Protein AF-A0A3D1UCB6-F1 (afdb_monomer)

Solvent-accessible surface area (backbone atoms only — not comparable to full-atom values): 20741 Å² total; per-residue (Å²): 134,90,78,90,86,84,88,91,87,85,85,91,89,91,86,90,89,86,84,86,92,83,92,84,87,79,90,76,80,77,81,70,76,76,77,91,67,80,68,77,64,67,60,63,40,17,45,35,29,49,51,42,51,52,53,38,50,76,37,75,84,54,57,29,37,29,28,58,39,79,71,26,48,73,42,48,73,50,44,61,75,71,78,50,46,80,45,51,58,85,62,85,63,68,21,36,28,36,35,28,42,72,88,61,97,48,54,73,62,57,58,68,26,33,36,100,85,20,36,42,34,36,42,40,74,49,72,84,33,36,41,68,61,50,51,48,55,65,70,69,44,94,41,93,44,42,39,36,32,44,57,38,97,35,54,28,37,42,42,28,22,92,63,89,65,61,36,48,56,66,62,43,51,51,53,62,65,34,67,68,47,27,53,52,34,44,69,25,53,39,88,51,72,34,63,59,56,31,17,53,42,37,36,66,84,73,44,49,64,79,59,65,62,94,67,92,52,64,61,59,70,48,74,41,48,57,95,60,78,66,81,59,89,44,55,37,65,80,92,56,58,70,67,60,54,50,51,46,52,52,48,15,46,56,44,28,56,31,48,35,24,35,40,42,10,56,51,27,44,75,73,68,34,57,64,58,14,50,54,25,36,29,52,17,38,76,73,46,71,69,39,54,51,53,47,50,53,54,48,52,34,53,51,49,18,54,53,24,47,75,73,65,37,42,69,60,15,39,52,30,36,50,53,48,36,70,46,40,78,79,47,43,73,52,34,48,56,34,21,53,38,26,45,76,70,67,39,47,78,60,18,50,55,37,42,50,53,34,47,48,71,74,46,80,86,79,127

Structure (mmCIF, N/CA/C/O backbone):
data_AF-A0A3D1UCB6-F1
#
_entry.id   AF-A0A3D1UCB6-F1
#
loop_
_atom_site.group_PDB
_atom_site.id
_atom_site.type_symbol
_atom_site.label_atom_id
_atom_site.label_alt_id
_atom_site.label_comp_id
_atom_site.label_asym_id
_atom_site.label_entity_id
_atom_site.label_seq_id
_atom_site.pdbx_PDB_ins_code
_atom_site.Cartn_x
_atom_site.Cartn_y
_atom_site.Cartn_z
_atom_site.occupancy
_atom_site.B_iso_or_equiv
_atom_site.auth_seq_id
_atom_site.auth_comp_id
_atom_site.auth_asym_id
_atom_site.auth_atom_id
_atom_site.pdbx_PDB_model_num
ATOM 1 N N . MET A 1 1 ? -94.040 -1.468 0.849 1.00 31.38 1 MET A N 1
ATOM 2 C CA . MET A 1 1 ? -94.518 -2.819 1.214 1.00 31.38 1 MET A CA 1
ATOM 3 C C . MET A 1 1 ? -93.330 -3.637 1.704 1.00 31.38 1 MET A C 1
ATOM 5 O O . MET A 1 1 ? -92.389 -3.754 0.942 1.00 31.38 1 MET A O 1
ATOM 9 N N . MET A 1 2 ? -93.421 -4.131 2.955 1.00 30.52 2 MET A N 1
ATOM 10 C CA . MET A 1 2 ? -92.691 -5.248 3.616 1.00 30.52 2 MET A CA 1
ATOM 11 C C . MET A 1 2 ? -91.145 -5.204 3.659 1.00 30.52 2 MET A C 1
ATOM 13 O O . MET A 1 2 ? -90.526 -5.097 2.618 1.00 30.52 2 MET A O 1
ATOM 17 N N . LYS A 1 3 ? -90.398 -5.369 4.766 1.00 33.81 3 LYS A N 1
ATOM 18 C CA . LYS A 1 3 ? -90.549 -5.559 6.237 1.00 33.81 3 LYS A CA 1
ATOM 19 C C . LYS A 1 3 ? -89.163 -5.144 6.831 1.00 33.81 3 LYS A C 1
ATOM 21 O O . LYS A 1 3 ? -88.162 -5.382 6.172 1.00 33.81 3 LYS A O 1
ATOM 26 N N . LYS A 1 4 ? -89.058 -4.341 7.910 1.00 37.91 4 LYS A N 1
ATOM 27 C CA . LYS A 1 4 ? -88.721 -4.735 9.316 1.00 37.91 4 LYS A CA 1
ATOM 28 C C . LYS A 1 4 ? -87.567 -5.778 9.410 1.00 37.91 4 LYS A C 1
ATOM 30 O O . LYS A 1 4 ? -87.657 -6.791 8.737 1.00 37.91 4 LYS A O 1
ATOM 35 N N . THR A 1 5 ? -86.504 -5.671 10.231 1.00 34.62 5 THR A N 1
ATOM 36 C CA . THR A 1 5 ? -86.458 -5.284 11.662 1.00 34.62 5 THR A CA 1
ATOM 37 C C . THR A 1 5 ? -85.011 -5.235 12.238 1.00 34.62 5 THR A C 1
ATOM 39 O O . THR A 1 5 ? -84.173 -6.023 11.824 1.00 34.62 5 THR A O 1
ATOM 42 N N . HIS A 1 6 ? -84.818 -4.380 13.258 1.00 31.22 6 HIS A N 1
ATOM 43 C CA . HIS A 1 6 ? -83.972 -4.457 14.481 1.00 31.22 6 HIS A CA 1
ATOM 44 C C . HIS A 1 6 ? -82.418 -4.399 14.513 1.00 31.22 6 HIS A C 1
ATOM 46 O O . HIS A 1 6 ? -81.708 -5.341 14.192 1.00 31.22 6 HIS A O 1
ATOM 52 N N . PHE A 1 7 ? -81.963 -3.271 15.089 1.00 35.03 7 PHE 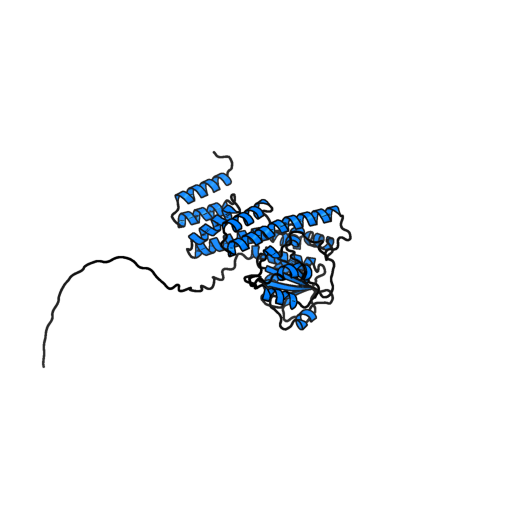A N 1
ATOM 53 C CA . PHE A 1 7 ? -80.927 -3.045 16.122 1.00 35.03 7 PHE A CA 1
ATOM 54 C C . PHE A 1 7 ? -80.446 -4.255 16.951 1.00 35.03 7 PHE A C 1
ATOM 56 O O . PHE A 1 7 ? -81.277 -5.057 17.360 1.00 35.03 7 PHE A O 1
ATOM 63 N N . ILE A 1 8 ? -79.166 -4.232 17.372 1.00 34.91 8 ILE A N 1
ATOM 64 C CA . ILE A 1 8 ? -78.704 -4.316 18.783 1.00 34.91 8 ILE A CA 1
ATOM 65 C C . ILE A 1 8 ? -77.218 -3.900 18.891 1.00 34.91 8 ILE A C 1
ATOM 67 O O . ILE A 1 8 ? -76.402 -4.179 18.019 1.00 34.91 8 ILE A O 1
ATOM 71 N N . PHE A 1 9 ? -76.907 -3.214 19.993 1.00 32.66 9 PHE A N 1
ATOM 72 C CA . PHE A 1 9 ? -75.630 -2.640 20.432 1.00 32.66 9 PHE A CA 1
ATOM 73 C C . PHE A 1 9 ? -75.137 -3.427 21.668 1.00 32.66 9 PHE A C 1
ATOM 75 O O . PHE A 1 9 ? -75.945 -3.615 22.570 1.00 32.66 9 PHE A O 1
ATOM 82 N N . TRP A 1 10 ? -73.856 -3.811 21.764 1.00 31.47 10 TRP A N 1
ATOM 83 C CA . TRP A 1 10 ? -73.134 -4.224 22.999 1.00 31.47 10 TRP A CA 1
ATOM 84 C C . TRP A 1 10 ? -71.637 -3.900 22.777 1.00 31.47 10 TRP A C 1
ATOM 86 O O . TRP A 1 10 ? -71.091 -4.310 21.761 1.00 31.47 10 TRP A O 1
ATOM 96 N N . ARG A 1 11 ? -70.986 -2.933 23.448 1.00 31.22 11 ARG A N 1
ATOM 97 C CA . ARG A 1 11 ? -70.403 -2.850 24.817 1.00 31.22 11 ARG A CA 1
ATOM 98 C C . ARG A 1 11 ? -69.348 -3.923 25.207 1.00 31.22 11 ARG A C 1
ATOM 100 O O . ARG A 1 11 ? -69.735 -5.034 25.526 1.00 31.22 11 ARG A O 1
ATOM 107 N N . VAL A 1 12 ? -68.082 -3.454 25.312 1.00 34.12 12 VAL A N 1
ATOM 108 C CA . VAL A 1 12 ? -67.014 -3.657 26.352 1.00 34.12 12 VAL A CA 1
ATOM 109 C C . VAL A 1 12 ? -66.499 -5.107 26.571 1.00 34.12 12 VAL A C 1
ATOM 111 O O . VAL A 1 12 ? -67.300 -6.014 26.704 1.00 34.12 12 VAL A O 1
ATOM 114 N N . VAL A 1 13 ? -65.185 -5.418 26.561 1.00 31.12 13 VAL A N 1
ATOM 115 C CA . VAL A 1 13 ? -64.199 -5.326 27.683 1.00 31.12 13 VAL A CA 1
ATOM 116 C C . VAL A 1 13 ? -62.738 -5.586 27.191 1.00 31.12 13 VAL A C 1
ATOM 118 O O . VAL A 1 13 ? -62.559 -6.367 26.258 1.00 31.12 13 VAL A O 1
ATOM 121 N N . PRO A 1 14 ? -61.700 -4.976 27.824 1.00 50.97 14 PRO A N 1
ATOM 122 C CA . PRO A 1 14 ? -60.250 -5.159 27.578 1.00 50.97 14 PRO A CA 1
ATOM 123 C C . PRO A 1 14 ? -59.540 -6.179 28.517 1.00 50.97 14 PRO A C 1
ATOM 125 O O . PRO A 1 14 ? -60.043 -6.465 29.599 1.00 50.97 14 PRO A O 1
ATOM 128 N N . GLY A 1 15 ? -58.327 -6.652 28.168 1.00 29.61 15 GLY A N 1
ATOM 129 C CA . GLY A 1 15 ? -57.420 -7.432 29.055 1.00 29.61 15 GLY A CA 1
ATOM 130 C C . GLY A 1 15 ? -56.412 -8.304 28.273 1.00 29.61 15 GLY A C 1
ATOM 131 O O . GLY A 1 15 ? -56.849 -9.167 27.529 1.00 29.61 15 GLY A O 1
ATOM 132 N N . VAL A 1 16 ? -55.113 -7.973 28.163 1.00 34.41 16 VAL A N 1
ATOM 133 C CA . VAL A 1 16 ? -53.950 -8.240 29.059 1.00 34.41 16 VAL A CA 1
ATOM 134 C C . VAL A 1 16 ? -53.380 -9.680 29.003 1.00 34.41 16 VAL A C 1
ATOM 136 O O . VAL A 1 16 ? -54.098 -10.648 29.207 1.00 34.41 16 VAL A O 1
ATOM 139 N N . ALA A 1 17 ? -52.041 -9.733 28.849 1.00 30.88 17 ALA A N 1
ATOM 140 C CA . ALA A 1 17 ? -51.062 -10.797 29.158 1.00 30.88 17 ALA A CA 1
ATOM 141 C C . ALA A 1 17 ? -50.733 -11.873 28.095 1.00 30.88 17 ALA A C 1
ATOM 143 O O . ALA A 1 17 ? -51.440 -12.863 27.953 1.00 30.88 17 ALA A O 1
ATOM 144 N N . SER A 1 18 ? -49.522 -11.819 27.520 1.00 31.16 18 SER A N 1
ATOM 145 C CA . SER A 1 18 ? -48.366 -12.555 28.081 1.00 31.16 18 SER A CA 1
ATOM 146 C C . SER A 1 18 ? -47.084 -12.361 27.264 1.00 31.16 18 SER A C 1
ATOM 148 O O . SER A 1 18 ? -47.086 -12.317 26.038 1.00 31.16 18 SER A O 1
ATOM 150 N N . ALA A 1 19 ? -45.989 -12.217 28.000 1.00 28.27 19 ALA A N 1
ATOM 151 C CA . ALA A 1 19 ? -44.631 -12.025 27.533 1.00 28.27 19 ALA A CA 1
ATOM 152 C C . ALA A 1 19 ? -43.903 -13.356 27.247 1.00 28.27 19 ALA A C 1
ATOM 154 O O . ALA A 1 19 ? -44.268 -14.396 27.783 1.00 28.27 19 ALA A O 1
ATOM 155 N N . ALA A 1 20 ? -42.785 -13.214 26.526 1.00 28.06 20 ALA A N 1
ATOM 156 C CA . ALA A 1 20 ? -41.524 -13.953 26.669 1.00 28.06 20 ALA A CA 1
ATOM 157 C C . ALA A 1 20 ? -41.285 -15.294 25.918 1.00 28.06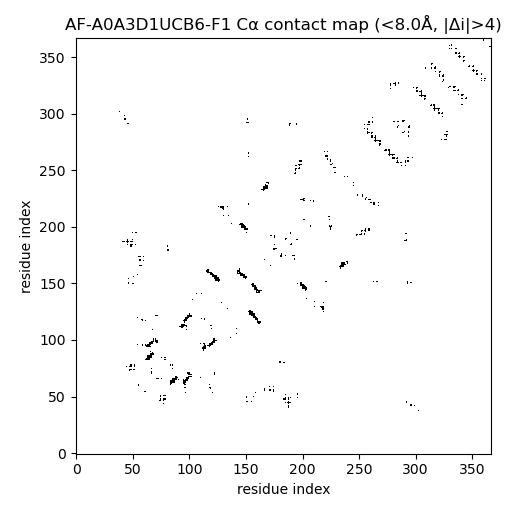 20 ALA A C 1
ATOM 159 O O . ALA A 1 20 ? -41.739 -16.356 26.319 1.00 28.06 20 ALA A O 1
ATOM 160 N N . VAL A 1 21 ? -40.358 -15.185 24.945 1.00 28.20 21 VAL A N 1
ATOM 161 C CA . VAL A 1 21 ? -39.119 -15.990 24.767 1.00 28.20 21 VAL A CA 1
ATOM 162 C C . VAL A 1 21 ? -39.189 -17.367 24.075 1.00 28.20 21 VAL A C 1
ATOM 164 O O . VAL A 1 21 ? -39.582 -18.355 24.679 1.00 28.20 21 VAL A O 1
ATOM 167 N N . LEU A 1 22 ? -38.656 -17.415 22.837 1.00 26.05 22 LEU A N 1
ATOM 168 C CA . LEU A 1 22 ? -37.621 -18.342 22.294 1.00 26.05 22 LEU A CA 1
ATOM 169 C C . LEU A 1 22 ? -37.551 -18.141 20.758 1.00 26.05 22 LEU A C 1
ATOM 171 O O . LEU A 1 22 ? -38.471 -18.505 20.040 1.00 26.05 22 LEU A O 1
ATOM 175 N N . VAL A 1 23 ? -36.639 -17.318 20.222 1.00 29.62 23 VAL A N 1
ATOM 176 C CA . VAL A 1 23 ? -35.277 -17.687 19.765 1.00 29.62 23 VAL A CA 1
ATOM 177 C C . VAL A 1 23 ? -35.280 -18.850 18.764 1.00 29.62 23 VAL A C 1
ATOM 179 O O . VAL A 1 23 ? -35.333 -19.993 19.192 1.00 29.62 23 VAL A O 1
ATOM 182 N N . LEU A 1 24 ? -35.169 -18.545 17.458 1.00 24.56 24 LEU A N 1
ATOM 183 C CA . LEU A 1 24 ? -34.270 -19.188 16.473 1.00 24.56 24 LEU A CA 1
ATOM 184 C C . LEU A 1 24 ? -34.679 -18.876 15.019 1.00 24.56 24 LEU A C 1
ATOM 186 O O . LEU A 1 24 ? -35.743 -19.278 14.565 1.00 24.56 24 LEU A O 1
ATOM 190 N N . GLY A 1 25 ? -33.746 -18.287 14.263 1.00 24.17 25 GLY A N 1
ATOM 191 C CA . GLY A 1 25 ? -33.503 -18.701 12.877 1.00 24.17 25 GLY A CA 1
ATOM 192 C C . GLY A 1 25 ? -33.927 -17.745 11.758 1.00 24.17 25 GLY A C 1
ATOM 193 O O . GLY A 1 25 ? -35.071 -17.321 11.696 1.00 24.17 25 GLY A O 1
ATOM 194 N N . LEU A 1 26 ? -32.987 -17.543 10.822 1.00 27.52 26 LEU A N 1
ATOM 195 C CA . LEU A 1 26 ? -33.096 -16.908 9.492 1.00 27.52 26 LEU A CA 1
ATOM 196 C C . LEU A 1 26 ? -32.961 -15.373 9.518 1.00 27.52 26 LEU A C 1
ATOM 198 O O . LEU A 1 26 ? -33.928 -14.633 9.427 1.00 27.52 26 LEU A O 1
ATOM 202 N N . PHE A 1 27 ? -31.761 -14.805 9.692 1.00 30.25 27 PHE A N 1
ATOM 203 C CA . PHE A 1 27 ? -30.605 -14.921 8.779 1.00 30.25 27 PHE A CA 1
ATOM 204 C C . PHE A 1 27 ? -30.967 -14.665 7.301 1.00 30.25 27 PHE A C 1
ATOM 206 O O . PHE A 1 27 ? -30.596 -15.419 6.409 1.00 30.25 27 PHE A O 1
ATOM 213 N N . PHE A 1 28 ? -31.667 -13.561 7.025 1.00 28.30 28 PHE A N 1
ATOM 214 C CA . PHE A 1 28 ? -31.678 -12.971 5.686 1.00 28.30 28 PHE A CA 1
ATOM 215 C C . PHE A 1 28 ? -30.534 -11.961 5.549 1.00 28.30 28 PHE A C 1
ATOM 217 O O . PHE A 1 28 ? -30.630 -10.800 5.944 1.00 28.30 28 PHE A O 1
ATOM 224 N N . PHE A 1 29 ? -29.431 -12.441 4.970 1.00 29.17 29 PHE A N 1
ATOM 225 C CA . PHE A 1 29 ? -28.377 -11.628 4.370 1.00 29.17 29 PHE A CA 1
ATOM 226 C C . PHE A 1 29 ? -28.983 -10.768 3.250 1.00 29.17 29 PHE A C 1
ATOM 228 O O . PHE A 1 29 ? -29.038 -11.179 2.090 1.00 29.17 29 PHE A O 1
ATOM 235 N N . PHE A 1 30 ? -29.399 -9.541 3.563 1.00 28.98 30 PHE A N 1
ATOM 236 C CA . PHE A 1 30 ? -29.437 -8.510 2.535 1.00 28.98 30 PHE A CA 1
ATOM 237 C C . PHE A 1 30 ? -27.993 -8.161 2.188 1.00 28.98 30 PHE A C 1
ATOM 239 O O . PHE A 1 30 ? -27.280 -7.488 2.930 1.00 28.98 30 PHE A O 1
ATOM 246 N N . ARG A 1 31 ? -27.565 -8.673 1.033 1.00 29.83 31 ARG A N 1
ATOM 247 C CA . ARG A 1 31 ? -26.354 -8.291 0.312 1.00 29.83 31 ARG A CA 1
ATOM 248 C C . ARG A 1 31 ? -26.518 -6.832 -0.128 1.00 29.83 31 ARG A C 1
ATOM 250 O O . ARG A 1 31 ? -26.843 -6.551 -1.278 1.00 29.83 31 ARG A O 1
ATOM 257 N N . ALA A 1 32 ? -26.372 -5.904 0.815 1.00 28.52 32 ALA A N 1
ATOM 258 C CA . ALA A 1 32 ? -26.318 -4.485 0.518 1.00 28.52 32 ALA A CA 1
ATOM 259 C C . ALA A 1 32 ? -25.099 -4.261 -0.384 1.00 28.52 32 ALA A C 1
ATOM 261 O O . ALA A 1 32 ? -23.961 -4.493 0.029 1.00 28.52 32 ALA A O 1
ATOM 262 N N . LYS A 1 33 ? -25.332 -3.861 -1.641 1.00 26.80 33 LYS A N 1
ATOM 263 C CA . LYS A 1 33 ? -24.262 -3.301 -2.471 1.00 26.80 33 LYS A CA 1
ATOM 264 C C . LYS A 1 33 ? -23.668 -2.134 -1.677 1.00 26.80 33 LYS A C 1
ATOM 266 O O . LYS A 1 33 ? -24.447 -1.276 -1.253 1.00 26.80 33 LYS A O 1
ATOM 271 N N . PRO A 1 34 ? -22.346 -2.097 -1.440 1.00 28.95 34 PRO A N 1
ATOM 272 C CA . PRO A 1 34 ? -21.758 -0.980 -0.724 1.00 28.95 34 PRO A CA 1
ATOM 273 C C . PRO A 1 34 ? -22.090 0.313 -1.485 1.00 28.95 34 PRO A C 1
ATOM 275 O O . PRO A 1 34 ? -22.056 0.317 -2.723 1.00 28.95 34 PRO A O 1
ATOM 278 N N . PRO A 1 35 ? -22.458 1.398 -0.786 1.00 28.34 35 PRO A N 1
ATOM 279 C CA . PRO A 1 35 ? -22.670 2.679 -1.437 1.00 28.34 35 PRO A CA 1
ATOM 280 C C . PRO A 1 35 ? -21.381 3.090 -2.161 1.00 28.34 35 PRO A C 1
ATOM 282 O O . PRO A 1 35 ? -20.296 3.042 -1.583 1.00 28.34 35 PRO A O 1
ATOM 285 N N . LYS A 1 36 ? -21.504 3.505 -3.430 1.00 31.12 36 LYS A N 1
ATOM 286 C CA . LYS A 1 36 ? -20.444 4.181 -4.194 1.00 31.12 36 LYS A CA 1
ATOM 287 C C . LYS A 1 36 ? -20.208 5.576 -3.600 1.00 31.12 36 LYS A C 1
ATOM 289 O O . LYS A 1 36 ? -20.529 6.585 -4.213 1.00 31.12 36 LYS A O 1
ATOM 294 N N . THR A 1 37 ? -19.694 5.652 -2.382 1.00 33.25 37 THR A N 1
ATOM 295 C CA . THR A 1 37 ? -19.036 6.865 -1.902 1.00 33.25 37 THR A CA 1
ATOM 296 C C . THR A 1 37 ? -17.565 6.673 -2.193 1.00 33.25 37 THR A C 1
ATOM 298 O O . THR A 1 37 ? -16.910 5.883 -1.518 1.00 33.25 37 THR A O 1
ATOM 301 N N . VAL A 1 38 ? -17.095 7.331 -3.251 1.00 32.81 38 VAL A N 1
ATOM 302 C CA . VAL A 1 38 ? -15.684 7.380 -3.632 1.00 32.81 38 VAL A CA 1
ATOM 303 C C . VAL A 1 38 ? -14.889 7.777 -2.379 1.00 32.81 38 VAL A C 1
ATOM 305 O O . VAL A 1 38 ? -15.135 8.861 -1.843 1.00 32.81 38 VAL A O 1
ATOM 308 N N . PRO A 1 39 ? -14.030 6.897 -1.831 1.00 39.00 39 PRO A N 1
ATOM 309 C CA . PRO A 1 39 ? -13.101 7.288 -0.781 1.00 39.00 39 PRO A CA 1
ATOM 310 C C . PRO A 1 39 ? -12.263 8.436 -1.333 1.00 39.00 39 PRO A C 1
ATOM 312 O O . PRO A 1 39 ? -11.894 8.389 -2.503 1.00 39.00 39 PRO A O 1
ATOM 315 N N . ASP A 1 40 ? -12.009 9.456 -0.517 1.00 41.09 40 ASP A N 1
ATOM 316 C CA . ASP A 1 40 ? -11.161 10.596 -0.861 1.00 41.09 40 ASP A CA 1
ATOM 317 C C . ASP A 1 40 ? -9.936 10.130 -1.677 1.00 41.09 40 ASP A C 1
ATOM 319 O O . ASP A 1 40 ? -9.079 9.408 -1.155 1.00 41.09 40 ASP A O 1
ATOM 323 N N . LEU A 1 41 ? -9.938 10.449 -2.981 1.00 44.84 41 LEU A N 1
ATOM 324 C CA . LEU A 1 41 ? -9.072 9.874 -4.028 1.00 44.84 41 LEU A CA 1
ATOM 325 C C . LEU A 1 41 ? -7.576 10.062 -3.733 1.00 44.84 41 LEU A C 1
ATOM 327 O O . LEU A 1 41 ? -6.733 9.369 -4.304 1.00 44.84 41 LEU A O 1
ATOM 331 N N . HIS A 1 42 ? -7.247 10.990 -2.836 1.00 42.91 42 HIS A N 1
ATOM 332 C CA . HIS A 1 42 ? -5.896 11.459 -2.574 1.00 42.91 42 HIS A CA 1
ATOM 333 C C . HIS A 1 42 ? -4.932 10.414 -1.993 1.00 42.91 42 HIS A C 1
ATOM 335 O O . HIS A 1 42 ? -3.736 10.608 -2.147 1.00 42.91 42 HIS A O 1
ATOM 341 N N . HIS A 1 43 ? -5.391 9.312 -1.381 1.00 47.62 43 HIS A N 1
ATOM 342 C CA . HIS A 1 43 ? -4.485 8.294 -0.803 1.00 47.62 43 HIS A CA 1
ATOM 343 C C . HIS A 1 43 ? -4.410 6.982 -1.605 1.00 47.62 43 HIS A C 1
ATOM 345 O O . HIS A 1 43 ? -3.367 6.339 -1.616 1.00 47.62 43 HIS A O 1
ATOM 351 N N . TYR A 1 44 ? -5.440 6.630 -2.393 1.00 56.75 44 TYR A N 1
ATOM 352 C CA . TYR A 1 44 ? -5.247 5.665 -3.494 1.00 56.75 44 TYR A CA 1
ATOM 353 C C . TYR A 1 44 ? -4.272 6.222 -4.540 1.00 56.75 44 TYR A C 1
ATOM 355 O O . TYR A 1 44 ? -3.576 5.455 -5.202 1.00 56.75 44 TYR A O 1
ATOM 363 N N . LYS A 1 45 ? -4.168 7.557 -4.642 1.00 59.38 45 LYS A N 1
ATOM 364 C CA . LYS A 1 45 ? -3.111 8.237 -5.393 1.00 59.38 45 LYS A CA 1
ATOM 365 C C . LYS A 1 45 ? -1.727 7.751 -4.965 1.00 59.38 45 LYS A C 1
ATOM 367 O O . LYS A 1 45 ? -0.928 7.507 -5.844 1.00 59.38 45 LYS A O 1
ATOM 372 N N . SER A 1 46 ? -1.462 7.512 -3.680 1.00 59.06 46 SER A N 1
ATOM 373 C CA . SER A 1 46 ? -0.148 7.069 -3.198 1.00 59.06 46 SER A CA 1
ATOM 374 C C . SER A 1 46 ? 0.330 5.763 -3.822 1.00 59.06 46 SER A C 1
ATOM 376 O O . SER A 1 46 ? 1.410 5.704 -4.399 1.00 59.06 46 SER A O 1
ATOM 378 N N . LEU A 1 47 ? -0.510 4.729 -3.778 1.00 65.88 47 LEU A N 1
ATOM 379 C CA . LEU A 1 47 ? -0.201 3.412 -4.342 1.00 65.88 47 LEU A CA 1
ATOM 380 C C . LEU A 1 47 ? -0.148 3.427 -5.865 1.00 65.88 47 LEU A C 1
ATOM 382 O O . LEU A 1 47 ? 0.676 2.751 -6.477 1.00 65.88 47 LEU A O 1
ATOM 386 N N . ARG A 1 48 ? -1.031 4.209 -6.486 1.00 69.12 48 ARG A N 1
ATOM 387 C CA . ARG A 1 48 ? -1.061 4.381 -7.938 1.00 69.12 48 ARG A CA 1
ATOM 388 C C . ARG A 1 48 ? 0.159 5.155 -8.417 1.00 69.12 48 ARG A C 1
ATOM 390 O O . ARG A 1 48 ? 0.797 4.727 -9.363 1.00 69.12 48 ARG A O 1
ATOM 397 N N . THR A 1 49 ? 0.542 6.221 -7.728 1.00 64.44 49 THR A N 1
ATOM 398 C CA . THR A 1 49 ? 1.768 6.982 -7.970 1.00 64.44 49 THR A CA 1
ATOM 399 C C . THR A 1 49 ? 3.003 6.128 -7.716 1.00 64.44 49 THR A C 1
ATOM 401 O O . THR A 1 49 ? 3.920 6.168 -8.522 1.00 64.44 49 THR A O 1
ATOM 404 N N . LEU A 1 50 ? 3.012 5.291 -6.676 1.00 66.25 50 LEU A N 1
ATOM 405 C CA . LEU A 1 50 ? 4.061 4.296 -6.447 1.00 66.25 50 LEU A CA 1
ATOM 406 C C . LEU A 1 50 ? 4.144 3.305 -7.613 1.00 66.25 50 LEU A C 1
ATOM 408 O O . LEU A 1 50 ? 5.228 3.012 -8.102 1.00 66.25 50 LEU A O 1
ATOM 412 N N . SER A 1 51 ? 2.997 2.858 -8.121 1.00 72.38 51 SER A N 1
ATOM 413 C CA . SER A 1 51 ? 2.918 2.008 -9.310 1.00 72.38 51 SER A CA 1
ATOM 414 C C . SER A 1 51 ? 3.459 2.710 -10.556 1.00 72.38 51 SER A C 1
ATOM 416 O O . SER A 1 51 ? 4.200 2.108 -11.321 1.00 72.38 51 SER A O 1
ATOM 418 N N . VAL A 1 52 ? 3.147 3.993 -10.748 1.00 71.25 52 VAL A N 1
ATOM 419 C CA . VAL A 1 52 ? 3.694 4.804 -11.845 1.00 71.25 52 VAL A CA 1
ATOM 420 C C . VAL A 1 52 ? 5.200 4.987 -11.696 1.00 71.25 52 VAL A C 1
ATOM 422 O O . VAL A 1 52 ? 5.925 4.756 -12.656 1.00 71.25 52 VAL A O 1
ATOM 425 N N . ALA A 1 53 ? 5.682 5.319 -10.501 1.00 69.56 53 ALA A N 1
ATOM 426 C CA . ALA A 1 53 ? 7.103 5.453 -10.205 1.00 69.56 53 ALA A CA 1
ATOM 427 C C . ALA A 1 53 ? 7.865 4.160 -10.512 1.00 69.56 53 ALA A C 1
ATOM 429 O O . ALA A 1 53 ? 8.934 4.215 -11.105 1.00 69.56 53 ALA A O 1
ATOM 430 N N . LEU A 1 54 ? 7.287 2.997 -10.183 1.00 69.50 54 LEU A N 1
ATOM 431 C CA . LEU A 1 54 ? 7.859 1.684 -10.508 1.00 69.50 54 LEU A CA 1
ATOM 432 C C . LEU A 1 54 ? 8.006 1.495 -12.017 1.00 69.50 54 LEU A C 1
ATOM 434 O O . LEU A 1 54 ? 9.043 1.051 -12.501 1.00 69.50 54 LEU A O 1
ATOM 438 N N . ILE A 1 55 ? 6.959 1.844 -12.759 1.00 76.06 55 ILE A N 1
ATOM 439 C CA . ILE A 1 55 ? 6.914 1.694 -14.212 1.00 76.06 55 ILE A CA 1
ATOM 440 C C . ILE A 1 55 ? 7.918 2.638 -14.885 1.00 76.06 55 ILE A C 1
ATOM 442 O O . ILE A 1 55 ? 8.627 2.220 -15.797 1.00 76.06 55 ILE A O 1
ATOM 446 N N . LEU A 1 56 ? 7.998 3.890 -14.427 1.00 73.75 56 LEU A N 1
ATOM 447 C CA . LEU A 1 56 ? 8.954 4.877 -14.929 1.00 73.75 56 LEU A CA 1
ATOM 448 C C . LEU A 1 56 ? 10.390 4.518 -14.566 1.00 73.75 56 LEU A C 1
ATOM 450 O O . LEU A 1 56 ? 11.271 4.659 -15.401 1.00 73.75 56 LEU A O 1
ATOM 454 N N . ALA A 1 57 ? 10.625 4.007 -13.359 1.00 72.06 57 ALA A N 1
ATOM 455 C CA . ALA A 1 57 ? 11.932 3.501 -12.974 1.00 72.06 57 ALA A CA 1
ATOM 456 C C . ALA A 1 57 ? 12.373 2.380 -13.924 1.00 72.06 57 ALA A C 1
ATOM 458 O O . ALA A 1 57 ? 13.481 2.408 -14.433 1.00 72.06 57 ALA A O 1
ATOM 459 N N . GLU A 1 58 ? 11.498 1.430 -14.249 1.00 74.19 58 GLU A N 1
ATOM 460 C CA . GLU A 1 58 ? 11.819 0.337 -15.180 1.00 74.19 58 GLU A CA 1
ATOM 461 C C . GLU A 1 58 ? 11.969 0.780 -16.647 1.00 74.19 58 GLU A C 1
ATOM 463 O O . GLU A 1 58 ? 12.542 0.041 -17.458 1.00 74.19 58 GLU A O 1
ATOM 468 N N . LYS A 1 59 ? 11.460 1.968 -17.001 1.00 81.69 59 LYS A N 1
ATOM 469 C CA . LYS A 1 59 ? 11.524 2.547 -18.347 1.00 81.69 59 LYS A CA 1
ATOM 470 C C . LYS A 1 59 ? 11.654 4.083 -18.284 1.00 81.69 59 LYS A C 1
ATOM 472 O O . LYS A 1 59 ? 10.689 4.786 -18.594 1.00 81.69 59 LYS A O 1
ATOM 477 N N . PRO A 1 60 ? 12.830 4.622 -17.907 1.00 76.88 60 PRO A N 1
ATOM 478 C CA . PRO A 1 60 ? 13.013 6.064 -17.702 1.00 76.88 60 PRO A CA 1
ATOM 479 C C . PRO A 1 60 ? 12.947 6.859 -19.014 1.00 76.88 60 PRO A C 1
ATOM 481 O O . PRO A 1 60 ? 12.632 8.041 -19.015 1.00 76.88 60 PRO A O 1
ATOM 484 N N . ASP A 1 61 ? 13.188 6.196 -20.147 1.00 80.38 61 ASP A N 1
ATOM 485 C CA . ASP A 1 61 ? 13.048 6.727 -21.505 1.00 80.38 61 ASP A CA 1
ATOM 486 C C . ASP A 1 61 ? 11.644 6.498 -22.097 1.00 80.38 61 ASP A C 1
ATOM 488 O O . ASP A 1 61 ? 11.459 6.553 -23.316 1.00 80.38 61 ASP A O 1
ATOM 492 N N . ALA A 1 62 ? 10.644 6.184 -21.265 1.00 83.06 62 ALA A N 1
ATOM 493 C CA . ALA A 1 62 ? 9.272 6.061 -21.733 1.00 83.06 62 ALA A CA 1
ATOM 494 C C . ALA A 1 62 ? 8.810 7.373 -22.379 1.00 83.06 62 ALA A C 1
ATOM 496 O O . ALA A 1 62 ? 9.062 8.462 -21.874 1.00 83.06 62 ALA A O 1
ATOM 497 N N . VAL A 1 63 ? 8.088 7.258 -23.492 1.00 86.62 63 VAL A N 1
ATOM 498 C CA . VAL A 1 63 ? 7.460 8.404 -24.174 1.00 86.62 63 VAL A CA 1
ATOM 499 C C . VAL A 1 63 ? 5.944 8.245 -24.285 1.00 86.62 63 VAL A C 1
ATOM 501 O O . VAL A 1 63 ? 5.216 9.228 -24.446 1.00 86.62 63 VAL A O 1
ATOM 504 N N . SER A 1 64 ? 5.444 7.010 -24.169 1.00 87.69 64 SER A N 1
ATOM 505 C CA . SER A 1 64 ? 4.021 6.700 -24.273 1.00 87.69 64 SER A CA 1
ATOM 506 C C . SER A 1 64 ? 3.582 5.531 -23.392 1.00 87.69 64 SER A C 1
ATOM 508 O O . SER A 1 64 ? 4.316 4.561 -23.181 1.00 87.69 64 SER A O 1
ATOM 510 N N . VAL A 1 65 ? 2.340 5.620 -22.914 1.00 87.56 65 VAL A N 1
ATOM 511 C CA . VAL A 1 65 ? 1.660 4.595 -22.114 1.00 87.56 65 VAL A CA 1
ATOM 512 C C . VAL A 1 65 ? 0.320 4.278 -22.764 1.00 87.56 65 VAL A C 1
ATOM 514 O O . VAL A 1 65 ? -0.455 5.188 -23.065 1.00 87.56 65 VAL A O 1
ATOM 517 N N . CYS A 1 66 ? 0.025 2.998 -22.968 1.00 87.31 66 CYS A N 1
ATOM 518 C CA . CYS A 1 66 ? -1.282 2.526 -23.420 1.00 87.31 66 CYS A CA 1
ATOM 519 C C . CYS A 1 66 ? -2.012 1.809 -22.285 1.00 87.31 66 CYS A C 1
ATOM 521 O O . CYS A 1 66 ? -1.515 0.810 -21.767 1.00 87.31 66 CYS A O 1
ATOM 523 N N . PHE A 1 67 ? -3.222 2.263 -21.955 1.00 86.00 67 PHE A N 1
ATOM 524 C CA . PHE A 1 67 ? -4.127 1.574 -21.032 1.00 86.00 67 PHE A CA 1
ATOM 525 C C . PHE A 1 67 ? -5.078 0.680 -21.828 1.00 86.00 67 PHE A C 1
ATOM 527 O O . PHE A 1 67 ? -5.920 1.166 -22.585 1.00 86.00 67 PHE A O 1
ATOM 534 N N . ALA A 1 68 ? -4.911 -0.636 -21.704 1.00 81.88 68 ALA A N 1
ATOM 535 C CA . ALA A 1 68 ? -5.591 -1.614 -22.549 1.00 81.88 68 ALA A CA 1
ATOM 536 C C . ALA A 1 68 ? -7.013 -1.979 -22.084 1.00 81.88 68 ALA A C 1
ATOM 538 O O . ALA A 1 68 ? -7.754 -2.584 -22.857 1.00 81.88 68 ALA A O 1
ATOM 539 N N . ASP A 1 69 ? -7.405 -1.626 -20.856 1.00 80.31 69 ASP A N 1
ATOM 540 C CA . ASP A 1 69 ? -8.748 -1.864 -20.321 1.00 80.31 69 ASP A CA 1
ATOM 541 C C . ASP A 1 69 ? -9.148 -0.840 -19.238 1.00 80.31 69 ASP A C 1
ATOM 543 O O . ASP A 1 69 ? -8.315 -0.084 -18.738 1.00 80.31 69 ASP A O 1
ATOM 547 N N . GLU A 1 70 ? -10.437 -0.825 -18.873 1.00 70.75 70 GLU A N 1
ATOM 548 C CA . GLU A 1 70 ? -11.007 0.091 -17.867 1.00 70.75 70 GLU A CA 1
ATOM 549 C C . GLU A 1 70 ? -10.357 -0.054 -16.480 1.00 70.75 70 GLU A C 1
ATOM 551 O O . GLU A 1 70 ? -10.267 0.914 -15.727 1.00 70.75 70 GLU A O 1
ATOM 556 N N . GLY A 1 71 ? -9.877 -1.250 -16.119 1.00 65.38 71 GLY A N 1
ATOM 557 C CA . GLY A 1 71 ? -9.198 -1.452 -14.837 1.00 65.38 71 GLY A CA 1
ATOM 558 C C . GLY A 1 71 ? -7.834 -0.758 -14.794 1.00 65.38 71 GLY A C 1
ATOM 559 O O . GLY A 1 71 ? -7.444 -0.219 -13.755 1.00 65.38 71 GLY A O 1
ATOM 560 N N . ALA A 1 72 ? -7.147 -0.685 -15.936 1.00 67.50 72 ALA A N 1
ATOM 561 C CA . ALA A 1 72 ? -5.896 0.046 -16.090 1.00 67.50 72 ALA A CA 1
ATOM 562 C C . ALA A 1 72 ? -6.087 1.574 -16.109 1.00 67.50 72 ALA A C 1
ATOM 564 O O . ALA A 1 72 ? -5.195 2.295 -15.662 1.00 67.50 72 ALA A O 1
ATOM 565 N N . GLU A 1 73 ? -7.248 2.085 -16.543 1.00 70.69 73 GLU A N 1
ATOM 566 C CA . GLU A 1 73 ? -7.533 3.533 -16.547 1.00 70.69 73 GLU A CA 1
ATOM 567 C C . GLU A 1 73 ? -7.461 4.160 -15.151 1.00 70.69 73 GLU A C 1
ATOM 569 O O . GLU A 1 73 ? -7.188 5.351 -15.019 1.00 70.69 73 GLU A O 1
ATOM 574 N N . SER A 1 74 ? -7.613 3.356 -14.097 1.00 70.69 74 SER A N 1
ATOM 575 C CA . SER A 1 74 ? -7.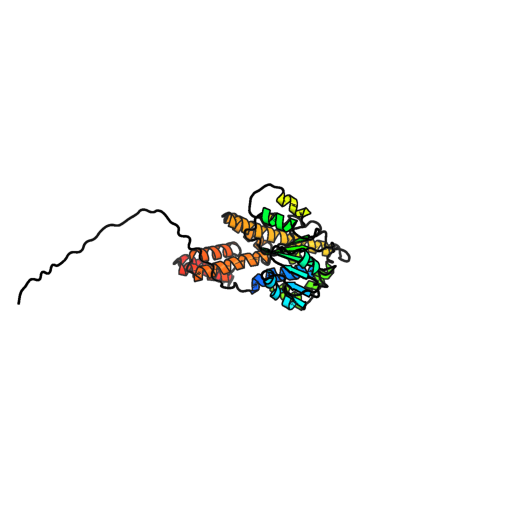445 3.810 -12.717 1.00 70.69 74 SER A CA 1
ATOM 576 C C . SER A 1 74 ? -6.055 4.405 -12.427 1.00 70.69 74 SER A C 1
ATOM 578 O O . SER A 1 74 ? -5.941 5.265 -11.551 1.00 70.69 74 SER A O 1
ATOM 580 N N . LEU A 1 75 ? -5.015 4.005 -13.172 1.00 75.50 75 LEU A N 1
ATOM 581 C CA . LEU A 1 75 ? -3.657 4.553 -13.071 1.00 75.50 75 LEU A CA 1
ATOM 582 C C . LEU A 1 75 ? -3.446 5.813 -13.918 1.00 75.50 75 LEU A C 1
ATOM 584 O O . LEU A 1 75 ? -2.463 6.521 -13.706 1.00 75.50 75 LEU A O 1
ATOM 588 N N . ARG A 1 76 ? -4.350 6.132 -14.850 1.00 79.94 76 ARG A N 1
ATOM 589 C CA . ARG A 1 76 ? -4.182 7.233 -15.810 1.00 79.94 76 ARG A CA 1
ATOM 590 C C . ARG A 1 76 ? -3.943 8.578 -15.129 1.00 79.94 76 ARG A C 1
ATOM 592 O O . ARG A 1 76 ? -3.032 9.303 -15.519 1.00 79.94 76 ARG A O 1
ATOM 599 N N . ASP A 1 77 ? -4.701 8.870 -14.076 1.00 78.12 77 ASP A N 1
ATOM 600 C CA . ASP A 1 77 ? -4.566 10.118 -13.316 1.00 78.12 77 ASP A CA 1
ATOM 601 C C . ASP A 1 77 ? -3.204 10.229 -12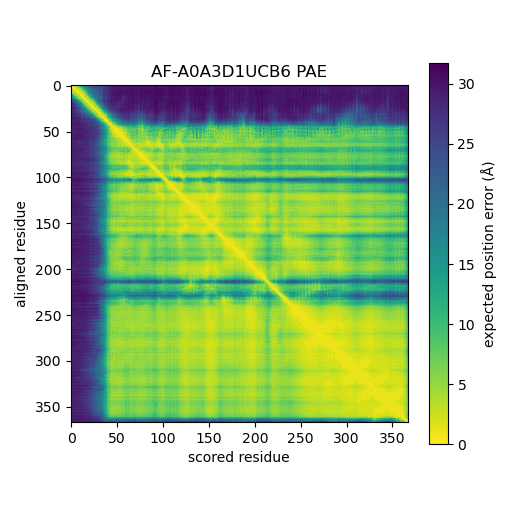.614 1.00 78.12 77 ASP A C 1
ATOM 603 O O . ASP A 1 77 ? -2.676 11.327 -12.454 1.00 78.12 77 ASP A O 1
ATOM 607 N N . ALA A 1 78 ? -2.604 9.097 -12.227 1.00 76.88 78 ALA A N 1
ATOM 608 C CA . ALA A 1 78 ? -1.269 9.067 -11.632 1.00 76.88 78 ALA A CA 1
ATOM 609 C C . ALA A 1 78 ? -0.155 9.269 -12.676 1.00 76.88 78 ALA A C 1
ATOM 611 O O . ALA A 1 78 ? 0.927 9.727 -12.323 1.00 76.88 78 ALA A O 1
ATOM 612 N N . PHE A 1 79 ? -0.421 8.979 -13.955 1.00 78.19 79 PHE A N 1
ATOM 613 C CA . PHE A 1 79 ? 0.496 9.257 -15.065 1.00 78.19 79 PHE A CA 1
ATOM 614 C C . PHE A 1 79 ? 0.393 10.691 -15.602 1.00 78.19 79 PHE A C 1
ATOM 616 O O . PHE A 1 79 ? 1.316 11.153 -16.268 1.00 78.19 79 PHE A O 1
ATOM 623 N N . ALA A 1 80 ? -0.685 11.422 -15.313 1.00 80.50 80 ALA A N 1
ATOM 624 C CA . ALA A 1 80 ? -0.877 12.794 -15.788 1.00 80.50 80 ALA A CA 1
ATOM 625 C C . ALA A 1 80 ? 0.313 13.759 -15.542 1.00 80.50 80 ALA A C 1
ATOM 627 O O . ALA A 1 80 ? 0.650 14.497 -16.468 1.00 80.50 80 ALA A O 1
ATOM 628 N N . PRO A 1 81 ? 0.997 13.766 -14.375 1.00 77.94 81 PRO A N 1
ATOM 629 C CA . PRO A 1 81 ? 2.111 14.691 -14.130 1.00 77.94 81 PRO A CA 1
ATOM 630 C C . PRO A 1 81 ? 3.412 14.318 -14.861 1.00 77.94 81 PRO A C 1
ATOM 632 O O . PRO A 1 81 ? 4.352 15.104 -14.857 1.00 77.94 81 PRO A O 1
ATOM 635 N N . THR A 1 82 ? 3.479 13.146 -15.501 1.00 77.81 82 THR A N 1
ATOM 636 C CA . THR A 1 82 ? 4.723 12.602 -16.080 1.00 77.81 82 THR A CA 1
ATOM 637 C C . THR A 1 82 ? 5.093 13.196 -17.437 1.00 77.81 82 THR A C 1
ATOM 639 O O . THR A 1 82 ? 6.187 12.960 -17.937 1.00 77.81 82 THR A O 1
ATOM 642 N N . GLY A 1 83 ? 4.174 13.926 -18.077 1.00 79.69 83 GLY A N 1
ATOM 643 C CA . GLY A 1 83 ? 4.364 14.427 -19.442 1.00 79.69 83 GLY A CA 1
ATOM 644 C C . GLY A 1 83 ? 4.324 13.343 -20.530 1.00 79.69 83 GLY A C 1
ATOM 645 O O . GLY A 1 83 ? 4.513 13.662 -21.703 1.00 79.69 83 GLY A O 1
ATOM 646 N N . LEU A 1 84 ? 4.052 12.082 -20.175 1.00 83.62 84 LEU A N 1
ATOM 647 C CA . LEU A 1 84 ? 3.940 10.978 -21.126 1.00 83.62 84 LEU A CA 1
ATOM 648 C C . LEU A 1 84 ? 2.686 11.076 -21.994 1.00 83.62 84 LEU A C 1
ATOM 650 O O . LEU A 1 84 ? 1.619 11.514 -21.558 1.00 83.62 84 LEU A O 1
ATOM 654 N N . THR A 1 85 ? 2.789 10.567 -23.222 1.00 86.62 85 THR A N 1
ATOM 655 C CA . THR A 1 85 ? 1.629 10.443 -24.109 1.00 86.62 85 THR A CA 1
ATOM 656 C C . THR A 1 85 ? 0.748 9.282 -23.651 1.00 86.62 85 THR A C 1
ATOM 658 O O . THR A 1 85 ? 1.136 8.118 -23.760 1.00 86.62 85 THR A O 1
ATOM 661 N N . LEU A 1 86 ? -0.452 9.586 -23.152 1.00 87.25 86 LEU A N 1
ATOM 662 C CA . LEU A 1 86 ? -1.396 8.583 -22.649 1.00 87.25 86 LEU A CA 1
ATOM 663 C C . LEU A 1 86 ? -2.402 8.189 -23.734 1.00 87.25 86 LEU A C 1
ATOM 665 O O . LEU A 1 86 ? -3.169 9.022 -24.218 1.00 87.25 86 LEU A O 1
ATOM 669 N N . THR A 1 87 ? -2.430 6.906 -24.082 1.00 86.12 87 THR A N 1
ATOM 670 C CA . THR A 1 87 ? -3.291 6.330 -25.125 1.00 86.12 87 THR A CA 1
ATOM 671 C C . THR A 1 87 ? -4.215 5.249 -24.558 1.00 86.12 87 THR A C 1
ATOM 673 O O . THR A 1 87 ? -3.978 4.703 -23.477 1.00 86.12 87 THR A O 1
ATOM 676 N N . ASN A 1 88 ? -5.300 4.956 -25.278 1.00 85.12 88 ASN 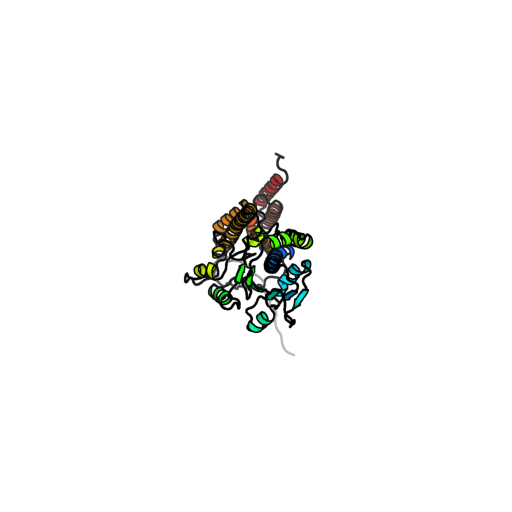A N 1
ATOM 677 C CA . ASN A 1 88 ? -6.325 3.993 -24.861 1.00 85.12 88 ASN A CA 1
ATOM 678 C C . ASN A 1 88 ? -6.203 2.677 -25.641 1.00 85.12 88 ASN A C 1
ATOM 680 O O . ASN A 1 88 ? -5.507 2.591 -26.650 1.00 85.12 88 ASN A O 1
ATOM 684 N N . ALA A 1 89 ? -6.992 1.680 -25.238 1.00 73.69 89 ALA A N 1
ATOM 685 C CA . ALA A 1 89 ? -7.058 0.346 -25.832 1.00 73.69 89 ALA A CA 1
ATOM 686 C C . ALA A 1 89 ? -7.284 0.306 -27.357 1.00 73.69 89 ALA A C 1
ATOM 688 O O . ALA A 1 89 ? -6.929 -0.680 -28.010 1.00 73.69 89 ALA A O 1
ATOM 689 N N . THR A 1 90 ? -7.870 1.351 -27.941 1.00 77.06 90 THR A N 1
ATOM 690 C CA . THR A 1 90 ? -8.109 1.465 -29.387 1.00 77.06 90 THR A CA 1
ATOM 691 C C . THR A 1 90 ? -6.869 1.867 -30.183 1.00 77.06 90 THR A C 1
ATOM 693 O O . THR A 1 90 ? -6.889 1.762 -31.403 1.00 77.06 90 THR A O 1
ATOM 696 N N . TYR A 1 91 ? -5.787 2.291 -29.528 1.00 76.06 91 TYR A N 1
ATOM 697 C CA . TYR A 1 91 ? -4.543 2.661 -30.195 1.00 76.06 91 TYR A CA 1
ATOM 698 C C . TYR A 1 91 ? -3.863 1.435 -30.825 1.00 76.06 91 TYR A C 1
ATOM 700 O O . TYR A 1 91 ? -3.725 0.391 -30.186 1.00 76.06 91 TYR A O 1
ATOM 708 N N . GLU A 1 92 ? -3.459 1.548 -32.090 1.00 79.31 92 GLU A N 1
ATOM 709 C CA . GLU A 1 92 ? -2.845 0.451 -32.859 1.00 79.31 92 GLU A CA 1
ATOM 710 C C . GLU A 1 92 ? -1.322 0.575 -33.006 1.00 79.31 92 GLU A C 1
ATOM 712 O O . GLU A 1 92 ? -0.688 -0.343 -33.516 1.00 79.31 92 GLU A O 1
ATOM 717 N N . GLY A 1 93 ? -0.726 1.678 -32.547 1.00 83.44 93 GLY A N 1
ATOM 718 C CA . GLY A 1 93 ? 0.723 1.870 -32.596 1.00 83.44 93 GLY A CA 1
ATOM 719 C C . GLY A 1 93 ? 1.473 1.186 -31.450 1.00 83.44 93 GLY A C 1
ATOM 720 O O . GLY A 1 93 ? 0.880 0.631 -30.522 1.00 83.44 93 GLY A O 1
ATOM 721 N N . HIS A 1 94 ? 2.802 1.274 -31.508 1.00 87.06 94 HIS A N 1
ATOM 722 C CA . HIS A 1 94 ? 3.680 0.775 -30.453 1.00 87.06 94 HIS A CA 1
ATOM 723 C C . HIS A 1 94 ? 3.780 1.764 -29.284 1.00 87.06 94 HIS A C 1
ATOM 725 O O . HIS A 1 94 ? 3.803 2.982 -29.479 1.00 87.06 94 HIS A O 1
ATOM 731 N N . CYS A 1 95 ? 3.882 1.242 -28.063 1.00 86.31 95 CYS A N 1
ATOM 732 C CA . CYS A 1 95 ? 4.035 2.025 -26.841 1.00 86.31 95 CYS A CA 1
ATOM 733 C C . CYS A 1 95 ? 5.263 1.597 -26.035 1.00 86.31 95 CYS A C 1
ATOM 735 O O . CYS A 1 95 ? 5.654 0.427 -26.048 1.00 86.31 95 CYS A O 1
ATOM 737 N N . SER A 1 96 ? 5.844 2.546 -25.293 1.00 86.56 96 SER A N 1
ATOM 738 C CA . SER A 1 96 ? 6.918 2.250 -24.333 1.00 86.56 96 SER A CA 1
ATOM 739 C C . SER A 1 96 ? 6.406 1.397 -23.173 1.00 86.56 96 SER A C 1
ATOM 741 O O . SER A 1 96 ? 7.122 0.534 -22.673 1.00 86.56 96 SER A O 1
ATOM 743 N N . VAL A 1 97 ? 5.159 1.630 -22.760 1.00 86.75 97 VAL A N 1
ATOM 744 C CA . VAL A 1 97 ? 4.498 0.917 -21.667 1.00 86.75 97 VAL A CA 1
ATOM 745 C C . VAL A 1 97 ? 3.096 0.511 -22.104 1.00 86.75 97 VAL A C 1
ATOM 747 O O . VAL A 1 97 ? 2.331 1.337 -22.606 1.00 86.75 97 VAL A O 1
ATOM 750 N N . VAL A 1 98 ? 2.721 -0.741 -21.860 1.00 84.44 98 VAL A N 1
ATOM 751 C CA . VAL A 1 98 ? 1.334 -1.206 -21.985 1.00 84.44 98 VAL A CA 1
ATOM 752 C C . VAL A 1 98 ? 0.850 -1.682 -20.618 1.00 84.44 98 VAL A C 1
ATOM 754 O O . VAL A 1 98 ? 1.445 -2.581 -20.030 1.00 84.44 98 VAL A O 1
ATOM 757 N N . VAL A 1 99 ? -0.229 -1.084 -20.112 1.00 83.69 99 VAL A N 1
ATOM 758 C CA . VAL A 1 99 ? -0.828 -1.386 -18.805 1.00 83.69 99 VAL A CA 1
ATOM 759 C C . VAL A 1 99 ? -2.200 -2.025 -18.998 1.00 83.69 99 VAL A C 1
ATOM 761 O O . VAL A 1 99 ? -3.019 -1.530 -19.773 1.00 83.69 99 VAL A O 1
ATOM 764 N N . PHE A 1 100 ? -2.471 -3.113 -18.286 1.00 83.88 100 PHE A N 1
ATOM 765 C CA . PHE A 1 100 ? -3.727 -3.863 -18.375 1.00 83.88 100 PHE A CA 1
ATOM 766 C C . PHE A 1 100 ? -4.055 -4.522 -17.028 1.00 83.88 100 PHE A C 1
ATOM 768 O O . PHE A 1 100 ? -3.164 -4.699 -16.201 1.00 83.88 100 PHE A O 1
ATOM 775 N N . SER A 1 101 ? -5.311 -4.889 -16.784 1.00 78.69 101 SER A N 1
ATOM 776 C CA . SER A 1 101 ? -5.750 -5.495 -15.514 1.00 78.69 101 SER A CA 1
ATOM 777 C C . SER A 1 101 ? -6.304 -6.912 -15.684 1.00 78.69 101 SER A C 1
ATOM 779 O O . SER A 1 101 ? -6.055 -7.802 -14.866 1.00 78.69 101 SER A O 1
ATOM 781 N N . ASN A 1 102 ? -7.015 -7.170 -16.780 1.00 73.00 102 ASN A N 1
ATOM 782 C CA . ASN A 1 102 ? -7.673 -8.453 -17.004 1.00 73.00 102 ASN A CA 1
ATOM 783 C C . ASN A 1 102 ? -6.802 -9.440 -17.775 1.00 73.00 102 ASN A C 1
ATOM 785 O O . ASN A 1 102 ? -5.932 -9.061 -18.547 1.00 73.00 102 ASN A O 1
ATOM 789 N N . THR A 1 103 ? -7.054 -10.738 -17.592 1.00 63.97 103 THR A N 1
ATOM 790 C CA . THR A 1 103 ? -6.403 -11.794 -18.379 1.00 63.97 103 THR A CA 1
ATOM 791 C C . THR A 1 103 ? -6.793 -11.621 -19.850 1.00 63.97 103 THR A C 1
ATOM 793 O O . THR A 1 103 ? -7.960 -11.842 -20.193 1.00 63.97 103 THR A O 1
ATOM 796 N N . PRO A 1 104 ? -5.877 -11.226 -20.743 1.00 57.84 104 PRO A N 1
ATOM 797 C CA . PRO A 1 104 ? -6.223 -11.031 -22.134 1.00 57.84 104 PRO A CA 1
ATOM 798 C C . PRO A 1 104 ? -6.335 -12.408 -22.781 1.00 57.84 104 PRO A C 1
ATOM 800 O O . PRO A 1 104 ? -5.384 -13.184 -22.780 1.00 57.84 104 PRO A O 1
ATOM 803 N N . ARG A 1 105 ? -7.467 -12.691 -23.432 1.00 64.94 105 ARG A N 1
ATOM 804 C CA . ARG A 1 105 ? -7.515 -13.739 -24.471 1.00 64.94 105 ARG A CA 1
ATOM 805 C C . ARG A 1 105 ? -6.605 -13.402 -25.665 1.00 64.94 105 ARG A C 1
ATOM 807 O O . ARG A 1 105 ? -6.403 -14.235 -26.537 1.00 64.94 105 ARG A O 1
ATOM 814 N N . GLU A 1 106 ? -6.064 -12.184 -25.695 1.00 72.88 106 GLU A N 1
ATOM 815 C CA . GLU A 1 106 ? -5.341 -11.578 -26.808 1.00 72.88 106 GLU A CA 1
ATOM 816 C C . GLU A 1 106 ? -3.904 -11.190 -26.415 1.00 72.88 106 GLU A C 1
ATOM 818 O O . GLU A 1 106 ? -3.453 -10.088 -26.725 1.00 72.88 106 GLU A O 1
ATOM 823 N N . TRP A 1 107 ? -3.165 -12.070 -25.726 1.00 80.81 107 TRP A N 1
ATOM 824 C CA . TRP A 1 107 ? -1.759 -11.805 -25.381 1.00 80.81 107 TRP A CA 1
ATOM 825 C C . TRP A 1 107 ? -0.943 -11.340 -26.583 1.00 80.81 107 TRP A C 1
ATOM 827 O O . TRP A 1 107 ? -0.276 -10.316 -26.490 1.00 80.81 107 TRP A O 1
ATOM 837 N N . SER A 1 108 ? -1.093 -12.018 -27.724 1.00 79.19 108 SER A N 1
ATOM 838 C CA . SER A 1 108 ? -0.405 -11.682 -28.974 1.00 79.19 108 SER A CA 1
ATOM 839 C C . SER A 1 108 ? -0.634 -10.237 -29.421 1.00 79.19 108 SER A C 1
ATOM 841 O O . SER A 1 108 ? 0.284 -9.613 -29.946 1.00 79.19 108 SER A O 1
ATOM 843 N N . ARG A 1 109 ? -1.833 -9.688 -29.187 1.00 83.62 109 ARG A N 1
ATOM 844 C CA . ARG A 1 109 ? -2.175 -8.302 -29.533 1.00 83.62 109 ARG A CA 1
ATOM 845 C C . ARG A 1 109 ? -1.544 -7.302 -28.570 1.00 83.62 109 ARG A C 1
ATOM 847 O O . ARG A 1 109 ? -1.121 -6.231 -28.991 1.00 83.62 109 ARG A O 1
ATOM 854 N N . LEU A 1 110 ? -1.514 -7.608 -27.273 1.00 83.56 110 LEU A N 1
ATOM 855 C CA . LEU A 1 110 ? -0.873 -6.719 -26.302 1.00 83.56 110 LEU A CA 1
ATOM 856 C C . LEU A 1 110 ? 0.640 -6.721 -26.483 1.00 83.56 110 LEU A C 1
ATOM 858 O O . LEU A 1 110 ? 1.238 -5.653 -26.514 1.00 83.56 110 LEU A O 1
ATOM 862 N N . THR A 1 111 ? 1.246 -7.893 -26.673 1.00 84.06 111 THR A N 1
ATOM 863 C CA . THR A 1 111 ? 2.688 -8.006 -26.905 1.00 84.06 111 THR A CA 1
ATOM 864 C C . THR A 1 111 ? 3.107 -7.321 -28.199 1.00 84.06 111 THR A C 1
ATOM 866 O O . THR A 1 111 ? 4.128 -6.651 -28.200 1.00 84.06 111 THR A O 1
ATOM 869 N N . SER A 1 112 ? 2.305 -7.390 -29.273 1.00 85.12 112 SER A N 1
ATOM 870 C CA . SER A 1 112 ? 2.622 -6.690 -30.529 1.00 85.12 112 SER A CA 1
ATOM 871 C C . SER A 1 112 ? 2.577 -5.163 -30.412 1.00 85.12 112 SER A C 1
ATOM 873 O O . SER A 1 112 ? 3.100 -4.473 -31.279 1.00 85.12 112 SER A O 1
ATOM 875 N N . ARG A 1 113 ? 1.937 -4.620 -29.368 1.00 83.56 113 ARG A N 1
ATOM 876 C CA . ARG A 1 113 ? 1.885 -3.176 -29.090 1.00 83.56 113 ARG A CA 1
ATOM 877 C C . ARG A 1 113 ? 3.036 -2.694 -28.218 1.00 83.56 113 ARG A C 1
ATOM 879 O O . ARG A 1 113 ? 3.268 -1.493 -28.143 1.00 83.56 113 ARG A O 1
ATOM 886 N N . VAL A 1 114 ? 3.749 -3.588 -27.545 1.00 85.12 114 VAL A N 1
ATOM 887 C CA . VAL A 1 114 ? 4.938 -3.208 -26.784 1.00 85.12 114 VAL A CA 1
ATOM 888 C C . VAL A 1 114 ? 6.059 -2.966 -27.794 1.00 85.12 114 VAL A C 1
ATOM 890 O O . VAL A 1 114 ? 6.284 -3.791 -28.674 1.00 85.12 114 VAL A O 1
ATOM 893 N N . ALA A 1 115 ? 6.722 -1.811 -27.728 1.00 83.69 115 ALA A N 1
ATOM 894 C CA . ALA A 1 115 ? 7.921 -1.572 -28.534 1.00 83.69 115 ALA A CA 1
ATOM 895 C C . ALA A 1 115 ? 9.027 -2.589 -28.175 1.00 83.69 115 ALA A C 1
ATOM 897 O O . ALA A 1 115 ? 9.019 -3.123 -27.070 1.00 83.69 115 ALA A O 1
ATOM 898 N N . ASP A 1 116 ? 10.031 -2.793 -29.031 1.00 80.94 116 ASP A N 1
ATOM 899 C CA . ASP A 1 116 ? 11.112 -3.787 -28.827 1.00 80.94 116 ASP A CA 1
ATOM 900 C C . ASP A 1 116 ? 11.860 -3.680 -27.474 1.00 80.94 116 ASP A C 1
ATOM 902 O O . ASP A 1 116 ? 12.506 -4.626 -27.025 1.00 80.94 116 ASP A O 1
ATOM 906 N N . SER A 1 117 ? 11.797 -2.516 -26.814 1.00 81.81 117 SER A N 1
ATOM 907 C CA . SER A 1 117 ? 12.366 -2.257 -25.4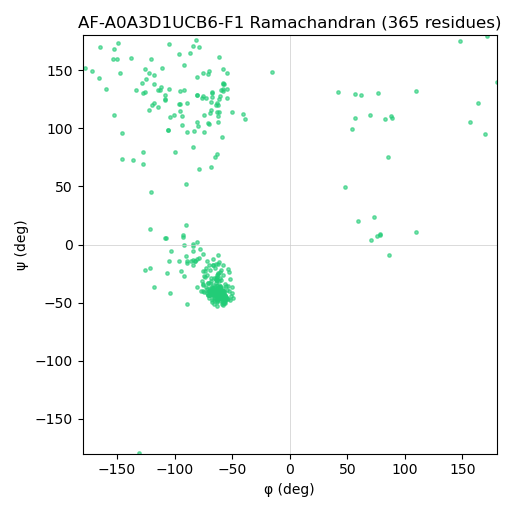78 1.00 81.81 117 SER A CA 1
ATOM 908 C C . SER A 1 117 ? 11.329 -1.812 -24.440 1.00 81.81 117 SER A C 1
ATOM 910 O O . SER A 1 117 ? 11.685 -1.272 -23.390 1.00 81.81 117 SER A O 1
ATOM 912 N N . GLY A 1 118 ? 10.047 -1.965 -24.759 1.00 86.69 118 GLY A N 1
ATOM 913 C CA . GLY A 1 118 ? 8.946 -1.580 -23.896 1.00 86.69 118 GLY A CA 1
ATOM 914 C C . GLY A 1 118 ? 8.687 -2.592 -22.785 1.00 86.69 118 GLY A C 1
ATOM 915 O O . GLY A 1 118 ? 9.227 -3.701 -22.763 1.00 86.69 118 GLY A O 1
ATOM 916 N N . ILE A 1 119 ? 7.828 -2.194 -21.854 1.00 90.19 119 ILE A N 1
ATOM 917 C CA . ILE A 1 119 ? 7.402 -3.022 -20.728 1.00 90.19 119 ILE A CA 1
ATOM 918 C C . ILE A 1 119 ? 5.898 -3.283 -20.791 1.00 90.19 119 ILE A C 1
ATOM 920 O O . ILE A 1 119 ? 5.102 -2.436 -21.205 1.00 90.19 119 ILE A O 1
ATOM 924 N N . LEU A 1 120 ? 5.512 -4.476 -20.354 1.00 90.38 120 LEU A N 1
ATOM 925 C CA . LEU A 1 120 ? 4.126 -4.876 -20.164 1.00 90.38 120 LEU A CA 1
ATOM 926 C C . LEU A 1 120 ? 3.853 -4.959 -18.667 1.00 90.38 120 LEU A C 1
ATOM 928 O O . LEU A 1 120 ? 4.583 -5.621 -17.926 1.00 90.38 120 LEU A O 1
ATOM 932 N N . VAL A 1 121 ? 2.791 -4.291 -18.233 1.00 90.69 121 VAL A N 1
ATOM 933 C CA . VAL A 1 121 ? 2.434 -4.146 -16.825 1.00 90.69 121 VAL A CA 1
ATOM 934 C C . VAL A 1 121 ? 1.038 -4.696 -16.608 1.00 90.69 121 VAL A C 1
ATOM 936 O O . VAL A 1 121 ? 0.058 -4.154 -17.120 1.00 90.69 121 VAL A O 1
ATOM 939 N N . ARG A 1 122 ? 0.940 -5.756 -15.810 1.00 90.62 122 ARG A N 1
ATOM 940 C CA . ARG A 1 122 ? -0.336 -6.281 -15.337 1.00 90.62 122 ARG A CA 1
ATOM 941 C C . ARG A 1 122 ? -0.647 -5.731 -13.958 1.00 90.62 122 ARG A C 1
ATOM 943 O O . ARG A 1 122 ? 0.089 -6.009 -13.017 1.00 90.62 122 ARG A O 1
ATOM 950 N N . VAL A 1 123 ? -1.770 -5.045 -13.822 1.00 88.50 123 VAL A N 1
ATOM 951 C CA . VAL A 1 123 ? -2.373 -4.734 -12.527 1.00 88.50 123 VAL A CA 1
ATOM 952 C C . VAL A 1 123 ? -3.133 -5.966 -12.048 1.00 88.50 123 VAL A C 1
ATOM 954 O O . VAL A 1 123 ? -3.934 -6.543 -12.784 1.00 88.50 123 VAL A O 1
ATOM 957 N N . ILE A 1 124 ? -2.865 -6.397 -10.824 1.00 86.75 124 ILE A N 1
ATOM 958 C CA . ILE A 1 124 ? -3.485 -7.561 -10.203 1.00 86.75 124 ILE A CA 1
ATOM 959 C C . ILE A 1 124 ? -4.208 -7.078 -8.953 1.00 86.75 124 ILE A C 1
ATOM 961 O O . ILE A 1 124 ? -3.579 -6.569 -8.032 1.00 86.75 124 ILE A O 1
ATOM 965 N N . ASP A 1 125 ? -5.522 -7.288 -8.917 1.00 86.50 125 ASP A N 1
ATOM 966 C CA . ASP A 1 125 ? -6.295 -7.191 -7.684 1.00 86.50 125 ASP A CA 1
ATOM 967 C C . ASP A 1 125 ? -6.131 -8.499 -6.899 1.00 86.50 125 ASP A C 1
ATOM 969 O O . ASP A 1 125 ? -6.670 -9.551 -7.263 1.00 86.50 125 ASP A O 1
ATOM 973 N N . ALA A 1 126 ? -5.346 -8.448 -5.826 1.00 84.94 126 ALA A N 1
ATOM 974 C CA . ALA A 1 126 ? -5.116 -9.595 -4.961 1.00 84.94 126 ALA A CA 1
ATOM 975 C C . ALA A 1 126 ? -6.259 -9.831 -3.955 1.00 84.94 126 ALA A C 1
ATOM 977 O O . ALA A 1 126 ? -6.189 -10.757 -3.134 1.00 84.94 126 ALA A O 1
ATOM 978 N N . GLN A 1 127 ? -7.332 -9.030 -3.984 1.00 82.81 127 GLN A N 1
ATOM 979 C CA . GLN A 1 127 ? -8.472 -9.207 -3.097 1.00 82.81 127 GLN A CA 1
ATOM 980 C C . GLN A 1 127 ? -9.156 -10.549 -3.370 1.00 82.81 127 GLN A C 1
ATOM 982 O O . GLN A 1 127 ? -9.758 -10.789 -4.411 1.00 82.81 127 GLN A O 1
ATOM 987 N N . ASN A 1 128 ? -9.086 -11.450 -2.386 1.00 81.19 128 ASN A N 1
ATOM 988 C CA . ASN A 1 128 ? -9.592 -12.824 -2.487 1.00 81.19 128 ASN A CA 1
ATOM 989 C C . ASN A 1 128 ? -8.944 -13.655 -3.610 1.00 81.19 128 ASN A C 1
ATOM 991 O O . ASN A 1 128 ? -9.510 -14.670 -4.028 1.00 81.19 128 ASN A O 1
ATOM 995 N N . LEU A 1 129 ? -7.759 -13.260 -4.085 1.00 84.81 129 LEU A N 1
ATOM 996 C CA . LEU A 1 129 ? -7.059 -13.986 -5.132 1.00 84.81 129 LEU A CA 1
ATOM 997 C C . LEU A 1 129 ? -6.676 -15.385 -4.631 1.00 84.81 129 LEU A C 1
ATOM 999 O O . LEU A 1 129 ? -5.978 -15.562 -3.627 1.00 84.81 129 LEU A O 1
ATOM 1003 N N . LYS A 1 130 ? -7.180 -16.405 -5.328 1.00 85.94 130 LYS A N 1
ATOM 1004 C CA . LYS A 1 130 ? -6.870 -17.807 -5.034 1.00 85.94 130 LYS A CA 1
ATOM 1005 C C . LYS A 1 130 ? -5.472 -18.151 -5.528 1.00 85.94 130 LYS A C 1
ATOM 1007 O O . LYS A 1 130 ? -5.037 -17.648 -6.560 1.00 85.94 130 LYS A O 1
ATOM 1012 N N . ARG A 1 131 ? -4.802 -19.061 -4.823 1.00 83.81 131 ARG A N 1
ATOM 1013 C CA . ARG A 1 131 ? -3.433 -19.485 -5.141 1.00 83.81 131 ARG A CA 1
ATOM 1014 C C . ARG A 1 131 ? -3.296 -20.054 -6.555 1.00 83.81 131 ARG A C 1
ATOM 1016 O O . ARG A 1 131 ? -2.398 -19.631 -7.270 1.00 83.81 131 ARG A O 1
ATOM 1023 N N . ASP A 1 132 ? -4.223 -20.909 -6.987 1.00 84.50 132 ASP A N 1
ATOM 1024 C CA . ASP A 1 132 ? -4.212 -21.470 -8.349 1.00 84.50 132 ASP A CA 1
ATOM 1025 C C . ASP A 1 132 ? -4.463 -20.401 -9.414 1.00 84.50 132 ASP A C 1
ATOM 1027 O O . ASP A 1 132 ? -3.791 -20.371 -10.440 1.00 84.50 132 ASP A O 1
ATOM 1031 N N . ALA A 1 133 ? -5.387 -19.473 -9.145 1.00 87.94 133 ALA A N 1
ATOM 1032 C CA . ALA A 1 133 ? -5.640 -18.353 -10.045 1.00 87.94 133 ALA A CA 1
ATOM 1033 C C . ALA A 1 133 ? -4.388 -17.479 -10.191 1.00 87.94 133 ALA A C 1
ATOM 1035 O O . ALA A 1 133 ? -4.036 -17.103 -11.303 1.00 87.94 133 ALA A O 1
ATOM 1036 N N . PHE A 1 134 ? -3.679 -17.209 -9.092 1.00 87.75 134 PHE A N 1
ATOM 1037 C CA . PHE A 1 134 ? -2.432 -16.455 -9.149 1.00 87.75 134 PHE A CA 1
ATOM 1038 C C . PHE A 1 134 ? -1.308 -17.220 -9.855 1.00 87.75 134 PHE A C 1
ATOM 1040 O O . PHE A 1 134 ? -0.608 -16.644 -10.680 1.00 87.75 134 PHE A O 1
ATOM 1047 N N . ARG A 1 135 ? -1.175 -18.530 -9.618 1.00 85.25 135 ARG A N 1
ATOM 1048 C CA . ARG A 1 135 ? -0.223 -19.379 -10.347 1.00 85.25 135 ARG A CA 1
ATOM 1049 C C . ARG A 1 135 ? -0.477 -19.336 -11.856 1.00 85.25 135 ARG A C 1
ATOM 1051 O O . ARG A 1 135 ? 0.477 -19.208 -12.618 1.00 85.25 135 ARG A O 1
ATOM 1058 N N . ASN A 1 136 ? -1.741 -19.384 -12.277 1.00 86.44 136 ASN A N 1
ATOM 1059 C CA . ASN A 1 136 ? -2.118 -19.250 -13.685 1.00 86.44 136 ASN A CA 1
ATOM 1060 C C . ASN A 1 136 ? -1.769 -17.858 -14.220 1.00 86.44 136 ASN A C 1
ATOM 1062 O O . ASN A 1 136 ? -1.191 -17.752 -15.289 1.00 86.44 136 ASN A O 1
ATOM 1066 N N . ILE A 1 137 ? -2.018 -16.790 -13.450 1.00 88.25 137 ILE A N 1
ATOM 1067 C CA . ILE A 1 137 ? -1.612 -15.424 -13.823 1.00 88.25 137 ILE A CA 1
ATOM 1068 C C . ILE A 1 137 ? -0.109 -15.336 -14.112 1.00 88.25 137 ILE A C 1
ATOM 1070 O O . ILE A 1 137 ? 0.267 -14.716 -15.104 1.00 88.25 137 ILE A O 1
ATOM 1074 N N . LEU A 1 138 ? 0.723 -15.937 -13.256 1.00 86.88 138 LEU A N 1
ATOM 1075 C CA . LEU A 1 138 ? 2.180 -15.932 -13.399 1.00 86.88 138 LEU A CA 1
ATOM 1076 C C . LEU A 1 138 ? 2.646 -16.818 -14.564 1.00 86.88 138 LEU A C 1
ATOM 1078 O O . LEU A 1 138 ? 3.562 -16.440 -15.285 1.00 86.88 138 LEU A O 1
ATOM 1082 N N . SER A 1 139 ? 1.998 -17.968 -14.768 1.00 83.75 139 SER A N 1
ATOM 1083 C CA . SER A 1 139 ? 2.352 -18.931 -15.823 1.00 83.75 139 SER A CA 1
ATOM 1084 C C . SER A 1 139 ? 1.909 -18.479 -17.218 1.00 83.75 139 SER A C 1
ATOM 1086 O O . SER A 1 139 ? 2.599 -18.749 -18.196 1.00 83.75 139 SER A O 1
ATOM 1088 N N . ASP A 1 140 ? 0.776 -17.779 -17.306 1.00 87.31 140 ASP A N 1
ATOM 1089 C CA . ASP A 1 140 ? 0.208 -17.266 -18.558 1.00 87.31 140 ASP A CA 1
ATOM 1090 C C . ASP A 1 140 ? 0.826 -15.924 -18.977 1.00 87.31 140 ASP A C 1
ATOM 1092 O O . ASP A 1 140 ? 0.490 -15.394 -20.038 1.00 87.31 140 ASP A O 1
ATOM 1096 N N . PHE A 1 141 ? 1.682 -15.324 -18.144 1.00 89.06 141 PHE A N 1
ATOM 1097 C CA . PHE A 1 141 ? 2.304 -14.048 -18.468 1.00 89.06 141 PHE A CA 1
ATOM 1098 C C . PHE A 1 141 ? 3.283 -14.224 -19.646 1.00 89.06 141 PHE A C 1
ATOM 1100 O O . PHE A 1 141 ? 4.118 -15.128 -19.620 1.00 89.06 141 PHE A O 1
ATOM 1107 N N . PRO A 1 142 ? 3.215 -13.382 -20.695 1.00 88.25 142 PRO A N 1
ATOM 1108 C CA . PRO A 1 142 ? 3.878 -13.665 -21.971 1.00 88.25 142 PRO A CA 1
ATOM 1109 C C . PRO A 1 142 ? 5.406 -13.541 -21.921 1.00 88.25 142 PRO A C 1
ATOM 1111 O O . PRO A 1 142 ? 6.091 -13.991 -22.839 1.00 88.25 142 PRO A O 1
ATOM 1114 N N . PHE A 1 143 ? 5.954 -12.937 -20.866 1.00 87.94 143 PHE A N 1
ATOM 1115 C CA . PHE A 1 143 ? 7.388 -12.746 -20.708 1.00 87.94 143 PHE A CA 1
ATOM 1116 C C . PHE A 1 143 ? 7.967 -13.708 -19.682 1.00 87.94 143 PHE A C 1
ATOM 1118 O O . PHE A 1 143 ? 7.451 -13.834 -18.578 1.00 87.94 143 PHE A O 1
ATOM 1125 N N . ARG A 1 144 ? 9.098 -14.335 -20.026 1.00 83.44 144 ARG A N 1
ATOM 1126 C CA . ARG A 1 144 ? 9.861 -15.180 -19.090 1.00 83.44 144 ARG A CA 1
ATOM 1127 C C . ARG A 1 144 ? 10.612 -14.365 -18.036 1.00 83.44 144 ARG A C 1
ATOM 1129 O O . ARG A 1 144 ? 10.940 -14.892 -16.979 1.00 83.44 144 ARG A O 1
ATOM 1136 N N . SER A 1 145 ? 10.890 -13.097 -18.329 1.00 86.19 145 SER A N 1
ATOM 1137 C CA . SER A 1 145 ? 11.543 -12.159 -17.419 1.00 86.19 145 SER A CA 1
ATOM 1138 C C . SER A 1 145 ? 10.514 -11.165 -16.893 1.00 86.19 145 SER A C 1
ATOM 1140 O O . SER A 1 145 ? 10.157 -10.201 -17.574 1.00 86.19 145 SER A O 1
ATOM 1142 N N . PHE A 1 146 ? 10.025 -11.427 -15.682 1.00 88.62 146 PHE A N 1
ATOM 1143 C CA . PHE A 1 146 ? 9.091 -10.555 -14.982 1.00 88.62 146 PHE A CA 1
ATOM 1144 C C . PHE A 1 146 ? 9.435 -10.418 -13.499 1.00 88.62 146 PHE A C 1
ATOM 1146 O O . PHE A 1 146 ? 10.087 -11.282 -12.908 1.00 88.62 146 PHE A O 1
ATOM 1153 N N . HIS A 1 147 ? 8.903 -9.358 -12.902 1.00 87.62 147 HIS A N 1
ATOM 1154 C CA . HIS A 1 147 ? 8.986 -9.041 -11.486 1.00 87.62 147 HIS A CA 1
ATOM 1155 C C . HIS A 1 147 ? 7.589 -8.773 -10.929 1.00 87.62 147 HIS A C 1
ATOM 1157 O O . HIS A 1 147 ? 6.764 -8.117 -11.571 1.00 87.62 147 HIS A O 1
ATOM 1163 N N . LEU A 1 148 ? 7.333 -9.283 -9.729 1.00 88.44 148 LEU A N 1
ATOM 1164 C CA . LEU A 1 148 ? 6.150 -8.984 -8.940 1.00 88.44 148 LEU A CA 1
ATOM 1165 C C . LEU A 1 148 ? 6.462 -7.863 -7.949 1.00 88.44 148 LEU A C 1
ATOM 1167 O O . LEU A 1 148 ? 7.435 -7.926 -7.192 1.00 88.44 148 LEU A O 1
ATOM 1171 N N . TRP A 1 149 ? 5.566 -6.888 -7.911 1.00 88.31 149 TRP A N 1
ATOM 1172 C CA . TRP A 1 149 ? 5.584 -5.768 -6.987 1.00 88.31 149 TRP A CA 1
ATOM 1173 C C . TRP A 1 149 ? 4.268 -5.692 -6.224 1.00 88.31 149 TRP A C 1
ATOM 1175 O O . TRP A 1 149 ? 3.197 -5.925 -6.779 1.00 88.31 149 TRP A O 1
ATOM 1185 N N . MET A 1 150 ? 4.351 -5.339 -4.949 1.00 87.19 150 MET A N 1
ATOM 1186 C CA . MET A 1 150 ? 3.229 -5.259 -4.020 1.00 87.19 150 MET A CA 1
ATOM 1187 C C . MET A 1 150 ? 3.214 -3.885 -3.339 1.00 87.19 150 MET A C 1
ATOM 1189 O O . MET A 1 150 ? 3.544 -3.781 -2.155 1.00 87.19 150 MET A O 1
ATOM 1193 N N . PRO A 1 151 ? 2.901 -2.807 -4.082 1.00 82.06 151 PRO A N 1
ATOM 1194 C CA . PRO A 1 151 ? 2.845 -1.466 -3.510 1.00 82.06 151 PRO A CA 1
ATOM 1195 C C . PRO A 1 151 ? 1.793 -1.342 -2.400 1.00 82.06 151 PRO A C 1
ATOM 1197 O O . PRO A 1 151 ? 2.015 -0.583 -1.462 1.00 82.06 151 PRO A O 1
ATOM 1200 N N . GLY A 1 152 ? 0.688 -2.096 -2.474 1.00 82.12 152 GLY A N 1
ATOM 1201 C CA . GLY A 1 152 ? -0.387 -2.089 -1.475 1.00 82.12 152 GLY A CA 1
ATOM 1202 C C . GLY A 1 152 ? -0.812 -3.482 -1.005 1.00 82.12 152 GLY A C 1
ATOM 1203 O O . GLY A 1 152 ? -0.286 -4.507 -1.445 1.00 82.12 152 GLY A O 1
ATOM 1204 N N . GLU A 1 153 ? -1.805 -3.529 -0.108 1.00 81.06 153 GLU A N 1
ATOM 1205 C CA . GLU A 1 153 ? -2.343 -4.799 0.417 1.00 81.06 153 GLU A CA 1
ATOM 1206 C C . GLU A 1 153 ? -2.931 -5.683 -0.699 1.00 81.06 153 GLU A C 1
ATOM 1208 O O . GLU A 1 153 ? -2.804 -6.911 -0.650 1.00 81.06 153 GLU A O 1
ATOM 1213 N N . TYR A 1 154 ? -3.566 -5.059 -1.697 1.00 82.69 154 TYR A N 1
ATOM 1214 C CA . TYR A 1 154 ? -4.238 -5.745 -2.806 1.00 82.69 154 TYR A CA 1
ATOM 1215 C C . TYR A 1 154 ? -3.790 -5.293 -4.191 1.00 82.69 154 TYR A C 1
ATOM 1217 O O . TYR A 1 154 ? -3.982 -6.038 -5.143 1.00 82.69 154 TYR A O 1
ATOM 1225 N N . ASP A 1 155 ? -3.218 -4.098 -4.310 1.00 83.25 155 ASP A N 1
ATOM 1226 C CA . ASP A 1 155 ? -2.779 -3.539 -5.583 1.00 83.25 155 ASP A CA 1
ATOM 1227 C C . ASP A 1 155 ? -1.389 -4.080 -5.913 1.00 83.25 155 ASP A C 1
ATOM 1229 O O . ASP A 1 155 ? -0.389 -3.628 -5.354 1.00 83.25 155 ASP A O 1
ATOM 1233 N N . TRP A 1 156 ? -1.329 -5.113 -6.752 1.00 88.44 156 TRP A N 1
ATOM 1234 C CA . TRP A 1 156 ? -0.081 -5.766 -7.151 1.00 88.44 156 TRP A CA 1
ATOM 1235 C C . TRP A 1 156 ? 0.218 -5.493 -8.621 1.00 88.44 156 TRP A C 1
ATOM 1237 O O . TRP A 1 156 ? -0.695 -5.319 -9.428 1.00 88.44 156 TRP A O 1
ATOM 1247 N N . LEU A 1 157 ? 1.497 -5.493 -8.986 1.00 89.69 157 LEU A N 1
ATOM 1248 C CA . LEU A 1 157 ? 1.943 -5.297 -10.360 1.00 89.69 157 LEU A CA 1
ATOM 1249 C C . LEU A 1 157 ? 2.836 -6.447 -10.793 1.00 89.69 157 LEU A C 1
ATOM 1251 O O . LEU A 1 157 ? 3.802 -6.783 -10.112 1.00 89.69 157 LEU A O 1
ATOM 1255 N N . LEU A 1 158 ? 2.546 -6.999 -11.963 1.00 90.75 158 LEU A N 1
ATOM 1256 C CA . LEU A 1 158 ? 3.453 -7.884 -12.676 1.00 90.75 158 LEU A CA 1
ATOM 1257 C C . LEU A 1 158 ? 4.062 -7.100 -13.831 1.00 90.75 158 LEU A C 1
ATOM 1259 O O . LEU A 1 158 ? 3.361 -6.753 -14.781 1.00 90.75 158 LEU A O 1
ATOM 1263 N N . ILE A 1 159 ? 5.347 -6.792 -13.733 1.00 90.69 159 ILE A N 1
ATOM 1264 C CA . ILE A 1 159 ? 6.070 -6.019 -14.742 1.00 90.69 159 ILE A CA 1
ATOM 1265 C C . ILE A 1 159 ? 7.004 -6.972 -15.465 1.00 90.69 159 ILE A C 1
ATOM 1267 O O . ILE A 1 159 ? 7.814 -7.638 -14.826 1.00 90.69 159 ILE A O 1
ATOM 1271 N N . GLY A 1 160 ? 6.926 -7.040 -16.789 1.00 89.56 160 GLY A N 1
ATOM 1272 C CA . GLY A 1 160 ? 7.920 -7.778 -17.556 1.00 89.56 160 GLY A CA 1
ATOM 1273 C C . GLY A 1 160 ? 8.172 -7.214 -18.935 1.00 89.56 160 GLY A C 1
ATOM 1274 O O . GLY A 1 160 ? 7.510 -6.284 -19.397 1.00 89.56 160 GLY A O 1
ATOM 1275 N N . ARG A 1 161 ? 9.177 -7.802 -19.574 1.00 88.50 161 ARG A N 1
ATOM 1276 C CA . ARG A 1 161 ? 9.727 -7.379 -20.861 1.00 88.50 161 ARG A CA 1
ATOM 1277 C C . ARG A 1 161 ? 10.358 -8.565 -21.570 1.00 88.50 161 ARG A C 1
ATOM 1279 O O . ARG A 1 161 ? 10.726 -9.554 -20.938 1.00 88.50 161 ARG A O 1
ATOM 1286 N N . GLU A 1 162 ? 10.510 -8.444 -22.882 1.00 85.88 162 GLU A N 1
ATOM 1287 C CA . GLU A 1 162 ? 11.100 -9.498 -23.707 1.00 85.88 162 GLU A CA 1
ATOM 1288 C C . GLU A 1 162 ? 12.577 -9.740 -23.369 1.00 85.88 162 GLU A C 1
ATOM 1290 O O . GLU A 1 162 ? 13.027 -10.884 -23.305 1.00 85.88 162 GLU A O 1
ATOM 1295 N N . ARG A 1 163 ? 13.327 -8.665 -23.106 1.00 82.69 163 ARG A N 1
ATOM 1296 C CA . ARG A 1 163 ? 14.747 -8.729 -22.748 1.00 82.69 163 ARG A CA 1
ATOM 1297 C C . ARG A 1 163 ? 14.954 -8.253 -21.316 1.00 82.69 163 ARG A C 1
ATOM 1299 O O . ARG A 1 163 ? 14.447 -7.185 -20.979 1.00 82.69 163 ARG A O 1
ATOM 1306 N N . PRO A 1 164 ? 15.726 -8.971 -20.483 1.00 78.75 164 PRO A N 1
ATOM 1307 C CA . PRO A 1 164 ? 16.171 -8.437 -19.205 1.00 78.75 164 PRO A CA 1
ATOM 1308 C C . PRO A 1 164 ? 16.879 -7.100 -19.432 1.00 78.75 164 PRO A C 1
ATOM 1310 O O . PRO A 1 164 ? 17.722 -6.981 -20.319 1.00 78.75 164 PRO A O 1
ATOM 1313 N N . CYS A 1 165 ? 16.550 -6.101 -18.628 1.00 75.06 165 CYS A N 1
ATOM 1314 C CA . CYS A 1 165 ? 17.292 -4.853 -18.561 1.00 75.06 165 CYS A CA 1
ATOM 1315 C C . CYS A 1 165 ? 17.754 -4.681 -17.117 1.00 75.06 165 CYS A C 1
ATOM 1317 O O . CYS A 1 165 ? 17.123 -5.189 -16.186 1.00 75.06 165 CYS A O 1
ATOM 1319 N N . LYS A 1 166 ? 18.916 -4.050 -16.959 1.00 81.88 166 LYS A N 1
ATOM 1320 C CA . LYS A 1 166 ? 19.382 -3.627 -15.653 1.00 81.88 166 LYS A CA 1
ATOM 1321 C C . LYS A 1 166 ? 18.982 -2.171 -15.457 1.00 81.88 166 LYS A C 1
ATOM 1323 O O . LYS A 1 166 ? 19.478 -1.306 -16.176 1.00 81.88 166 LYS A O 1
ATOM 1328 N N . LEU A 1 167 ? 18.102 -1.907 -14.500 1.00 80.88 167 LEU A N 1
ATOM 1329 C CA . LEU A 1 167 ? 17.821 -0.557 -14.047 1.00 80.88 167 LEU A CA 1
ATOM 1330 C C . LEU A 1 167 ? 19.094 0.026 -13.441 1.00 80.88 167 LEU A C 1
ATOM 1332 O O . LEU A 1 167 ? 19.630 -0.527 -12.485 1.00 80.88 167 LEU A O 1
ATOM 1336 N N . LYS A 1 168 ? 19.570 1.144 -13.980 1.00 84.12 168 LYS A N 1
ATOM 1337 C CA . LYS A 1 168 ? 20.621 1.928 -13.335 1.00 84.12 168 LYS A CA 1
ATOM 1338 C C . LYS A 1 168 ? 20.034 2.650 -12.131 1.00 84.12 168 LYS A C 1
ATOM 1340 O O . LYS A 1 168 ? 19.057 3.381 -12.283 1.00 84.12 168 LYS A O 1
ATOM 1345 N N . LEU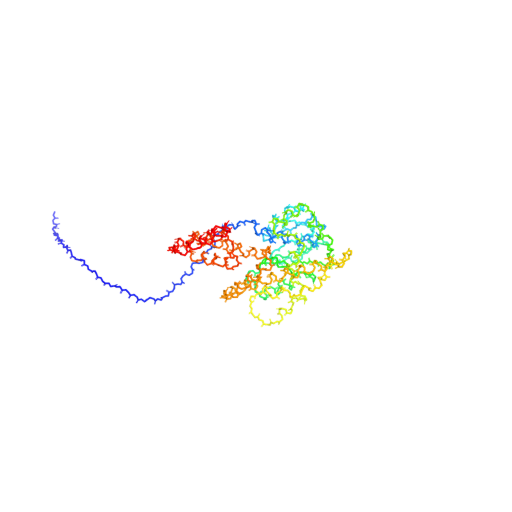 A 1 169 ? 20.636 2.475 -10.958 1.00 83.50 169 LEU A N 1
ATOM 1346 C CA . LEU A 1 169 ? 20.185 3.166 -9.748 1.00 83.50 169 LEU A CA 1
ATOM 1347 C C . LEU A 1 169 ? 20.274 4.701 -9.890 1.00 83.50 169 LEU A C 1
ATOM 1349 O O . LEU A 1 169 ? 19.443 5.413 -9.341 1.00 83.50 169 LEU A O 1
ATOM 1353 N N . GLU A 1 170 ? 21.210 5.203 -10.697 1.00 84.38 170 GLU A N 1
ATOM 1354 C CA . GLU A 1 170 ? 21.336 6.623 -11.065 1.00 84.38 170 GLU A CA 1
ATOM 1355 C C . GLU A 1 170 ? 20.045 7.167 -11.689 1.00 84.38 170 GLU A C 1
ATOM 1357 O O . GLU A 1 170 ? 19.504 8.159 -11.218 1.00 84.38 170 GLU A O 1
ATOM 1362 N N . ALA A 1 171 ? 19.480 6.453 -12.671 1.00 82.62 171 ALA A N 1
ATOM 1363 C CA . ALA A 1 171 ? 18.245 6.864 -13.343 1.00 82.62 171 ALA A CA 1
ATOM 1364 C C . ALA A 1 171 ? 17.047 6.909 -12.382 1.00 82.62 171 ALA A C 1
ATOM 1366 O O . ALA A 1 171 ? 16.099 7.667 -12.578 1.00 82.62 171 ALA A O 1
ATOM 1367 N N . LEU A 1 172 ? 17.086 6.090 -11.330 1.00 82.38 172 LEU A N 1
ATOM 1368 C CA . LEU A 1 172 ? 16.090 6.132 -10.276 1.00 82.38 172 LEU A CA 1
ATOM 1369 C C . LEU A 1 172 ? 16.283 7.345 -9.363 1.00 82.38 172 LEU A C 1
ATOM 1371 O O . LEU A 1 172 ? 15.298 7.970 -8.988 1.00 82.38 172 LEU A O 1
ATOM 1375 N N . PHE A 1 173 ? 17.518 7.696 -9.008 1.00 85.31 173 PHE A N 1
ATOM 1376 C CA . PHE A 1 173 ? 17.769 8.934 -8.271 1.00 85.31 173 PHE A CA 1
ATOM 1377 C C . PHE A 1 173 ? 17.363 10.161 -9.089 1.00 85.31 173 PHE A C 1
ATOM 1379 O O . PHE A 1 173 ? 16.695 11.034 -8.543 1.00 85.31 173 PHE A O 1
ATOM 1386 N N . ASP A 1 174 ? 17.651 10.177 -10.391 1.00 85.00 174 ASP A N 1
ATOM 1387 C CA . ASP A 1 174 ? 17.220 11.241 -11.302 1.00 85.00 174 ASP A CA 1
ATOM 1388 C C . ASP A 1 174 ? 15.690 11.383 -11.322 1.00 85.00 174 ASP A C 1
ATOM 1390 O O . ASP A 1 174 ? 15.169 12.496 -11.279 1.00 85.00 174 ASP A O 1
ATOM 1394 N N . LEU A 1 175 ? 14.951 10.265 -11.297 1.00 82.00 175 LEU A N 1
ATOM 1395 C CA . LEU A 1 175 ? 13.485 10.270 -11.213 1.00 82.00 175 LEU A CA 1
ATOM 1396 C C . LEU A 1 175 ? 12.973 10.968 -9.942 1.00 82.00 175 LEU A C 1
ATOM 1398 O O . LEU A 1 175 ? 11.967 11.673 -9.986 1.00 82.00 175 LEU A O 1
ATOM 1402 N N . PHE A 1 176 ? 13.646 10.756 -8.809 1.00 83.12 176 PHE A N 1
ATOM 1403 C CA . PHE A 1 176 ? 13.302 11.391 -7.533 1.00 83.12 176 PHE A CA 1
ATOM 1404 C C . PHE A 1 176 ? 13.864 12.815 -7.400 1.00 83.12 176 PHE A C 1
ATOM 1406 O O . PHE A 1 176 ? 13.420 13.548 -6.521 1.00 83.12 176 PHE A O 1
ATOM 1413 N N . ALA A 1 177 ? 14.807 13.208 -8.257 1.00 86.69 177 ALA A N 1
ATOM 1414 C CA . ALA A 1 177 ? 15.351 14.560 -8.330 1.00 86.69 177 ALA A CA 1
ATOM 1415 C C . ALA A 1 177 ? 14.567 15.479 -9.287 1.00 86.69 177 ALA A C 1
ATOM 1417 O O . ALA A 1 177 ? 14.748 16.694 -9.242 1.00 86.69 177 ALA A O 1
ATOM 1418 N N . ASP A 1 178 ? 13.703 14.936 -10.151 1.00 85.50 178 ASP A N 1
ATOM 1419 C CA . ASP A 1 178 ? 12.806 15.735 -10.990 1.00 85.50 178 ASP A CA 1
ATOM 1420 C C . ASP A 1 178 ? 11.732 16.413 -10.126 1.00 85.50 178 ASP A C 1
ATOM 1422 O O . ASP A 1 178 ? 10.864 15.741 -9.578 1.00 85.50 178 ASP A O 1
ATOM 1426 N N . ASP A 1 179 ? 11.755 17.746 -10.030 1.00 82.94 179 ASP A N 1
ATOM 1427 C CA . ASP A 1 179 ? 10.848 18.517 -9.164 1.00 82.94 179 ASP A CA 1
ATOM 1428 C C . ASP A 1 179 ? 9.357 18.218 -9.413 1.00 82.94 179 ASP A C 1
ATOM 1430 O O . ASP A 1 179 ? 8.563 18.120 -8.474 1.00 82.94 179 ASP A O 1
ATOM 1434 N N . ARG A 1 180 ? 8.949 18.045 -10.679 1.00 78.69 180 ARG A N 1
ATOM 1435 C CA . ARG A 1 180 ? 7.532 17.843 -11.036 1.00 78.69 180 ARG A CA 1
ATOM 1436 C C . ARG A 1 180 ? 7.052 16.464 -10.610 1.00 78.69 180 ARG A C 1
ATOM 1438 O O . ARG A 1 180 ? 5.928 16.306 -10.116 1.00 78.69 180 ARG A O 1
ATOM 1445 N N . LEU A 1 181 ? 7.892 15.458 -10.828 1.00 76.19 181 LEU A N 1
ATOM 1446 C CA . LEU A 1 181 ? 7.617 14.099 -10.394 1.00 76.19 181 LEU A CA 1
ATOM 1447 C C . LEU A 1 181 ? 7.724 13.997 -8.878 1.00 76.19 181 LEU A C 1
ATOM 1449 O O . LEU A 1 181 ? 6.821 13.437 -8.261 1.00 76.19 181 LEU A O 1
ATOM 1453 N N . PHE A 1 182 ? 8.742 14.602 -8.272 1.00 81.25 182 PHE A N 1
ATOM 1454 C CA . PHE A 1 182 ? 8.970 14.581 -6.836 1.00 81.25 182 PHE A CA 1
ATOM 1455 C C . PHE A 1 182 ? 7.792 15.160 -6.059 1.00 81.25 182 PHE A C 1
ATOM 1457 O O . PHE A 1 182 ? 7.338 14.520 -5.121 1.00 81.25 182 PHE A O 1
ATOM 1464 N N . GLU A 1 183 ? 7.203 16.287 -6.469 1.00 79.31 183 GLU A N 1
ATOM 1465 C CA . GLU A 1 183 ? 5.985 16.800 -5.820 1.00 79.31 183 GLU A CA 1
ATOM 1466 C C . GLU A 1 183 ? 4.843 15.773 -5.839 1.00 79.31 183 GLU A C 1
ATOM 1468 O O . GLU A 1 183 ? 4.125 15.590 -4.851 1.00 79.31 183 GLU A O 1
ATOM 1473 N N . SER A 1 184 ? 4.685 15.061 -6.957 1.00 73.88 184 SER A N 1
ATOM 1474 C CA . SER A 1 184 ? 3.664 14.022 -7.100 1.00 73.88 184 SER A CA 1
ATOM 1475 C C . SER A 1 184 ? 3.976 12.780 -6.260 1.00 73.88 184 SER A C 1
ATOM 1477 O O . SER A 1 184 ? 3.056 12.225 -5.654 1.00 73.88 184 SER A O 1
ATOM 1479 N N . LEU A 1 185 ? 5.247 12.366 -6.201 1.00 75.75 185 LEU A N 1
ATOM 1480 C CA . LEU A 1 185 ? 5.767 11.258 -5.391 1.00 75.75 185 LEU A CA 1
ATOM 1481 C C . LEU A 1 185 ? 5.655 11.572 -3.889 1.00 75.75 185 LEU A C 1
ATOM 1483 O O . LEU A 1 185 ? 5.111 10.775 -3.127 1.00 75.75 185 LEU A O 1
ATOM 1487 N N . ALA A 1 186 ? 6.049 12.771 -3.471 1.00 76.69 186 ALA A N 1
ATOM 1488 C CA . ALA A 1 186 ? 5.972 13.249 -2.097 1.00 76.69 186 ALA A CA 1
ATOM 1489 C C . ALA A 1 186 ? 4.518 13.416 -1.636 1.00 76.69 186 ALA A C 1
ATOM 1491 O O . ALA A 1 186 ? 4.164 12.983 -0.540 1.00 76.69 186 ALA A O 1
ATOM 1492 N N . ALA A 1 187 ? 3.630 13.949 -2.487 1.00 70.00 187 ALA A N 1
ATOM 1493 C CA . ALA A 1 187 ? 2.189 13.975 -2.212 1.00 70.00 187 ALA A CA 1
ATOM 1494 C C . ALA A 1 187 ? 1.588 12.562 -2.091 1.00 70.00 187 ALA A C 1
ATOM 1496 O O . ALA A 1 187 ? 0.559 12.371 -1.442 1.00 70.00 187 ALA A O 1
ATOM 1497 N N . ALA A 1 188 ? 2.236 11.578 -2.713 1.00 66.25 188 ALA A N 1
ATOM 1498 C CA . ALA A 1 188 ? 1.946 10.160 -2.585 1.00 66.25 188 ALA A CA 1
ATOM 1499 C C . ALA A 1 188 ? 2.621 9.499 -1.365 1.00 66.25 188 ALA A C 1
ATOM 1501 O O . ALA A 1 188 ? 2.403 8.313 -1.127 1.00 66.25 188 ALA A O 1
ATOM 1502 N N . GLY A 1 189 ? 3.375 10.237 -0.549 1.00 68.69 189 GLY A N 1
ATOM 1503 C CA . GLY A 1 189 ? 4.075 9.695 0.617 1.00 68.69 189 GLY A CA 1
ATOM 1504 C C . GLY A 1 189 ? 5.294 8.845 0.257 1.00 68.69 189 GLY A C 1
ATOM 1505 O O . GLY A 1 189 ? 5.665 7.975 1.036 1.00 68.69 189 GLY A O 1
ATOM 1506 N N . LEU A 1 190 ? 5.877 9.062 -0.923 1.00 75.50 190 LEU A N 1
ATOM 1507 C CA . LEU A 1 190 ? 7.142 8.465 -1.338 1.00 75.50 190 LEU A CA 1
ATOM 1508 C C . LEU A 1 190 ? 8.228 9.513 -1.160 1.00 75.50 190 LEU A C 1
ATOM 1510 O O . LEU A 1 190 ? 8.221 10.527 -1.859 1.00 75.50 190 LEU A O 1
ATOM 1514 N N . SER A 1 191 ? 9.130 9.288 -0.209 1.00 76.75 191 SER A N 1
ATOM 1515 C CA . SER A 1 191 ? 10.201 10.245 0.073 1.00 76.75 191 SER A CA 1
ATOM 1516 C C . SER A 1 191 ? 11.467 9.956 -0.714 1.00 76.75 191 SER A C 1
ATOM 1518 O O . SER A 1 191 ? 12.236 10.876 -0.975 1.00 76.75 191 SER A O 1
ATOM 1520 N N . ASP A 1 192 ? 11.696 8.695 -1.085 1.00 85.75 192 ASP A N 1
ATOM 1521 C CA . ASP A 1 192 ? 12.937 8.275 -1.729 1.00 85.75 192 ASP A CA 1
ATOM 1522 C C . ASP A 1 192 ? 12.813 6.884 -2.395 1.00 85.75 192 ASP A C 1
ATOM 1524 O O . ASP A 1 192 ? 11.839 6.150 -2.172 1.00 85.75 192 ASP A O 1
ATOM 1528 N N . PRO A 1 193 ? 13.816 6.486 -3.198 1.00 85.25 193 PRO A N 1
ATOM 1529 C CA . PRO A 1 193 ? 13.869 5.186 -3.856 1.00 85.25 193 PRO A CA 1
ATOM 1530 C C . PRO A 1 193 ? 13.667 3.952 -2.971 1.00 85.25 193 PRO A C 1
ATOM 1532 O O . PRO A 1 193 ? 13.182 2.931 -3.457 1.00 85.25 193 PRO A O 1
ATOM 1535 N N . ALA A 1 194 ? 14.031 3.977 -1.690 1.00 86.31 194 ALA A N 1
ATOM 1536 C CA . ALA A 1 194 ? 13.896 2.796 -0.845 1.00 86.31 194 ALA A CA 1
ATOM 1537 C C . ALA A 1 194 ? 12.421 2.444 -0.578 1.00 86.31 194 ALA A C 1
ATOM 1539 O O . ALA A 1 194 ? 12.094 1.259 -0.463 1.00 86.31 194 ALA A O 1
ATOM 1540 N N . ASP A 1 195 ? 11.509 3.427 -0.580 1.00 82.44 195 ASP A N 1
ATOM 1541 C CA . ASP A 1 195 ? 10.058 3.178 -0.526 1.00 82.44 195 ASP A CA 1
ATOM 1542 C C . ASP A 1 195 ? 9.589 2.383 -1.738 1.00 82.44 195 ASP A C 1
ATOM 1544 O O . ASP A 1 195 ? 8.704 1.529 -1.639 1.00 82.44 195 ASP A O 1
ATOM 1548 N N . LEU A 1 196 ? 10.188 2.656 -2.894 1.00 82.75 196 LEU A N 1
ATOM 1549 C CA . LEU A 1 196 ? 9.864 1.972 -4.129 1.00 82.75 196 LEU A CA 1
ATOM 1550 C C . LEU A 1 196 ? 10.200 0.481 -4.014 1.00 82.75 196 LEU A C 1
ATOM 1552 O O . LEU A 1 196 ? 9.338 -0.391 -4.182 1.00 82.75 196 LEU A O 1
ATOM 1556 N N . PHE A 1 197 ? 11.442 0.204 -3.623 1.00 84.69 197 PHE A N 1
ATOM 1557 C CA . PHE A 1 197 ? 12.011 -1.140 -3.526 1.00 84.69 197 PHE A CA 1
ATOM 1558 C C . PHE A 1 197 ? 11.478 -1.954 -2.357 1.00 84.69 197 PHE A C 1
ATOM 1560 O O . PHE A 1 197 ? 11.459 -3.187 -2.409 1.00 84.69 197 PHE A O 1
ATOM 1567 N N . ALA A 1 198 ? 10.925 -1.286 -1.349 1.00 85.25 198 ALA A N 1
ATOM 1568 C CA . ALA A 1 198 ? 10.191 -1.959 -0.296 1.00 85.25 198 ALA A CA 1
ATOM 1569 C C . ALA A 1 198 ? 8.952 -2.722 -0.807 1.00 85.25 198 ALA A C 1
ATOM 1571 O O . ALA A 1 198 ? 8.399 -3.552 -0.088 1.00 85.25 198 ALA A O 1
ATOM 1572 N N . SER A 1 199 ? 8.509 -2.459 -2.042 1.00 85.00 199 SER A N 1
ATOM 1573 C CA . SER A 1 199 ? 7.376 -3.143 -2.679 1.00 85.00 199 SER A CA 1
ATOM 1574 C C . SER A 1 199 ? 7.794 -4.391 -3.458 1.00 85.00 199 SER A C 1
ATOM 1576 O O . SER A 1 199 ? 6.920 -5.106 -3.938 1.00 85.00 199 SER A O 1
ATOM 1578 N N . TYR A 1 200 ? 9.091 -4.634 -3.662 1.00 85.81 200 TYR A N 1
ATOM 1579 C CA . TYR A 1 200 ? 9.559 -5.761 -4.468 1.00 85.81 200 TYR A CA 1
ATOM 1580 C C . TYR A 1 200 ? 9.247 -7.085 -3.770 1.00 85.81 200 TYR A C 1
ATOM 1582 O O . TYR A 1 200 ? 9.618 -7.277 -2.612 1.00 85.81 200 TYR A O 1
ATOM 1590 N N . ALA A 1 201 ? 8.577 -7.992 -4.480 1.00 83.81 201 ALA A N 1
ATOM 1591 C CA . ALA A 1 201 ? 8.249 -9.318 -3.967 1.00 83.81 201 ALA A CA 1
ATOM 1592 C C . ALA A 1 201 ? 9.157 -10.403 -4.556 1.00 83.81 201 ALA A C 1
ATOM 1594 O O . ALA A 1 201 ? 9.602 -11.287 -3.832 1.00 83.81 201 ALA A O 1
ATOM 1595 N N . GLY A 1 202 ? 9.455 -10.343 -5.857 1.00 83.75 202 GLY A N 1
ATOM 1596 C CA . GLY A 1 202 ? 10.331 -11.326 -6.495 1.00 83.75 202 GLY A CA 1
ATOM 1597 C C . GLY A 1 202 ? 10.005 -11.624 -7.954 1.00 83.75 202 GLY A C 1
ATOM 1598 O O . GLY A 1 202 ? 9.012 -11.162 -8.513 1.00 83.75 202 GLY A O 1
ATOM 1599 N N . THR A 1 203 ? 10.848 -12.440 -8.568 1.00 83.94 203 THR A N 1
ATOM 1600 C CA . THR A 1 203 ? 10.637 -13.120 -9.854 1.00 83.94 203 THR A CA 1
ATOM 1601 C C . THR A 1 203 ? 9.854 -14.424 -9.672 1.00 83.94 203 THR A C 1
ATOM 1603 O O . THR A 1 203 ? 9.681 -14.906 -8.554 1.00 83.94 203 THR A O 1
ATOM 1606 N N . TRP A 1 204 ? 9.424 -15.062 -10.769 1.00 82.69 204 TRP A N 1
ATOM 1607 C CA . TRP A 1 204 ? 8.862 -16.420 -10.697 1.00 82.69 204 TRP A CA 1
ATOM 1608 C C . TRP A 1 204 ? 9.772 -17.395 -9.949 1.00 82.69 204 TRP A C 1
ATOM 1610 O O . TRP A 1 204 ? 9.312 -18.119 -9.073 1.00 82.69 204 TRP A O 1
ATOM 1620 N N . GLU A 1 205 ? 11.060 -17.403 -10.289 1.00 81.06 205 GLU A N 1
ATOM 1621 C CA . GLU A 1 205 ? 12.026 -18.353 -9.740 1.00 81.06 205 GLU A CA 1
ATOM 1622 C C . GLU A 1 205 ? 12.215 -18.180 -8.231 1.00 81.06 205 GLU A C 1
ATOM 1624 O O . GLU A 1 205 ? 12.384 -19.169 -7.524 1.00 81.06 205 GLU A O 1
ATOM 1629 N N . GLU A 1 206 ? 12.119 -16.945 -7.734 1.00 80.50 206 GLU A N 1
ATOM 1630 C CA . GLU A 1 206 ? 12.184 -16.626 -6.303 1.00 80.50 206 GLU A CA 1
ATOM 1631 C C . GLU A 1 206 ? 10.879 -16.980 -5.573 1.00 80.50 206 GLU A C 1
ATOM 1633 O O . GLU A 1 206 ? 10.895 -17.353 -4.401 1.00 80.50 206 GLU A O 1
ATOM 1638 N N . LEU A 1 207 ? 9.735 -16.883 -6.258 1.00 78.94 207 LEU A N 1
ATOM 1639 C CA . LEU A 1 207 ? 8.417 -17.058 -5.645 1.00 78.94 207 LEU A CA 1
ATOM 1640 C C . LEU A 1 207 ? 7.868 -18.484 -5.767 1.00 78.94 207 LEU A C 1
ATOM 1642 O O . LEU A 1 207 ? 7.010 -18.866 -4.970 1.00 78.94 207 LEU A O 1
ATOM 1646 N N . LYS A 1 208 ? 8.326 -19.287 -6.735 1.00 76.75 208 LYS A N 1
ATOM 1647 C CA . LYS A 1 208 ? 7.765 -20.617 -7.047 1.00 76.75 208 LYS A CA 1
ATOM 1648 C C . LYS A 1 208 ? 7.761 -21.566 -5.845 1.00 76.75 208 LYS A C 1
ATOM 1650 O O . LYS A 1 208 ? 6.803 -22.318 -5.671 1.00 76.75 208 LYS A O 1
ATOM 1655 N N . ASP A 1 209 ? 8.754 -21.477 -4.964 1.00 73.56 209 ASP A N 1
ATOM 1656 C CA . ASP A 1 209 ? 8.842 -22.324 -3.771 1.00 73.56 209 ASP A CA 1
ATOM 1657 C C . ASP A 1 209 ? 7.779 -21.945 -2.734 1.00 73.56 209 ASP A C 1
ATOM 1659 O O . ASP A 1 209 ? 7.172 -22.816 -2.104 1.00 73.56 209 ASP A O 1
ATOM 1663 N N . ALA A 1 210 ? 7.432 -20.655 -2.645 1.00 69.12 210 ALA A N 1
ATOM 1664 C CA . ALA A 1 210 ? 6.293 -20.200 -1.853 1.00 69.12 210 ALA A CA 1
ATOM 1665 C C . ALA A 1 210 ? 4.964 -20.773 -2.377 1.00 69.12 210 ALA A C 1
ATOM 1667 O O . ALA A 1 210 ? 3.985 -20.784 -1.623 1.00 69.12 210 ALA A O 1
ATOM 1668 N N . PHE A 1 211 ? 4.931 -21.291 -3.618 1.00 67.12 211 PHE A N 1
ATOM 1669 C CA . PHE A 1 211 ? 3.823 -22.033 -4.232 1.00 67.12 211 PHE A CA 1
ATOM 1670 C C . PHE A 1 211 ? 3.939 -23.561 -4.152 1.00 67.12 211 PHE A C 1
ATOM 1672 O O . PHE A 1 211 ? 2.924 -24.219 -4.393 1.00 67.12 211 PHE A O 1
ATOM 1679 N N . ALA A 1 212 ? 5.107 -24.123 -3.822 1.00 65.44 212 ALA A N 1
ATOM 1680 C CA . ALA A 1 212 ? 5.376 -25.564 -3.881 1.00 65.44 212 ALA A CA 1
ATOM 1681 C C . ALA A 1 212 ? 4.658 -26.368 -2.787 1.00 65.44 212 ALA A C 1
ATOM 1683 O O . ALA A 1 212 ? 4.326 -27.532 -2.988 1.00 65.44 212 ALA A O 1
ATOM 1684 N N . VAL A 1 213 ? 4.350 -25.743 -1.646 1.00 63.59 213 VAL A N 1
ATOM 1685 C CA . VAL A 1 213 ? 3.494 -26.369 -0.632 1.00 63.59 213 VAL A CA 1
ATOM 1686 C C . VAL A 1 213 ? 2.076 -26.473 -1.195 1.00 63.59 213 VAL A C 1
ATOM 1688 O O . VAL A 1 213 ? 1.437 -25.439 -1.443 1.00 63.59 213 VAL A O 1
ATOM 1691 N N . GLU A 1 214 ? 1.592 -27.705 -1.386 1.00 53.75 214 GLU A N 1
ATOM 1692 C CA . GLU A 1 214 ? 0.198 -28.038 -1.699 1.00 53.75 214 GLU A CA 1
ATOM 1693 C C . GLU A 1 214 ? -0.705 -27.607 -0.537 1.00 53.75 214 GLU A C 1
ATOM 1695 O O . GLU A 1 214 ? -1.112 -28.386 0.317 1.00 53.75 214 GLU A O 1
ATOM 1700 N N . SER A 1 215 ? -0.992 -26.314 -0.465 1.00 56.16 215 SER A N 1
ATOM 1701 C CA . SER A 1 215 ? -2.054 -25.783 0.375 1.00 56.16 215 SER A CA 1
ATOM 1702 C C . SER A 1 215 ? -3.123 -25.200 -0.534 1.00 56.16 215 SER A C 1
ATOM 1704 O O . SER A 1 215 ? -2.883 -24.275 -1.312 1.00 56.16 215 SER A O 1
ATOM 1706 N N . THR A 1 216 ? -4.324 -25.764 -0.456 1.00 58.22 216 THR A N 1
ATOM 1707 C CA . THR A 1 216 ? -5.522 -25.161 -1.037 1.00 58.22 216 THR A CA 1
ATOM 1708 C C . THR A 1 216 ? -5.850 -23.901 -0.238 1.00 58.22 216 THR A C 1
ATOM 1710 O O . THR A 1 216 ? -6.035 -23.984 0.976 1.00 58.22 216 THR A O 1
ATOM 1713 N N . GLY A 1 217 ? -5.920 -22.729 -0.874 1.00 71.56 217 GLY A N 1
ATOM 1714 C CA . GLY A 1 217 ? -6.227 -21.498 -0.143 1.00 71.56 217 GLY A CA 1
ATOM 1715 C C . GLY A 1 217 ? -6.087 -20.198 -0.930 1.00 71.56 217 GLY A C 1
ATOM 1716 O O . GLY A 1 217 ? -5.744 -20.173 -2.116 1.00 71.56 217 GLY A O 1
ATOM 1717 N N . THR A 1 218 ? -6.384 -19.093 -0.247 1.00 74.56 218 THR A N 1
ATOM 1718 C CA . THR A 1 218 ? -6.103 -17.734 -0.723 1.00 74.56 218 THR A CA 1
ATOM 1719 C C . THR A 1 218 ? -4.608 -17.458 -0.681 1.00 74.56 218 THR A C 1
ATOM 1721 O O . THR A 1 218 ? -3.908 -17.929 0.216 1.00 74.56 218 THR A O 1
ATOM 1724 N N . VAL A 1 219 ? -4.131 -16.654 -1.626 1.00 74.69 219 VAL A N 1
ATOM 1725 C CA . VAL A 1 219 ? -2.772 -16.120 -1.593 1.00 74.69 219 VAL A CA 1
ATOM 1726 C C . VAL A 1 219 ? -2.577 -15.330 -0.293 1.00 74.69 219 VAL A C 1
ATOM 1728 O O . VAL A 1 219 ? -3.448 -14.560 0.112 1.00 74.69 219 VAL A O 1
ATOM 1731 N N . LEU A 1 220 ? -1.451 -15.575 0.377 1.00 75.75 220 LEU A N 1
ATOM 1732 C CA . LEU A 1 220 ? -1.058 -14.935 1.629 1.00 75.75 220 LEU A CA 1
ATOM 1733 C C . LEU A 1 220 ? 0.062 -13.922 1.321 1.00 75.75 220 LEU A C 1
ATOM 1735 O O . LEU A 1 220 ? 1.204 -14.349 1.146 1.00 75.75 220 LEU A O 1
ATOM 1739 N N . PRO A 1 221 ? -0.247 -12.616 1.180 1.00 74.00 221 PRO A N 1
ATOM 1740 C CA . PRO A 1 221 ? 0.709 -11.573 0.791 1.00 74.00 221 PRO A CA 1
ATOM 1741 C C . PRO A 1 221 ? 2.013 -11.578 1.607 1.00 74.00 221 PRO A C 1
ATOM 1743 O O . PRO A 1 221 ? 3.099 -11.357 1.079 1.00 74.00 221 PRO A O 1
ATOM 1746 N N . GLU A 1 222 ? 1.922 -11.878 2.901 1.00 70.44 222 GLU A N 1
ATOM 1747 C CA . GLU A 1 222 ? 3.037 -11.899 3.848 1.00 70.44 222 GLU A CA 1
ATOM 1748 C C . GLU A 1 222 ? 4.103 -12.962 3.539 1.00 70.44 222 GLU A C 1
ATOM 1750 O O . GLU A 1 222 ? 5.216 -12.876 4.064 1.00 70.44 222 GLU A O 1
ATOM 1755 N N . ASN A 1 223 ? 3.773 -13.948 2.696 1.00 72.44 223 ASN A N 1
ATOM 1756 C CA . ASN A 1 223 ? 4.698 -14.990 2.252 1.00 72.44 223 ASN A CA 1
ATOM 1757 C C . ASN A 1 223 ? 5.598 -14.544 1.092 1.00 72.44 223 ASN A C 1
ATOM 1759 O O . ASN A 1 223 ? 6.567 -15.238 0.799 1.00 72.44 223 ASN A O 1
ATOM 1763 N N . PHE A 1 224 ? 5.276 -13.426 0.435 1.00 70.50 224 PHE A N 1
ATOM 1764 C CA . PHE A 1 224 ? 5.988 -12.947 -0.755 1.00 70.50 224 PHE A CA 1
ATOM 1765 C C . PHE A 1 224 ? 6.906 -11.761 -0.471 1.00 70.50 224 PHE A C 1
ATOM 1767 O O . PHE A 1 224 ? 7.769 -11.461 -1.284 1.00 70.50 224 PHE A O 1
ATOM 1774 N N . VAL A 1 225 ? 6.769 -11.108 0.685 1.00 65.06 225 VAL A N 1
ATOM 1775 C CA . VAL A 1 225 ? 7.775 -10.139 1.133 1.00 65.06 225 VAL A CA 1
ATOM 1776 C C . VAL A 1 225 ? 8.929 -10.928 1.737 1.00 65.06 225 VAL A C 1
ATOM 1778 O O . VAL A 1 225 ? 8.823 -11.460 2.851 1.00 65.06 225 VAL A O 1
ATOM 1781 N N . THR A 1 226 ? 10.004 -11.065 0.964 1.00 60.50 226 THR A N 1
ATOM 1782 C CA . THR A 1 226 ? 11.198 -11.817 1.348 1.00 60.50 226 THR A CA 1
ATOM 1783 C C . THR A 1 226 ? 11.804 -11.252 2.640 1.00 60.50 226 THR A C 1
ATOM 1785 O O . THR A 1 226 ? 11.629 -10.084 2.989 1.00 60.50 226 THR A O 1
ATOM 1788 N N . ARG A 1 227 ? 12.471 -12.106 3.435 1.00 60.28 227 ARG A N 1
ATOM 1789 C CA . ARG A 1 227 ? 13.168 -11.647 4.658 1.00 60.28 227 ARG A CA 1
ATOM 1790 C C . ARG A 1 227 ? 14.411 -10.832 4.330 1.00 60.28 227 ARG A C 1
ATOM 1792 O O . ARG A 1 227 ? 14.735 -9.909 5.068 1.00 60.28 227 ARG A O 1
ATOM 1799 N N . ASP A 1 228 ? 15.041 -11.195 3.225 1.00 59.38 228 ASP A N 1
ATOM 1800 C CA . ASP A 1 228 ? 16.197 -10.538 2.656 1.00 59.38 228 ASP A CA 1
ATOM 1801 C C . ASP A 1 228 ? 15.792 -10.028 1.281 1.00 59.38 228 ASP A C 1
ATOM 1803 O O . ASP A 1 228 ? 15.116 -10.739 0.539 1.00 59.38 228 ASP A O 1
ATOM 1807 N N . ILE A 1 229 ? 16.204 -8.814 0.929 1.00 57.00 229 ILE A N 1
ATOM 1808 C CA . ILE A 1 229 ? 16.257 -8.416 -0.474 1.00 57.00 229 ILE A CA 1
ATOM 1809 C C . ILE A 1 229 ? 17.421 -9.222 -1.052 1.00 57.00 229 ILE A C 1
ATOM 1811 O O . ILE A 1 229 ? 18.565 -8.877 -0.727 1.00 57.00 229 ILE A O 1
ATOM 1815 N N . PRO A 1 230 ? 17.204 -10.302 -1.838 1.00 54.97 230 PRO A N 1
ATOM 1816 C CA . PRO A 1 230 ? 18.313 -10.839 -2.614 1.00 54.97 230 PRO A CA 1
ATOM 1817 C C . PRO A 1 230 ? 18.875 -9.686 -3.443 1.00 54.97 230 PRO A C 1
ATOM 1819 O O . PRO A 1 230 ? 18.118 -8.781 -3.800 1.00 54.97 230 PRO A O 1
ATOM 1822 N N . ALA A 1 231 ? 20.186 -9.684 -3.710 1.00 60.00 231 ALA A N 1
ATOM 1823 C CA . ALA A 1 231 ? 20.793 -8.709 -4.614 1.00 60.00 231 ALA A CA 1
ATOM 1824 C C . ALA A 1 231 ? 19.855 -8.529 -5.807 1.00 60.00 231 ALA A C 1
ATOM 1826 O O . ALA A 1 231 ? 19.602 -9.510 -6.500 1.00 60.00 231 ALA A O 1
ATOM 1827 N N . ILE A 1 232 ? 19.249 -7.343 -5.942 1.00 65.88 232 ILE A N 1
ATOM 1828 C CA . ILE A 1 232 ? 18.135 -7.141 -6.867 1.00 65.88 232 ILE A CA 1
ATOM 1829 C C . ILE A 1 232 ? 18.705 -7.412 -8.257 1.00 65.88 232 ILE A C 1
ATOM 1831 O O . ILE A 1 232 ? 19.492 -6.591 -8.728 1.00 65.88 232 ILE A O 1
ATOM 1835 N N . PRO A 1 233 ? 18.404 -8.556 -8.903 1.00 64.31 233 PRO A N 1
ATOM 1836 C CA . PRO A 1 233 ? 19.283 -9.074 -9.961 1.00 64.31 233 PRO A CA 1
ATOM 1837 C C . PRO A 1 233 ? 19.325 -8.181 -11.206 1.00 64.31 233 PRO A C 1
ATOM 1839 O O . PRO A 1 233 ? 20.209 -8.287 -12.056 1.00 64.31 233 PRO A O 1
ATOM 1842 N N . TRP A 1 234 ? 18.329 -7.311 -11.310 1.00 71.00 234 TRP A N 1
ATOM 1843 C CA . TRP A 1 234 ? 18.092 -6.375 -12.389 1.00 71.00 234 TRP A CA 1
ATOM 1844 C C . TRP A 1 234 ? 18.400 -4.926 -11.982 1.00 71.00 234 TRP A C 1
ATOM 1846 O O . TRP A 1 234 ? 18.168 -4.033 -12.780 1.00 71.00 234 TRP A O 1
ATOM 1856 N N . LEU A 1 235 ? 18.942 -4.661 -10.790 1.00 78.56 235 LEU A N 1
ATOM 1857 C CA . LEU A 1 235 ? 19.531 -3.363 -10.457 1.00 78.56 235 LEU A CA 1
ATOM 1858 C C . LEU A 1 235 ? 21.016 -3.397 -10.848 1.00 78.56 235 LEU A C 1
ATOM 1860 O O . LEU A 1 235 ? 21.762 -4.259 -10.386 1.00 78.56 235 LEU A O 1
ATOM 1864 N N . SER A 1 236 ? 21.440 -2.490 -11.724 1.00 82.94 236 SER A N 1
ATOM 1865 C CA . SER A 1 236 ? 22.857 -2.232 -11.987 1.00 82.94 236 SER A CA 1
ATOM 1866 C C . SER A 1 236 ? 23.404 -1.330 -10.883 1.00 82.94 236 SER A C 1
ATOM 1868 O O . SER A 1 236 ? 22.825 -0.288 -10.570 1.00 82.94 236 SER A O 1
ATOM 1870 N N . ASP A 1 237 ? 24.514 -1.767 -10.296 1.00 82.69 237 ASP A N 1
ATOM 1871 C CA . ASP A 1 237 ? 25.364 -1.004 -9.387 1.00 82.69 237 ASP A CA 1
ATOM 1872 C C . ASP A 1 237 ? 26.518 -0.296 -10.115 1.00 82.69 237 ASP A C 1
ATOM 1874 O O . ASP A 1 237 ? 27.367 0.322 -9.473 1.00 82.69 237 ASP A O 1
ATOM 1878 N N . ASP A 1 238 ? 26.539 -0.348 -11.451 1.00 85.38 238 ASP A N 1
ATOM 1879 C CA . ASP A 1 238 ? 27.560 0.316 -12.253 1.00 85.38 238 ASP A CA 1
ATOM 1880 C C . ASP A 1 238 ? 27.498 1.830 -12.002 1.00 85.38 238 ASP A C 1
ATOM 1882 O O . ASP A 1 238 ? 26.449 2.447 -12.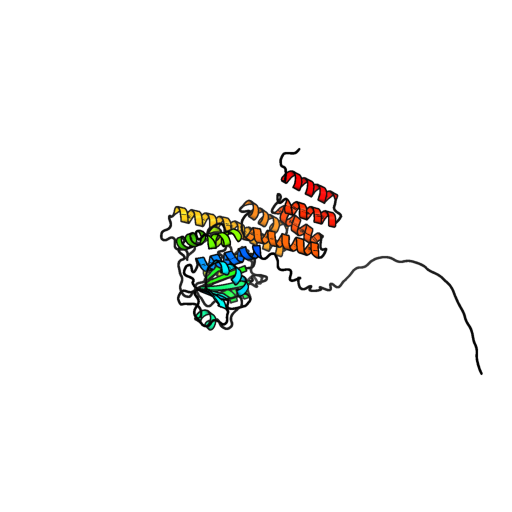175 1.00 85.38 238 ASP A O 1
ATOM 1886 N N . GLY A 1 239 ? 28.626 2.426 -11.611 1.00 84.25 239 GLY A N 1
ATOM 1887 C CA . GLY A 1 239 ? 28.743 3.875 -11.392 1.00 84.25 239 GLY A CA 1
ATOM 1888 C C . GLY A 1 239 ? 28.338 4.367 -9.999 1.00 84.25 239 GLY A C 1
ATOM 1889 O O . GLY A 1 239 ? 28.645 5.506 -9.657 1.00 84.25 239 GLY A O 1
ATOM 1890 N N . ILE A 1 240 ? 27.745 3.516 -9.155 1.00 87.44 240 ILE A N 1
ATOM 1891 C CA . ILE A 1 240 ? 27.342 3.894 -7.796 1.00 87.44 240 ILE A CA 1
ATOM 1892 C C . ILE A 1 240 ? 28.451 3.583 -6.792 1.00 87.44 240 ILE A C 1
ATOM 1894 O O . ILE A 1 240 ? 28.994 2.477 -6.757 1.00 87.44 240 ILE A O 1
ATOM 1898 N N . GLU A 1 241 ? 28.754 4.545 -5.919 1.00 90.44 241 GLU A N 1
ATOM 1899 C CA . GLU A 1 241 ? 29.672 4.320 -4.804 1.00 90.44 241 GLU A CA 1
ATOM 1900 C C . GLU A 1 241 ? 29.153 3.192 -3.885 1.00 90.44 241 GLU A C 1
ATOM 1902 O O . GLU A 1 241 ? 27.978 3.212 -3.498 1.00 90.44 241 GLU A O 1
ATOM 1907 N N . PRO A 1 242 ? 29.998 2.217 -3.489 1.00 89.00 242 PRO A N 1
ATOM 1908 C CA . PRO A 1 242 ? 29.559 1.060 -2.703 1.00 89.00 242 PRO A CA 1
ATOM 1909 C C . PRO A 1 242 ? 28.801 1.410 -1.415 1.00 89.00 242 PRO A C 1
ATOM 1911 O O . PRO A 1 242 ? 27.847 0.715 -1.063 1.00 89.00 242 PRO A O 1
ATOM 1914 N N . ASP A 1 243 ? 29.184 2.498 -0.744 1.00 91.31 243 ASP A N 1
ATOM 1915 C CA . ASP A 1 243 ? 28.550 2.942 0.501 1.00 91.31 243 ASP A CA 1
ATOM 1916 C C . ASP A 1 243 ? 27.123 3.462 0.260 1.00 91.31 243 ASP A C 1
ATOM 1918 O O . ASP A 1 243 ? 26.206 3.104 0.999 1.00 91.31 243 ASP A O 1
ATOM 1922 N N . ILE A 1 244 ? 26.896 4.216 -0.825 1.00 88.69 244 ILE A N 1
ATOM 1923 C CA . ILE A 1 244 ? 25.556 4.684 -1.230 1.00 88.69 244 ILE A CA 1
ATOM 1924 C C . ILE A 1 244 ? 24.654 3.487 -1.541 1.00 88.69 244 ILE A C 1
ATOM 1926 O O . ILE A 1 244 ? 23.492 3.440 -1.128 1.00 88.69 244 ILE A O 1
ATOM 1930 N N . LEU A 1 245 ? 25.189 2.500 -2.260 1.00 86.19 245 LEU A N 1
ATOM 1931 C CA . LEU A 1 245 ? 24.455 1.290 -2.607 1.00 86.19 245 LEU A CA 1
ATOM 1932 C C . LEU A 1 245 ? 24.066 0.482 -1.363 1.00 86.19 245 LEU A C 1
ATOM 1934 O O . LEU A 1 245 ? 22.941 -0.019 -1.281 1.00 86.19 245 LEU A O 1
ATOM 1938 N N . GLU A 1 246 ? 24.979 0.336 -0.403 1.00 87.06 246 GLU A N 1
ATOM 1939 C CA . GLU A 1 246 ? 24.699 -0.392 0.832 1.00 87.06 246 GLU A CA 1
ATOM 1940 C C . GLU A 1 246 ? 23.704 0.357 1.724 1.00 87.06 246 GLU A C 1
ATOM 1942 O O . GLU A 1 246 ? 22.794 -0.264 2.278 1.00 87.06 246 GLU A O 1
ATOM 1947 N N . ASP A 1 247 ? 23.805 1.683 1.803 1.00 89.62 247 ASP A N 1
ATOM 1948 C CA . ASP A 1 247 ? 22.848 2.530 2.512 1.00 89.62 247 ASP A CA 1
ATOM 1949 C C . ASP A 1 247 ? 21.438 2.407 1.924 1.00 89.62 247 ASP A C 1
ATOM 1951 O O . ASP A 1 247 ? 20.481 2.137 2.658 1.00 89.62 247 ASP A O 1
ATOM 1955 N N . PHE A 1 248 ? 21.314 2.497 0.598 1.00 88.12 248 PHE A N 1
ATOM 1956 C CA . PHE A 1 248 ? 20.056 2.275 -0.112 1.00 88.12 248 PHE A CA 1
ATOM 1957 C C . PHE A 1 248 ? 19.481 0.880 0.172 1.00 88.12 248 PHE A C 1
ATOM 1959 O O . PHE A 1 248 ? 18.311 0.742 0.540 1.00 88.12 248 PHE A O 1
ATOM 1966 N N . ARG A 1 249 ? 20.301 -0.174 0.050 1.00 85.88 249 ARG A N 1
ATOM 1967 C CA . ARG A 1 249 ? 19.867 -1.556 0.312 1.00 85.88 249 ARG A CA 1
ATOM 1968 C C . ARG A 1 249 ? 19.428 -1.741 1.762 1.00 85.88 249 ARG A C 1
ATOM 1970 O O . ARG A 1 249 ? 18.434 -2.423 2.018 1.00 85.88 249 ARG A O 1
ATOM 1977 N N . ARG A 1 250 ? 20.147 -1.146 2.716 1.00 88.06 250 ARG A N 1
ATOM 1978 C CA . ARG A 1 250 ? 19.804 -1.177 4.142 1.00 88.06 250 ARG A CA 1
ATOM 1979 C C . ARG A 1 250 ? 18.450 -0.529 4.394 1.00 88.06 250 ARG A C 1
ATOM 1981 O O . ARG A 1 250 ? 17.627 -1.130 5.088 1.00 88.06 250 ARG A O 1
ATOM 1988 N N . GLU A 1 251 ? 18.201 0.632 3.804 1.00 89.06 251 GLU A N 1
ATOM 1989 C CA . GLU A 1 251 ? 16.935 1.342 3.966 1.00 89.06 251 GLU A CA 1
ATOM 1990 C C . GLU A 1 251 ? 15.770 0.589 3.310 1.00 89.06 251 GLU A C 1
ATOM 1992 O O . GLU A 1 251 ? 14.732 0.373 3.941 1.00 89.06 251 GLU A O 1
ATOM 1997 N N . ALA A 1 252 ? 15.967 0.066 2.096 1.00 87.00 252 ALA A N 1
ATOM 1998 C CA . ALA A 1 252 ? 14.960 -0.745 1.419 1.00 87.00 252 ALA A CA 1
ATOM 1999 C C . ALA A 1 252 ? 14.590 -1.984 2.255 1.00 87.00 252 ALA A C 1
ATOM 2001 O O . ALA A 1 252 ? 13.406 -2.253 2.474 1.00 87.00 252 ALA A O 1
ATOM 2002 N N . ARG A 1 253 ? 15.583 -2.699 2.810 1.00 85.62 253 ARG A N 1
ATOM 2003 C CA . ARG A 1 253 ? 15.351 -3.840 3.719 1.00 85.62 253 ARG A CA 1
ATOM 2004 C C . ARG A 1 253 ? 14.584 -3.423 4.974 1.00 85.62 253 ARG A C 1
ATOM 2006 O O . ARG A 1 253 ? 13.648 -4.113 5.379 1.00 85.62 253 ARG A O 1
ATOM 2013 N N . SER A 1 254 ? 14.950 -2.292 5.579 1.00 87.81 254 SER A N 1
ATOM 2014 C CA . SER A 1 254 ? 14.263 -1.744 6.755 1.00 87.81 254 SER A CA 1
ATOM 2015 C C . SER A 1 254 ? 12.767 -1.532 6.485 1.00 87.81 254 SER A C 1
ATOM 2017 O O . SER A 1 254 ? 11.914 -1.952 7.271 1.00 87.81 254 SER A O 1
ATOM 2019 N N . ARG A 1 255 ? 12.424 -0.975 5.320 1.00 88.69 255 ARG A N 1
ATOM 2020 C CA . ARG A 1 255 ? 11.035 -0.698 4.924 1.00 88.69 255 ARG A CA 1
ATOM 2021 C C . ARG A 1 255 ? 10.260 -1.941 4.502 1.00 88.69 255 ARG A C 1
ATOM 2023 O O . ARG A 1 255 ? 9.090 -2.075 4.858 1.00 88.69 255 ARG A O 1
ATOM 2030 N N . GLN A 1 256 ? 10.902 -2.915 3.857 1.00 86.62 256 GLN A N 1
ATOM 2031 C CA . GLN A 1 256 ? 10.273 -4.219 3.603 1.00 86.62 256 GLN A CA 1
ATOM 2032 C C . GLN A 1 256 ? 9.830 -4.904 4.892 1.00 86.62 256 GLN A C 1
ATOM 2034 O O . GLN A 1 256 ? 8.738 -5.472 4.967 1.00 86.62 256 GLN A O 1
ATOM 2039 N N . VAL A 1 257 ? 10.649 -4.812 5.940 1.00 88.62 257 VAL A N 1
ATOM 2040 C CA . VAL A 1 257 ? 10.306 -5.349 7.256 1.00 88.62 257 VAL A CA 1
ATOM 2041 C C . VAL A 1 257 ? 9.037 -4.690 7.815 1.00 88.62 257 VAL A C 1
ATOM 2043 O O . VAL A 1 257 ? 8.215 -5.381 8.424 1.00 88.62 257 VAL A O 1
ATOM 2046 N N . VAL A 1 258 ? 8.844 -3.387 7.595 1.00 91.44 258 VAL A N 1
ATOM 2047 C CA . VAL A 1 258 ? 7.619 -2.668 7.985 1.00 91.44 258 VAL A CA 1
ATOM 2048 C C . VAL A 1 258 ? 6.423 -3.174 7.187 1.00 91.44 258 VAL A C 1
ATOM 2050 O O . VAL A 1 258 ? 5.438 -3.608 7.783 1.00 91.44 258 VAL A O 1
ATOM 2053 N N . ARG A 1 259 ? 6.518 -3.233 5.858 1.00 89.62 259 ARG A N 1
ATOM 2054 C CA . ARG A 1 259 ? 5.416 -3.700 4.998 1.00 89.62 259 ARG A CA 1
ATOM 2055 C C . ARG A 1 259 ? 5.029 -5.144 5.265 1.00 89.62 259 ARG A C 1
ATOM 2057 O O . ARG A 1 259 ? 3.847 -5.470 5.330 1.00 89.62 259 ARG A O 1
ATOM 2064 N N . ARG A 1 260 ? 6.002 -6.010 5.553 1.00 88.69 260 ARG A N 1
ATOM 2065 C CA . ARG A 1 260 ? 5.735 -7.383 5.989 1.00 88.69 260 ARG A CA 1
ATOM 2066 C C . ARG A 1 260 ? 4.937 -7.429 7.290 1.00 88.69 260 ARG A C 1
ATOM 2068 O O . ARG A 1 260 ? 4.044 -8.264 7.417 1.00 88.69 260 ARG A O 1
ATOM 2075 N N . LEU A 1 261 ? 5.235 -6.555 8.253 1.00 92.81 261 LEU A N 1
ATOM 2076 C CA . LEU A 1 261 ? 4.429 -6.434 9.470 1.00 92.81 261 LEU A CA 1
ATOM 2077 C C . LEU A 1 261 ? 3.015 -5.930 9.160 1.00 92.81 261 LEU A C 1
ATOM 2079 O O . LEU A 1 261 ? 2.058 -6.469 9.713 1.00 92.81 261 LEU A O 1
ATOM 2083 N N . VAL A 1 262 ? 2.867 -4.963 8.249 1.00 92.50 262 VAL A N 1
ATOM 2084 C CA . VAL A 1 262 ? 1.547 -4.477 7.816 1.00 92.50 262 VAL A CA 1
ATOM 2085 C C . VAL A 1 262 ? 0.716 -5.610 7.219 1.00 92.50 262 VAL A C 1
ATOM 2087 O O . VAL A 1 262 ? -0.401 -5.860 7.681 1.00 92.50 262 VAL A O 1
ATOM 2090 N N . LEU A 1 263 ? 1.282 -6.347 6.260 1.00 89.94 263 LEU A N 1
ATOM 2091 C CA . LEU A 1 263 ? 0.632 -7.491 5.623 1.00 89.94 263 LEU A CA 1
ATOM 2092 C C . LEU A 1 263 ? 0.324 -8.595 6.634 1.00 89.94 263 LEU A C 1
ATOM 2094 O O . LEU A 1 263 ? -0.802 -9.084 6.663 1.00 89.94 263 LEU A O 1
ATOM 2098 N N . LYS A 1 264 ? 1.267 -8.940 7.521 1.00 89.94 264 LYS A N 1
ATOM 2099 C CA . LYS A 1 264 ? 1.025 -9.905 8.603 1.00 89.94 264 LYS A CA 1
ATOM 2100 C C . LYS A 1 264 ? -0.188 -9.492 9.437 1.00 89.94 264 LYS A C 1
ATOM 2102 O O . LYS A 1 264 ? -1.059 -10.323 9.677 1.00 89.94 264 LYS A O 1
ATOM 2107 N N . GLY A 1 265 ? -0.276 -8.218 9.822 1.00 93.12 265 GLY A N 1
ATOM 2108 C CA . GLY A 1 265 ? -1.409 -7.716 10.594 1.00 93.12 265 GLY A CA 1
ATOM 2109 C C . GLY A 1 265 ? -2.731 -7.796 9.828 1.00 93.12 265 GLY A C 1
ATOM 2110 O O . GLY A 1 265 ? -3.739 -8.250 10.369 1.00 93.12 265 GLY A O 1
ATOM 2111 N N . CYS A 1 266 ? -2.725 -7.461 8.534 1.00 89.38 266 CYS A N 1
ATOM 2112 C CA . CYS A 1 266 ? -3.888 -7.630 7.658 1.00 89.38 266 CYS A CA 1
ATOM 2113 C C . CYS A 1 266 ? -4.362 -9.083 7.598 1.00 89.38 266 CYS A C 1
ATOM 2115 O O . CYS A 1 266 ? -5.567 -9.339 7.602 1.00 89.38 266 CYS A O 1
ATOM 2117 N N . MET A 1 267 ? -3.437 -10.035 7.603 1.00 86.62 267 MET A N 1
ATOM 2118 C CA . MET A 1 267 ? -3.762 -11.452 7.497 1.00 86.62 267 MET A CA 1
ATOM 21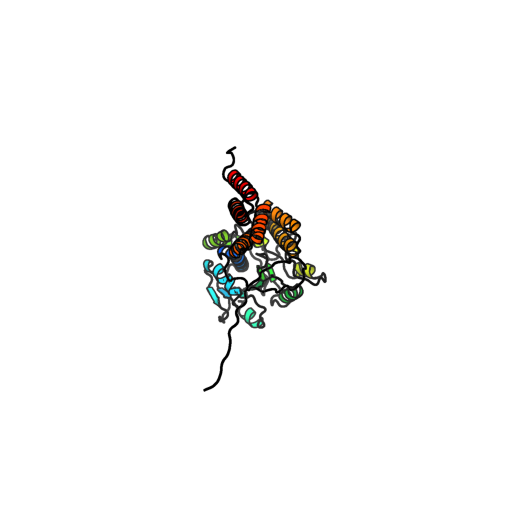19 C C . MET A 1 267 ? -4.203 -12.067 8.821 1.00 86.62 267 MET A C 1
ATOM 2121 O O . MET A 1 267 ? -5.159 -12.845 8.813 1.00 86.62 267 MET A O 1
ATOM 2125 N N . SER A 1 268 ? -3.615 -11.661 9.949 1.00 89.88 268 SER A N 1
ATOM 2126 C CA . SER A 1 268 ? -4.149 -11.967 11.284 1.00 89.88 268 SER A CA 1
ATOM 2127 C C . SER A 1 268 ? -5.593 -11.472 11.418 1.00 89.88 268 SER A C 1
ATOM 2129 O O . SER A 1 268 ? -6.487 -12.263 11.720 1.00 89.88 268 SER A O 1
ATOM 2131 N N . ALA A 1 269 ? -5.875 -10.222 11.030 1.00 90.00 269 ALA A N 1
ATOM 2132 C CA . ALA A 1 269 ? -7.227 -9.667 11.097 1.00 90.00 269 ALA A CA 1
ATOM 2133 C C . ALA A 1 269 ? -8.243 -10.455 10.250 1.00 90.00 269 ALA A C 1
ATOM 2135 O O . ALA A 1 269 ? -9.369 -10.686 10.688 1.00 90.00 269 ALA A O 1
ATOM 2136 N N . ARG A 1 270 ? -7.858 -10.917 9.050 1.00 84.81 270 ARG A N 1
ATOM 2137 C CA . ARG A 1 270 ? -8.726 -11.760 8.202 1.00 84.81 270 ARG A CA 1
ATOM 2138 C C . ARG A 1 270 ? -9.018 -13.130 8.815 1.00 84.81 270 ARG A C 1
ATOM 2140 O O . ARG A 1 270 ? -10.067 -13.700 8.531 1.00 84.81 270 ARG A O 1
ATOM 2147 N N . ARG A 1 271 ? -8.106 -13.660 9.632 1.00 86.94 271 ARG A N 1
ATOM 2148 C CA . ARG A 1 271 ? -8.285 -14.922 10.367 1.00 86.94 271 ARG A CA 1
ATOM 2149 C C . ARG A 1 271 ? -9.054 -14.741 11.682 1.00 86.94 271 ARG A C 1
ATOM 2151 O O . ARG A 1 271 ? -9.302 -15.731 12.359 1.00 86.94 271 ARG A O 1
ATOM 2158 N N . GLY A 1 272 ? -9.439 -13.510 12.033 1.00 89.25 272 GLY A N 1
ATOM 2159 C CA . GLY A 1 272 ? -10.078 -13.187 13.313 1.00 89.25 272 GLY A CA 1
ATOM 2160 C C . GLY A 1 272 ? -9.102 -13.087 14.490 1.00 89.25 272 GLY A C 1
ATOM 2161 O O . GLY A 1 272 ? -9.541 -12.980 15.629 1.00 89.25 272 GLY A O 1
ATOM 2162 N N . ASP A 1 273 ? -7.795 -13.111 14.225 1.00 93.75 273 ASP A N 1
ATOM 2163 C CA . ASP A 1 273 ? -6.740 -12.885 15.214 1.00 93.75 273 ASP A CA 1
ATOM 2164 C C . ASP A 1 273 ? -6.523 -11.373 15.374 1.00 93.75 273 ASP A C 1
ATOM 2166 O O . ASP A 1 273 ? -5.712 -10.754 14.683 1.00 93.75 273 ASP A O 1
ATOM 2170 N N . GLU A 1 274 ? -7.345 -10.755 16.221 1.00 93.69 274 GLU A N 1
ATOM 2171 C CA . GLU A 1 274 ? -7.331 -9.303 16.432 1.00 93.69 274 GLU A CA 1
ATOM 2172 C C . GLU A 1 274 ? -6.074 -8.845 17.177 1.00 93.69 274 GLU A C 1
ATOM 2174 O O . GLU A 1 274 ? -5.470 -7.846 16.784 1.00 93.69 274 GLU A O 1
ATOM 2179 N N . ASP A 1 275 ? -5.631 -9.610 18.175 1.00 95.25 275 ASP A N 1
ATOM 2180 C CA . ASP A 1 275 ? -4.433 -9.299 18.958 1.00 95.25 275 ASP A CA 1
ATOM 2181 C C . ASP A 1 275 ? -3.174 -9.377 18.089 1.00 95.25 275 ASP A C 1
ATOM 2183 O O . ASP A 1 275 ? -2.399 -8.421 18.027 1.00 95.25 275 ASP A O 1
ATOM 2187 N N . GLY A 1 276 ? -3.010 -10.452 17.308 1.00 95.00 276 GLY A N 1
ATOM 2188 C CA . GLY A 1 276 ? -1.882 -10.575 16.386 1.00 95.00 276 GLY A CA 1
ATOM 2189 C C . GLY A 1 276 ? -1.891 -9.513 15.282 1.00 95.00 276 GLY A C 1
ATOM 2190 O O . GLY A 1 276 ? -0.824 -9.092 14.819 1.00 95.00 276 GLY A O 1
ATOM 2191 N N . ALA A 1 277 ? -3.073 -9.026 14.887 1.00 95.81 277 ALA A N 1
ATOM 2192 C CA . ALA A 1 277 ? -3.191 -7.910 13.957 1.00 95.81 277 ALA A CA 1
ATOM 2193 C C . ALA A 1 277 ? -2.687 -6.596 14.566 1.00 95.81 277 ALA A C 1
ATOM 2195 O O . ALA A 1 277 ? -1.861 -5.906 13.958 1.00 95.81 277 ALA A O 1
ATOM 2196 N N . LEU A 1 278 ? -3.155 -6.274 15.774 1.00 97.12 278 LEU A N 1
ATOM 2197 C CA . LEU A 1 278 ? -2.753 -5.079 16.512 1.00 97.12 278 LEU A CA 1
ATOM 2198 C C . LEU A 1 278 ? -1.262 -5.088 16.843 1.00 97.12 278 LEU A C 1
ATOM 2200 O O . LEU A 1 278 ? -0.597 -4.069 16.636 1.00 97.12 278 LEU A O 1
ATOM 2204 N N . ASP A 1 279 ? -0.718 -6.223 17.276 1.00 96.56 279 ASP A N 1
ATOM 2205 C CA . ASP A 1 279 ? 0.707 -6.374 17.566 1.00 96.56 279 ASP A CA 1
ATOM 2206 C C . ASP A 1 279 ? 1.564 -6.082 16.334 1.00 96.56 279 ASP A C 1
ATOM 2208 O O . ASP A 1 279 ? 2.542 -5.328 16.405 1.00 96.56 279 ASP A O 1
ATOM 2212 N N . ALA A 1 280 ? 1.183 -6.643 15.183 1.00 96.12 280 ALA A N 1
ATOM 2213 C CA . ALA A 1 280 ? 1.920 -6.471 13.942 1.00 96.12 280 ALA A CA 1
ATOM 2214 C C . ALA A 1 280 ? 1.859 -5.021 13.431 1.00 96.12 280 ALA A C 1
ATOM 2216 O O . ALA A 1 280 ? 2.903 -4.436 13.134 1.00 96.12 280 ALA A O 1
ATOM 2217 N N . TRP A 1 281 ? 0.675 -4.402 13.388 1.00 97.50 281 TRP A N 1
ATOM 2218 C CA . TRP A 1 281 ? 0.539 -3.005 12.956 1.00 97.50 281 TRP A CA 1
ATOM 2219 C C . TRP A 1 281 ? 1.200 -2.017 13.916 1.00 97.50 281 TRP A C 1
ATOM 2221 O O . TRP A 1 281 ? 1.831 -1.062 13.470 1.00 97.50 281 TRP A O 1
ATOM 2231 N N . SER A 1 282 ? 1.131 -2.257 15.225 1.00 96.88 282 SER A N 1
ATOM 2232 C CA . SER A 1 282 ? 1.816 -1.417 16.213 1.00 96.88 282 SER A CA 1
ATOM 2233 C C . SER A 1 282 ? 3.335 -1.547 16.103 1.00 96.88 282 SER A C 1
ATOM 2235 O O . SER A 1 282 ? 4.062 -0.565 16.251 1.00 96.88 282 SER A O 1
ATOM 2237 N N . ALA A 1 283 ? 3.842 -2.749 15.807 1.00 96.19 283 ALA A N 1
ATOM 2238 C CA . ALA A 1 283 ? 5.258 -2.949 15.517 1.00 96.19 283 ALA A CA 1
ATOM 2239 C C . ALA A 1 283 ? 5.689 -2.247 14.219 1.00 96.19 283 ALA A C 1
ATOM 2241 O O . ALA A 1 283 ? 6.794 -1.708 14.175 1.00 96.19 283 ALA A O 1
ATOM 2242 N N . ALA A 1 284 ? 4.830 -2.222 13.192 1.00 95.69 284 ALA A N 1
ATOM 2243 C CA . ALA A 1 284 ? 5.079 -1.480 11.957 1.00 95.69 284 ALA A CA 1
ATOM 2244 C C . ALA A 1 284 ? 5.172 0.027 12.240 1.00 95.69 284 ALA A C 1
ATOM 2246 O O . ALA A 1 284 ? 6.170 0.653 11.887 1.00 95.69 284 ALA A O 1
ATOM 2247 N N . TRP A 1 285 ? 4.200 0.574 12.980 1.00 95.75 285 TRP A N 1
ATOM 2248 C CA . TRP A 1 285 ? 4.168 1.986 13.373 1.00 95.75 285 TRP A CA 1
ATOM 2249 C C . TRP A 1 285 ? 5.404 2.408 14.166 1.00 95.75 285 TRP A C 1
ATOM 2251 O O . TRP A 1 285 ? 5.998 3.434 13.867 1.00 95.75 285 TRP A O 1
ATOM 2261 N N . ARG A 1 286 ? 5.849 1.605 15.142 1.00 95.31 286 ARG A N 1
ATOM 2262 C CA . ARG A 1 286 ? 7.067 1.910 15.918 1.00 95.31 286 ARG A CA 1
ATOM 2263 C C . ARG A 1 286 ? 8.340 1.963 15.070 1.00 95.31 286 ARG A C 1
ATOM 2265 O O . ARG A 1 286 ? 9.301 2.594 15.493 1.00 95.31 286 ARG A O 1
ATOM 2272 N N . ARG A 1 287 ? 8.372 1.267 13.930 1.00 93.75 287 ARG A N 1
ATOM 2273 C CA . ARG A 1 287 ? 9.540 1.207 13.041 1.00 93.75 287 ARG A CA 1
ATOM 2274 C C . ARG A 1 287 ? 9.535 2.323 12.009 1.00 93.75 287 ARG A C 1
ATOM 2276 O O . ARG A 1 287 ? 10.535 3.014 11.880 1.00 93.75 287 ARG A O 1
ATOM 2283 N N . ASN A 1 288 ? 8.428 2.487 11.291 1.00 90.44 288 ASN A N 1
ATOM 2284 C CA . ASN A 1 288 ? 8.258 3.571 10.333 1.00 90.44 288 ASN A CA 1
ATOM 2285 C C . ASN A 1 288 ? 6.789 4.035 10.323 1.00 90.44 288 ASN A C 1
ATOM 2287 O O . ASN A 1 288 ? 5.960 3.442 9.629 1.00 90.44 288 ASN A O 1
ATOM 2291 N N . PRO A 1 289 ? 6.456 5.100 11.075 1.00 89.81 289 PRO A N 1
ATOM 2292 C CA . PRO A 1 289 ? 5.126 5.708 11.061 1.00 89.81 289 PRO A CA 1
ATOM 2293 C C . PRO A 1 289 ? 4.692 6.247 9.690 1.00 89.81 289 PRO A C 1
ATOM 2295 O O . PRO A 1 289 ? 3.497 6.408 9.451 1.00 89.81 289 PRO A O 1
ATOM 2298 N N . GLY A 1 290 ? 5.654 6.566 8.820 1.00 84.62 290 GLY A N 1
ATOM 2299 C CA . GLY A 1 290 ? 5.429 7.155 7.502 1.00 84.62 290 GLY A CA 1
ATOM 2300 C C . GLY A 1 290 ? 5.303 6.141 6.366 1.00 84.62 290 GLY A C 1
ATOM 2301 O O . GLY A 1 290 ? 5.107 6.560 5.232 1.00 84.62 290 GLY A O 1
ATOM 2302 N N . ASP A 1 291 ? 5.407 4.832 6.633 1.00 87.25 291 ASP A N 1
ATOM 2303 C CA . ASP A 1 291 ? 5.315 3.823 5.573 1.00 87.25 291 ASP A CA 1
ATOM 2304 C C . ASP A 1 291 ? 3.955 3.883 4.860 1.00 87.25 291 ASP A C 1
ATOM 2306 O O . ASP A 1 291 ? 2.891 3.827 5.484 1.00 87.25 291 ASP A O 1
ATOM 2310 N N . SER A 1 292 ? 3.997 3.970 3.532 1.00 81.12 292 SER A N 1
ATOM 2311 C CA . SER A 1 292 ? 2.817 4.185 2.692 1.00 81.12 292 SER A CA 1
ATOM 2312 C C . SER A 1 292 ? 1.761 3.082 2.827 1.00 81.12 292 SER A C 1
ATOM 2314 O O . SER A 1 292 ? 0.566 3.381 2.851 1.00 81.12 292 SER A O 1
ATOM 2316 N N . MET A 1 293 ? 2.165 1.819 3.000 1.00 86.19 293 MET A N 1
ATOM 2317 C CA . MET A 1 293 ? 1.235 0.698 3.177 1.00 86.19 293 MET A CA 1
ATOM 2318 C C . MET A 1 293 ? 0.579 0.728 4.566 1.00 86.19 293 MET A C 1
ATOM 2320 O O . MET A 1 293 ? -0.610 0.427 4.717 1.00 86.19 293 MET A O 1
ATOM 2324 N N . LEU A 1 294 ? 1.322 1.131 5.601 1.00 89.50 294 LEU A N 1
ATOM 2325 C CA . LEU A 1 294 ? 0.755 1.352 6.933 1.00 89.50 294 LEU A CA 1
ATOM 2326 C C . LEU A 1 294 ? -0.247 2.517 6.937 1.00 89.50 294 LEU A C 1
ATOM 2328 O O . LEU A 1 294 ? -1.329 2.402 7.525 1.00 89.50 294 LEU A O 1
ATOM 2332 N N . LEU A 1 295 ? 0.088 3.623 6.270 1.00 87.31 295 LEU A N 1
ATOM 2333 C CA . LEU A 1 295 ? -0.802 4.775 6.131 1.00 87.31 295 LEU A CA 1
ATOM 2334 C C . LEU A 1 295 ? -2.078 4.415 5.358 1.00 87.31 295 LEU A C 1
ATOM 2336 O O . LEU A 1 295 ? -3.175 4.772 5.797 1.00 87.31 295 LEU A O 1
ATOM 2340 N N . GLU A 1 296 ? -1.973 3.619 4.290 1.00 84.31 296 GLU A N 1
ATOM 2341 C CA . GLU A 1 296 ? -3.126 3.058 3.575 1.00 84.31 296 GLU A CA 1
ATOM 2342 C C . GLU A 1 296 ? -4.041 2.272 4.529 1.00 84.31 296 GLU A C 1
ATOM 2344 O O . GLU A 1 296 ? -5.262 2.475 4.565 1.00 84.31 296 GLU A O 1
ATOM 2349 N N . ARG A 1 297 ? -3.459 1.407 5.369 1.00 90.75 297 ARG A N 1
ATOM 2350 C CA . ARG A 1 297 ? -4.223 0.613 6.335 1.00 90.75 297 ARG A CA 1
ATOM 2351 C C . ARG A 1 297 ? -4.987 1.493 7.328 1.00 90.75 297 ARG A C 1
ATOM 2353 O O . ARG A 1 297 ? -6.175 1.256 7.574 1.00 90.75 297 ARG A O 1
ATOM 2360 N N . LEU A 1 298 ? -4.330 2.508 7.884 1.00 91.56 298 LEU A N 1
ATOM 2361 C CA . LEU A 1 298 ? -4.934 3.468 8.814 1.00 91.56 298 LEU A CA 1
ATOM 2362 C C . LEU A 1 298 ? -6.040 4.292 8.146 1.00 91.56 298 LEU A C 1
ATOM 2364 O O . LEU A 1 298 ? -7.101 4.509 8.737 1.00 91.56 298 LEU A O 1
ATOM 2368 N N . TYR A 1 299 ? -5.832 4.695 6.896 1.00 87.62 299 TYR A N 1
ATOM 2369 C CA . TYR A 1 299 ? -6.834 5.398 6.108 1.00 87.62 299 TYR A CA 1
ATOM 2370 C C . TYR A 1 299 ? -8.086 4.539 5.882 1.00 87.62 299 TYR A C 1
ATOM 2372 O O . TYR A 1 299 ? -9.204 5.014 6.095 1.00 87.62 299 TYR A O 1
ATOM 2380 N N . ARG A 1 300 ? -7.930 3.258 5.519 1.00 87.75 300 ARG A N 1
ATOM 2381 C CA . ARG A 1 300 ? -9.069 2.339 5.333 1.00 87.75 300 ARG A CA 1
ATOM 2382 C C . ARG A 1 300 ? -9.870 2.155 6.621 1.00 87.75 300 ARG A C 1
ATOM 2384 O O . ARG A 1 300 ? -11.100 2.136 6.568 1.00 87.75 300 ARG A O 1
ATOM 2391 N N . LEU A 1 301 ? -9.206 2.093 7.778 1.00 93.31 301 LEU A N 1
ATOM 2392 C CA . LEU A 1 301 ? -9.884 2.105 9.080 1.00 93.31 301 LEU A CA 1
ATOM 2393 C C . LEU A 1 301 ? -10.691 3.395 9.283 1.00 93.31 301 LEU A C 1
ATOM 2395 O O . LEU A 1 301 ? -11.858 3.321 9.661 1.00 93.31 301 LEU A O 1
ATOM 2399 N N . ALA A 1 302 ? -10.123 4.560 8.960 1.00 92.62 302 ALA A N 1
ATOM 2400 C CA . ALA A 1 302 ? -10.811 5.844 9.088 1.00 92.62 302 ALA A CA 1
ATOM 2401 C C . ALA A 1 302 ? -12.024 5.971 8.146 1.00 92.62 302 ALA A C 1
ATOM 2403 O O . ALA A 1 302 ? -13.079 6.466 8.547 1.00 92.62 302 ALA A O 1
ATOM 2404 N N . VAL A 1 303 ? -11.899 5.514 6.894 1.00 90.75 303 VAL A N 1
ATOM 2405 C CA . VAL A 1 303 ? -13.008 5.479 5.925 1.00 90.75 303 VAL A CA 1
ATOM 2406 C C . VAL A 1 303 ? -14.122 4.566 6.420 1.00 90.75 303 VAL A C 1
ATOM 2408 O O . VAL A 1 303 ? -15.281 4.981 6.426 1.00 90.75 303 VAL A O 1
ATOM 2411 N N . ASN A 1 304 ? -13.779 3.361 6.881 1.00 92.00 304 ASN A N 1
ATOM 2412 C CA . ASN A 1 304 ? -14.750 2.420 7.431 1.00 92.00 304 ASN A CA 1
ATOM 2413 C C . ASN A 1 304 ? -15.441 2.990 8.671 1.00 92.00 304 ASN A C 1
ATOM 2415 O O . ASN A 1 304 ? -16.662 2.911 8.759 1.00 92.00 304 ASN A O 1
ATOM 2419 N N . ALA A 1 305 ? -14.697 3.635 9.576 1.00 95.31 305 ALA A N 1
ATOM 2420 C CA . ALA A 1 305 ? -15.265 4.288 10.750 1.00 95.31 305 ALA A CA 1
ATOM 2421 C C . ALA A 1 305 ? -16.319 5.330 10.353 1.00 95.31 305 ALA A C 1
ATOM 2423 O O . ALA A 1 305 ? -17.462 5.263 10.801 1.00 95.31 305 ALA A O 1
ATOM 2424 N N . ARG A 1 306 ? -15.979 6.233 9.421 1.00 93.31 306 ARG A N 1
ATOM 2425 C CA . ARG A 1 306 ? -16.914 7.247 8.906 1.00 93.31 306 ARG A CA 1
ATOM 2426 C C . ARG A 1 306 ? -18.130 6.625 8.223 1.00 93.31 306 ARG A C 1
ATOM 2428 O O . ARG A 1 306 ? -19.248 7.101 8.416 1.00 93.31 306 ARG A O 1
ATOM 2435 N N . ALA A 1 307 ? -17.927 5.588 7.412 1.00 93.75 307 ALA A N 1
ATOM 2436 C CA . ALA A 1 307 ? -19.013 4.888 6.736 1.00 93.75 307 ALA A CA 1
ATOM 2437 C C . ALA A 1 307 ? -19.961 4.227 7.747 1.00 93.75 307 ALA A C 1
ATOM 2439 O O . ALA A 1 307 ? -21.176 4.381 7.635 1.00 93.75 307 ALA A O 1
ATOM 2440 N N . PHE A 1 308 ? -19.415 3.565 8.769 1.00 96.50 308 PHE A N 1
ATOM 2441 C CA . PHE A 1 308 ? -20.183 2.962 9.852 1.00 96.50 308 PHE A CA 1
ATOM 2442 C C . PHE A 1 308 ? -20.964 3.995 10.664 1.00 96.50 308 PHE A C 1
ATOM 2444 O O . PHE A 1 308 ? -22.149 3.775 10.910 1.00 96.50 308 PHE A O 1
ATOM 2451 N N . THR A 1 309 ? -20.367 5.145 10.987 1.00 93.75 309 THR A N 1
ATOM 2452 C CA . THR A 1 309 ? -21.077 6.254 11.642 1.00 93.75 309 THR A CA 1
ATOM 2453 C C . THR A 1 309 ? -22.264 6.728 10.805 1.00 93.75 309 THR A C 1
ATOM 2455 O O . THR A 1 309 ? -23.369 6.852 11.328 1.00 93.75 309 THR A O 1
ATOM 2458 N N . LYS A 1 310 ? -22.078 6.924 9.490 1.00 94.38 310 LYS A N 1
ATOM 2459 C CA . LYS A 1 310 ? -23.147 7.383 8.581 1.00 94.38 310 LYS A CA 1
ATOM 2460 C C . LYS A 1 310 ? -24.345 6.436 8.519 1.00 94.38 310 LYS A C 1
ATOM 2462 O O . LYS A 1 310 ? -25.469 6.903 8.383 1.00 94.38 310 LYS A O 1
ATOM 2467 N N . VAL A 1 311 ? -24.116 5.126 8.606 1.00 95.69 311 VAL A N 1
ATOM 2468 C CA . VAL A 1 311 ? -25.192 4.117 8.581 1.00 95.69 311 VAL A CA 1
ATOM 2469 C C . VAL A 1 311 ? -25.692 3.735 9.979 1.00 95.69 311 VAL A C 1
ATOM 2471 O O . VAL A 1 311 ? -26.461 2.788 10.115 1.00 95.69 311 VAL A O 1
ATOM 2474 N N . GLY A 1 312 ? -25.247 4.436 11.028 1.00 95.44 312 GLY A N 1
ATOM 2475 C CA . GLY A 1 312 ? -25.653 4.185 12.413 1.00 95.44 312 GLY A CA 1
ATOM 2476 C C . GLY A 1 312 ? -25.012 2.953 13.063 1.00 95.44 312 GLY A C 1
ATOM 2477 O O . GLY A 1 312 ? -25.365 2.603 14.189 1.00 95.44 312 GLY A O 1
ATOM 2478 N N . ASN A 1 313 ? -24.041 2.300 12.415 1.00 97.56 313 ASN A N 1
ATOM 2479 C CA . ASN A 1 313 ? -23.262 1.217 13.017 1.00 97.56 313 ASN A CA 1
ATOM 2480 C C . ASN A 1 313 ? -22.168 1.778 13.944 1.00 97.56 313 ASN A C 1
ATOM 2482 O O . ASN A 1 313 ? -20.971 1.633 13.702 1.00 97.56 313 ASN A O 1
ATOM 2486 N N . LEU A 1 314 ? -22.584 2.425 15.030 1.00 97.44 314 LEU A N 1
ATOM 2487 C CA . LEU A 1 314 ? -21.673 3.111 15.947 1.00 97.44 314 LEU A CA 1
ATOM 2488 C C . LEU A 1 314 ? -20.684 2.155 16.635 1.00 97.44 314 LEU A C 1
ATOM 2490 O O . LEU A 1 314 ? -19.548 2.532 16.895 1.00 97.44 314 LEU A O 1
ATOM 2494 N N . ARG A 1 315 ? -21.061 0.891 16.874 1.00 97.06 315 ARG A N 1
ATOM 2495 C CA . ARG A 1 315 ? -20.132 -0.119 17.419 1.00 97.06 315 ARG A CA 1
ATOM 2496 C C . ARG A 1 315 ? -19.023 -0.473 16.427 1.00 97.06 315 ARG A C 1
ATOM 2498 O O . ARG A 1 315 ? -17.868 -0.585 16.820 1.00 97.06 315 ARG A O 1
ATOM 2505 N N . GLY A 1 316 ? -19.364 -0.623 15.145 1.00 96.31 316 GLY A N 1
ATOM 2506 C CA . GLY A 1 316 ? -18.371 -0.834 14.090 1.00 96.31 316 GLY A CA 1
ATOM 2507 C C . GLY A 1 316 ? -17.423 0.357 13.952 1.00 96.31 316 GLY A C 1
ATOM 2508 O O . GLY A 1 316 ? -16.216 0.166 13.830 1.00 96.31 316 GLY A O 1
ATOM 2509 N N . ALA A 1 317 ? -17.955 1.581 14.031 1.00 97.44 317 ALA A N 1
ATOM 2510 C CA . ALA A 1 317 ? -17.146 2.797 14.003 1.00 97.44 317 ALA A CA 1
ATOM 2511 C C . ALA A 1 317 ? -16.186 2.884 15.200 1.00 97.44 317 ALA A C 1
ATOM 2513 O O . ALA A 1 317 ? -14.988 3.088 15.004 1.00 97.44 317 ALA A O 1
ATOM 2514 N N . ALA A 1 318 ? -16.693 2.653 16.417 1.00 97.44 318 ALA A N 1
ATOM 2515 C CA . ALA A 1 318 ? -15.899 2.610 17.642 1.00 97.44 318 ALA A CA 1
ATOM 2516 C C . ALA A 1 318 ? -14.733 1.618 17.527 1.00 97.44 318 ALA A C 1
ATOM 2518 O O . ALA A 1 318 ? -13.593 2.007 17.760 1.00 97.44 318 ALA A O 1
ATOM 2519 N N . LYS A 1 319 ? -14.986 0.395 17.040 1.00 96.88 319 LYS A N 1
ATOM 2520 C CA . LYS A 1 319 ? -13.941 -0.619 16.833 1.00 96.88 319 LYS A CA 1
ATOM 2521 C C . LYS A 1 319 ? -12.841 -0.164 15.869 1.00 96.88 319 LYS A C 1
ATOM 2523 O O . LYS A 1 319 ? -11.657 -0.420 16.100 1.00 96.88 319 LYS A O 1
ATOM 2528 N N . CYS A 1 320 ? -13.203 0.518 14.780 1.00 97.31 320 CYS A N 1
ATOM 2529 C CA . CYS A 1 320 ? -12.214 1.078 13.858 1.00 97.31 320 CYS A CA 1
ATOM 2530 C C . CYS A 1 320 ? -11.342 2.140 14.543 1.00 97.31 320 CYS A C 1
ATOM 2532 O O . CYS A 1 320 ? -10.123 2.108 14.385 1.00 97.31 320 CYS A O 1
ATOM 2534 N N . TYR A 1 321 ? -11.940 3.043 15.324 1.00 97.94 321 TYR A N 1
ATOM 2535 C CA . TYR A 1 321 ? -11.183 4.052 16.063 1.00 97.94 321 TYR A CA 1
ATOM 2536 C C . TYR A 1 321 ? -10.312 3.452 17.170 1.00 97.94 321 TYR A C 1
ATOM 2538 O O . TYR A 1 321 ? -9.156 3.841 17.291 1.00 97.94 321 TYR A O 1
ATOM 2546 N N . GLU A 1 322 ? -10.806 2.465 17.917 1.00 97.06 322 GLU A N 1
ATOM 2547 C CA . GLU A 1 322 ? -10.024 1.718 18.911 1.00 97.06 322 GLU A CA 1
ATOM 2548 C C . GLU A 1 322 ? -8.793 1.076 18.275 1.00 97.06 322 GLU A C 1
ATOM 2550 O O . GLU A 1 322 ? -7.681 1.243 18.773 1.00 97.06 322 GLU A O 1
ATOM 2555 N N . THR A 1 323 ? -8.972 0.430 17.118 1.00 97.31 323 THR A N 1
ATOM 2556 C CA . THR A 1 323 ? -7.864 -0.143 16.340 1.00 97.31 323 THR A CA 1
ATOM 2557 C C . THR A 1 323 ? -6.843 0.936 15.970 1.00 97.31 323 THR A C 1
ATOM 2559 O O . THR A 1 323 ? -5.641 0.747 16.138 1.00 97.31 323 THR A O 1
ATOM 2562 N N . MET A 1 324 ? -7.300 2.097 15.492 1.00 97.44 324 MET A N 1
ATOM 2563 C CA . MET A 1 324 ? -6.409 3.204 15.138 1.00 97.44 324 MET A CA 1
ATOM 2564 C C . MET A 1 324 ? -5.675 3.786 16.353 1.00 97.44 324 MET A C 1
ATOM 2566 O O . MET A 1 324 ? -4.500 4.112 16.220 1.00 97.44 324 MET A O 1
ATOM 2570 N N . ILE A 1 325 ? -6.328 3.899 17.515 1.00 97.31 325 ILE A N 1
ATOM 2571 C CA . ILE A 1 325 ? -5.727 4.379 18.774 1.00 97.31 325 ILE A CA 1
ATOM 2572 C C . ILE A 1 325 ? -4.708 3.371 19.305 1.00 97.31 325 ILE A C 1
ATOM 2574 O O . ILE A 1 325 ? -3.666 3.774 19.812 1.00 97.31 325 ILE A O 1
ATOM 2578 N N . ALA A 1 326 ? -4.977 2.072 19.178 1.00 96.31 326 ALA A N 1
ATOM 2579 C CA . ALA A 1 326 ? -4.031 1.032 19.568 1.00 96.31 326 ALA A CA 1
ATOM 2580 C C . ALA A 1 326 ? -2.737 1.112 18.740 1.00 96.31 326 ALA A C 1
ATOM 2582 O O . ALA A 1 326 ? -1.647 1.048 19.303 1.00 96.31 326 ALA A O 1
ATOM 2583 N N . ILE A 1 327 ? -2.851 1.344 17.426 1.00 96.31 327 ILE A N 1
ATOM 2584 C CA . ILE A 1 327 ? -1.691 1.539 16.541 1.00 96.31 327 ILE A CA 1
ATOM 2585 C C . ILE A 1 327 ? -1.015 2.894 16.815 1.00 96.31 327 ILE A C 1
ATOM 2587 O O . ILE A 1 327 ? 0.211 2.979 16.867 1.00 96.31 327 ILE A O 1
ATOM 2591 N N . ARG A 1 328 ? -1.810 3.961 16.986 1.00 94.44 328 ARG A N 1
ATOM 2592 C CA . ARG A 1 328 ? -1.367 5.360 17.113 1.00 94.44 328 ARG A CA 1
ATOM 2593 C C . ARG A 1 328 ? -1.955 6.008 18.368 1.00 94.44 328 ARG A C 1
ATOM 2595 O O . ARG A 1 328 ? -2.908 6.787 18.280 1.00 94.44 328 ARG A O 1
ATOM 2602 N N . PRO A 1 329 ? -1.374 5.739 19.547 1.00 93.12 329 PRO A N 1
ATOM 2603 C CA . PRO A 1 329 ? -1.951 6.161 20.823 1.00 93.12 329 PRO A CA 1
ATOM 2604 C C . PRO A 1 329 ? -1.970 7.679 21.035 1.00 93.12 329 PRO A C 1
ATOM 2606 O O . PRO A 1 329 ? -2.615 8.152 21.971 1.00 93.12 329 PRO A O 1
ATOM 2609 N N . THR A 1 330 ? -1.266 8.444 20.208 1.00 93.25 330 THR A N 1
ATOM 2610 C CA . THR A 1 330 ? -1.139 9.899 20.329 1.00 93.25 330 THR A CA 1
ATOM 2611 C C . THR A 1 330 ? -1.899 10.672 19.248 1.00 93.25 330 THR A C 1
ATOM 2613 O O . THR A 1 330 ? -1.799 11.895 19.199 1.00 93.25 330 THR A O 1
ATOM 2616 N N . ASP A 1 331 ? -2.680 10.000 18.390 1.00 93.81 331 ASP A N 1
ATOM 2617 C CA . ASP A 1 331 ? -3.455 10.673 17.341 1.00 93.81 331 ASP A CA 1
ATOM 2618 C C . ASP A 1 331 ? -4.686 11.388 17.933 1.00 93.81 331 ASP A C 1
ATOM 2620 O O . ASP A 1 331 ? -5.742 10.795 18.170 1.00 93.81 331 ASP A O 1
ATOM 2624 N N . ILE A 1 332 ? -4.528 12.692 18.175 1.00 95.62 332 ILE A N 1
ATOM 2625 C CA . ILE A 1 332 ? -5.556 13.571 18.746 1.00 95.62 332 ILE A CA 1
ATOM 2626 C C . ILE A 1 332 ? -6.837 13.602 17.887 1.00 95.62 332 ILE A C 1
ATOM 2628 O O . ILE A 1 332 ? -7.916 13.424 18.462 1.00 95.62 332 ILE A O 1
ATOM 2632 N N . PRO A 1 333 ? -6.788 13.819 16.553 1.00 95.31 333 PRO A N 1
ATOM 2633 C CA . PRO A 1 333 ? -7.976 13.715 15.701 1.00 95.31 333 PRO A CA 1
ATOM 2634 C C . PRO A 1 333 ? -8.761 12.409 15.874 1.00 95.31 333 PRO A C 1
ATOM 2636 O O . PRO A 1 333 ? -9.987 12.442 15.992 1.00 95.31 333 PRO A O 1
ATOM 2639 N N . VAL A 1 334 ? -8.075 11.266 15.932 1.00 95.94 334 VAL A N 1
ATOM 2640 C CA . VAL A 1 334 ? -8.721 9.956 16.116 1.00 95.94 334 VAL A CA 1
ATOM 2641 C C . VAL A 1 334 ? -9.342 9.833 17.506 1.00 95.94 334 VAL A C 1
ATOM 2643 O O . VAL A 1 334 ? -10.473 9.364 17.616 1.00 95.94 334 VAL A O 1
ATOM 2646 N N . LEU A 1 335 ? -8.652 10.286 18.559 1.00 97.94 335 LEU A N 1
ATOM 2647 C CA . LEU A 1 335 ? -9.191 10.290 19.924 1.00 97.94 335 LEU A CA 1
ATOM 2648 C C . LEU A 1 335 ? -10.483 11.116 20.020 1.00 97.94 335 LEU A C 1
ATOM 2650 O O . LEU A 1 335 ? -11.462 10.661 20.608 1.00 97.94 335 LEU A O 1
ATOM 2654 N N . LYS A 1 336 ? -10.523 12.300 19.397 1.00 97.25 336 LYS A N 1
ATOM 2655 C CA . LYS A 1 336 ? -11.731 13.142 19.361 1.00 97.25 336 LYS A CA 1
ATOM 2656 C C . LYS A 1 336 ? -12.886 12.454 18.631 1.00 97.25 336 LYS A C 1
ATOM 2658 O O . LYS A 1 336 ? -13.985 12.379 19.174 1.00 97.25 336 LYS A O 1
ATOM 2663 N N . ALA A 1 337 ? -12.628 11.887 17.453 1.00 96.25 337 ALA A N 1
ATOM 2664 C CA . ALA A 1 337 ? -13.647 11.170 16.687 1.00 96.25 337 ALA A CA 1
ATOM 2665 C C . ALA A 1 337 ? -14.165 9.917 17.423 1.00 96.25 337 ALA A C 1
ATOM 2667 O O . ALA A 1 337 ? -15.357 9.607 17.381 1.00 96.25 337 ALA A O 1
ATOM 2668 N N . TYR A 1 338 ? -13.291 9.218 18.154 1.00 98.06 338 TYR A N 1
ATOM 2669 C CA . TYR A 1 338 ? -13.692 8.112 19.019 1.00 98.06 338 TYR A CA 1
ATOM 2670 C C . TYR A 1 338 ? -14.616 8.575 20.149 1.00 98.06 338 TYR A C 1
ATOM 2672 O O . TYR A 1 338 ? -15.663 7.969 20.369 1.00 98.06 338 TYR A O 1
ATOM 2680 N N . ALA A 1 339 ? -14.276 9.672 20.829 1.00 97.94 339 ALA A N 1
ATOM 2681 C CA . ALA A 1 339 ? -15.108 10.228 21.891 1.00 97.94 339 ALA A CA 1
ATOM 2682 C C . ALA A 1 339 ? -16.501 10.650 21.393 1.00 97.94 339 ALA A C 1
ATOM 2684 O O . ALA A 1 339 ? -17.499 10.355 22.048 1.00 97.94 339 ALA A O 1
ATOM 2685 N N . GLU A 1 340 ? -16.597 11.267 20.213 1.00 96.50 340 GLU A N 1
ATOM 2686 C CA . GLU A 1 340 ? -17.886 11.574 19.574 1.00 96.50 340 GLU A CA 1
ATOM 2687 C C . GLU A 1 340 ? -18.719 10.305 19.343 1.00 96.50 340 GLU A C 1
ATOM 2689 O O . GLU A 1 340 ? -19.915 10.264 19.651 1.00 96.50 340 GLU A O 1
ATOM 2694 N N . CYS A 1 341 ? -18.077 9.233 18.872 1.00 96.56 341 CYS A N 1
ATOM 2695 C CA . CYS A 1 341 ? -18.721 7.936 18.691 1.00 96.56 341 CYS A CA 1
ATOM 2696 C C . CYS A 1 341 ? -19.217 7.342 20.023 1.00 96.56 341 CYS A C 1
ATOM 2698 O O . CYS A 1 341 ? -20.319 6.794 20.088 1.00 96.56 341 CYS A O 1
ATOM 2700 N N . LEU A 1 342 ? -18.439 7.478 21.101 1.00 97.94 342 LEU A N 1
ATOM 2701 C CA . LEU A 1 342 ? -18.811 7.029 22.445 1.00 97.94 342 LEU A CA 1
ATOM 2702 C C . LEU A 1 342 ? -19.998 7.813 23.017 1.00 97.94 342 LEU A C 1
ATOM 2704 O O . LEU A 1 342 ? -20.896 7.213 23.611 1.00 97.94 342 LEU A O 1
ATOM 2708 N N . ILE A 1 343 ? -20.055 9.131 22.799 1.00 97.88 343 ILE A N 1
ATOM 2709 C CA . ILE A 1 343 ? -21.208 9.962 23.181 1.00 97.88 343 ILE A CA 1
ATOM 2710 C C . ILE A 1 343 ? -22.467 9.471 22.467 1.00 97.88 343 ILE A C 1
ATOM 2712 O O . ILE A 1 343 ? -23.501 9.284 23.113 1.00 97.88 343 ILE A O 1
ATOM 2716 N N . ALA A 1 344 ? -22.374 9.209 21.160 1.00 96.50 344 ALA A N 1
ATOM 2717 C CA . ALA A 1 344 ? -23.487 8.691 20.368 1.00 96.50 344 ALA A CA 1
ATOM 2718 C C . ALA A 1 344 ? -23.938 7.286 20.821 1.00 96.50 344 ALA A C 1
ATOM 2720 O O . ALA A 1 344 ? -25.118 6.957 20.731 1.00 96.50 344 ALA A O 1
ATOM 2721 N N . LEU A 1 345 ? -23.024 6.476 21.367 1.00 97.12 345 LEU A N 1
ATOM 2722 C CA . LEU A 1 345 ? -23.316 5.181 21.999 1.00 97.12 345 LEU A CA 1
ATOM 2723 C C . LEU A 1 345 ? -23.883 5.294 23.428 1.00 97.12 345 LEU A C 1
ATOM 2725 O O . LEU A 1 345 ? -24.201 4.272 24.034 1.00 97.12 345 LEU A O 1
ATOM 2729 N N . GLY A 1 346 ? -23.986 6.503 23.990 1.00 97.25 346 GLY A N 1
ATOM 2730 C CA . GLY A 1 346 ? -24.408 6.733 25.375 1.00 97.25 346 GLY A CA 1
ATOM 2731 C C . GLY A 1 346 ? -23.316 6.483 26.424 1.00 97.25 346 GLY A C 1
ATOM 2732 O O . GLY A 1 346 ? -23.590 6.545 27.619 1.00 97.25 346 GLY A O 1
ATOM 2733 N N . GLN A 1 347 ? -22.069 6.247 26.012 1.00 97.88 347 GLN A N 1
ATOM 2734 C CA . GLN A 1 347 ? -20.927 5.954 26.887 1.00 97.88 347 GLN A CA 1
ATOM 2735 C C . GLN A 1 347 ? -20.186 7.232 27.316 1.00 97.88 347 GLN A C 1
ATOM 2737 O O . GLN A 1 347 ? -18.969 7.352 27.170 1.00 97.88 347 GLN A O 1
ATOM 2742 N N . ARG A 1 348 ? -20.927 8.210 27.853 1.00 97.50 348 ARG A N 1
ATOM 2743 C CA . ARG A 1 348 ? -20.392 9.544 28.196 1.00 97.50 348 ARG A CA 1
ATOM 2744 C C . ARG A 1 348 ? -19.186 9.524 29.151 1.00 97.50 348 ARG A C 1
ATOM 2746 O O . ARG A 1 348 ? -18.210 10.188 28.821 1.00 97.50 348 ARG A O 1
ATOM 2753 N N . PRO A 1 349 ? -19.167 8.721 30.237 1.00 98.06 349 PRO A N 1
ATOM 2754 C CA . PRO A 1 349 ? -18.014 8.699 31.143 1.00 98.06 349 PRO A CA 1
ATOM 2755 C C . PRO A 1 349 ? -16.720 8.213 30.477 1.00 98.06 349 PRO A C 1
ATOM 2757 O O . PRO A 1 349 ? -15.627 8.612 30.865 1.00 98.06 349 PRO A O 1
ATOM 2760 N N . LEU A 1 350 ? -16.821 7.330 29.476 1.00 97.56 350 LEU A N 1
ATOM 2761 C CA . LEU A 1 350 ? -15.653 6.883 28.718 1.00 97.56 350 LEU A CA 1
ATOM 2762 C C . LEU A 1 350 ? -15.215 7.953 27.712 1.00 97.56 350 LEU A C 1
ATOM 2764 O O . LEU A 1 350 ? -14.021 8.194 27.563 1.00 97.56 350 LEU A O 1
ATOM 2768 N N . ALA A 1 351 ? -16.173 8.621 27.062 1.00 98.06 351 ALA A N 1
ATOM 2769 C CA . ALA A 1 351 ? -15.890 9.714 26.137 1.00 98.06 351 ALA A CA 1
ATOM 2770 C C . ALA A 1 351 ? -15.144 10.872 26.816 1.00 98.06 351 ALA A C 1
ATOM 2772 O O . ALA A 1 351 ? -14.180 11.380 26.250 1.00 98.06 351 ALA A O 1
ATOM 2773 N N . GLU A 1 352 ? -15.548 11.249 28.033 1.00 98.19 352 GLU A N 1
ATOM 2774 C CA . GLU A 1 352 ? -14.882 12.284 28.836 1.00 98.19 352 GLU A CA 1
ATOM 2775 C C . GLU A 1 352 ? -13.408 11.939 29.074 1.00 98.19 352 GLU A C 1
ATOM 2777 O O . GLU A 1 352 ? -12.538 12.727 28.711 1.00 98.19 352 GLU A O 1
ATOM 2782 N N . LYS A 1 353 ? -13.106 10.714 29.523 1.00 97.75 353 LYS A N 1
ATOM 2783 C CA . LYS A 1 353 ? -11.719 10.242 29.708 1.00 97.75 353 LYS A CA 1
ATOM 2784 C C . LYS A 1 353 ? -10.890 10.289 28.421 1.00 97.75 353 LYS A C 1
ATOM 2786 O O . LYS A 1 353 ? -9.703 10.610 28.441 1.00 97.75 353 LYS A O 1
ATOM 2791 N N . VAL A 1 354 ? -11.495 9.937 27.286 1.00 97.56 354 VAL A N 1
ATOM 2792 C CA . VAL A 1 354 ? -10.817 9.987 25.980 1.00 97.56 354 VAL A CA 1
ATOM 2793 C C . VAL A 1 354 ? -10.535 11.436 25.567 1.00 97.56 354 VAL A C 1
ATOM 2795 O O . VAL A 1 354 ? -9.453 11.720 25.050 1.00 97.56 354 VAL A O 1
ATOM 2798 N N . LEU A 1 355 ? -11.471 12.358 25.810 1.00 97.50 355 LEU A N 1
ATOM 2799 C CA . LEU A 1 355 ? -11.294 13.785 25.529 1.00 97.50 355 LEU A CA 1
ATOM 2800 C C . LEU A 1 355 ? -10.245 14.422 26.438 1.00 97.50 355 LEU A C 1
ATOM 2802 O O . LEU A 1 355 ? -9.419 15.179 25.936 1.00 97.50 355 LEU A O 1
ATOM 2806 N N . GLU A 1 356 ? -10.231 14.085 27.727 1.00 96.56 356 GLU A N 1
ATOM 2807 C CA . GLU A 1 356 ? -9.184 14.497 28.668 1.00 96.56 356 GLU A CA 1
ATOM 2808 C C . GLU A 1 356 ? -7.810 14.060 28.158 1.00 96.56 356 GLU A C 1
ATOM 2810 O O . GLU A 1 356 ? -6.925 14.893 27.979 1.00 96.56 356 GLU A O 1
ATOM 2815 N N . ARG A 1 357 ? -7.655 12.783 27.779 1.00 95.88 357 ARG A N 1
ATOM 2816 C CA . ARG A 1 357 ? -6.411 12.288 27.169 1.00 95.88 357 ARG A CA 1
ATOM 2817 C C . ARG A 1 357 ? -6.024 13.081 25.917 1.00 95.88 357 ARG A C 1
ATOM 2819 O O . ARG A 1 357 ? -4.855 13.421 25.744 1.00 95.88 357 ARG A O 1
ATOM 2826 N N . ALA A 1 358 ? -6.980 13.368 25.033 1.00 96.25 358 ALA A N 1
ATOM 2827 C CA . ALA A 1 358 ? -6.727 14.159 23.831 1.00 96.25 358 ALA A CA 1
ATOM 2828 C C . ALA A 1 358 ? -6.288 15.600 24.161 1.00 96.25 358 ALA A C 1
ATOM 2830 O O . ALA A 1 358 ? -5.456 16.158 23.447 1.00 96.25 358 ALA A O 1
ATOM 2831 N N . GLN A 1 359 ? -6.819 16.194 25.235 1.00 95.50 359 GLN A N 1
ATOM 2832 C CA . GLN A 1 359 ? -6.429 17.519 25.724 1.00 95.50 359 GLN A CA 1
ATOM 2833 C C . GLN A 1 359 ? -5.025 17.512 26.336 1.00 95.50 359 GLN A C 1
ATOM 2835 O O . GLN A 1 359 ? -4.222 18.370 25.977 1.00 95.50 359 GLN A O 1
ATOM 2840 N N . THR A 1 360 ? -4.698 16.529 27.182 1.00 95.31 360 THR A N 1
ATOM 2841 C CA . THR A 1 360 ? -3.352 16.365 27.757 1.00 95.31 360 THR A CA 1
ATOM 2842 C C . THR A 1 360 ? -2.295 16.232 26.663 1.00 95.31 360 THR A C 1
ATOM 2844 O O . THR A 1 360 ? -1.245 16.863 26.730 1.00 95.31 360 THR A O 1
ATOM 2847 N N . LEU A 1 361 ? -2.587 15.458 25.612 1.00 94.00 361 LEU A N 1
ATOM 2848 C CA . LEU A 1 361 ? -1.692 15.312 24.461 1.00 94.00 361 LEU A CA 1
ATOM 2849 C C . LEU A 1 361 ? -1.572 16.596 23.626 1.00 94.00 361 LEU A C 1
ATOM 2851 O O . LEU A 1 361 ? -0.520 16.839 23.043 1.00 94.00 361 LEU A O 1
ATOM 2855 N N . ALA A 1 362 ? -2.628 17.411 23.553 1.00 91.75 362 ALA A N 1
ATOM 2856 C CA . ALA A 1 362 ? -2.609 18.682 22.828 1.00 91.75 362 ALA A CA 1
ATOM 2857 C C . ALA A 1 362 ? -1.825 19.782 23.566 1.00 91.75 362 ALA A C 1
ATOM 2859 O O . ALA A 1 362 ? -1.299 20.688 22.921 1.00 91.75 362 ALA A O 1
ATOM 2860 N N . PHE A 1 363 ? -1.749 19.709 24.898 1.00 89.88 363 PHE A N 1
ATOM 2861 C CA . PHE A 1 363 ? -1.089 20.697 25.754 1.00 89.88 363 PHE A CA 1
ATOM 2862 C C . PHE A 1 363 ? -0.238 20.015 26.840 1.00 89.88 363 PHE A C 1
ATOM 2864 O O . PHE A 1 363 ? -0.614 20.033 28.016 1.00 89.88 363 PHE A O 1
ATOM 2871 N N . PRO A 1 364 ? 0.912 19.418 26.481 1.00 77.00 364 PRO A N 1
ATOM 2872 C CA . PRO A 1 364 ? 1.790 18.796 27.465 1.00 77.00 364 PRO A CA 1
ATOM 2873 C C . PRO A 1 364 ? 2.304 19.854 28.460 1.00 77.00 364 PRO A C 1
ATOM 2875 O O . PRO A 1 364 ? 2.943 20.823 28.055 1.00 77.00 364 PRO A O 1
ATOM 2878 N N . GLY A 1 365 ? 2.011 19.683 29.757 1.00 65.19 365 GLY A N 1
ATOM 2879 C CA . GLY A 1 365 ? 2.528 20.537 30.841 1.00 65.19 365 GLY A CA 1
ATOM 2880 C C . GLY A 1 365 ? 1.530 21.473 31.541 1.00 65.19 365 GLY A C 1
ATOM 2881 O O . GLY A 1 365 ? 1.961 22.332 32.304 1.00 65.19 365 GLY A O 1
ATOM 2882 N N . ARG A 1 366 ? 0.218 21.335 31.309 1.00 54.69 366 ARG A N 1
ATOM 2883 C CA . ARG A 1 366 ? -0.819 21.935 32.172 1.00 54.69 366 ARG A CA 1
ATOM 2884 C C . ARG A 1 366 ? -1.368 20.874 33.128 1.00 54.69 366 ARG A C 1
ATOM 2886 O O . ARG A 1 366 ? -2.414 20.297 32.845 1.00 54.69 366 ARG A O 1
ATOM 2893 N N . GLU A 1 367 ? -0.635 20.593 34.200 1.00 51.81 367 GLU A N 1
ATOM 2894 C CA . GLU A 1 367 ? -1.199 19.960 35.404 1.00 51.81 367 GLU A CA 1
ATOM 2895 C C . GLU A 1 367 ? -1.571 21.028 36.432 1.00 51.81 367 GLU A C 1
ATOM 2897 O O . GLU A 1 367 ? -0.810 22.020 36.548 1.00 51.81 367 GLU A O 1
#

Mean predicted aligned error: 10.56 Å

Sequence (367 aa):
MMKKTHFIFWRVVPGVASAAVLVLGLFFFFRAKPPKTVPDLHHYKSLRTLSVALILAEKPDAVSVCFADEGAESLRDAFAPTGLTLTNATYEGHCSVVVFSNTPREWSRLTSRVADSGILVRVIDAQNLKRDAFRNILSDFPFRSFHLWMPGEYDWLLIGRERPCKLKLEALFDLFADDRLFESLAAAGLSDPADLFASYAGTWEELKDAFAVESTGTVLPENFVTRDIPAIPWLSDDGIEPDILEDFRREARSRQVVRRLVLKGCMSARRGDEDGALDAWSAAWRRNPGDSMLLERLYRLAVNARAFTKVGNLRGAAKCYETMIAIRPTDIPVLKAYAECLIALGQRPLAEKVLERAQTLAFPGRE

Nearest PDB structures (foldseek):
  2vq2-assembly1_A-2  TM=3.694E-01  e=2.281E-01  Neisseria meningitidis
  8q9t-assembly1_E  TM=4.060E-01  e=5.041E-01  Saccharomyces cerevisiae
  3q15-assembly2_B-3  TM=3.542E-01  e=6.669E-01  Bacillus subtilis
  3q15-assembly1_A-2  TM=3.589E-01  e=1.167E+00  Bacillus subtilis
  4i9e-assembly1_B  TM=3.198E-01  e=1.063E+00  Bacillus subtilis subsp. subtilis str. 168

pLDDT: mean 78.11, std 19.38, range [24.17, 98.19]

Foldseek 3Di:
DDDDDDDDDDDDDDDDDDDDDDDDDDDDPPPPDQPPPPQPVLQVLLLLLLVVLLQCLLPVVWQAEEEQDPVSCNSVVSCVLVNHHYHYNPDQAAGQEYEYEDDDPPLVSSLVNHPQNHKYKYWFFLVQAWLVNVVCVQVSNPELDWWWFALALGTIMIMDHNDQAAREVVSSVVCCVPPSSVVSNVSSLNNGCLLSLLRTQGHCVVCVVVSVPPDGGRDQVLSRLDLADDPVVRHDCPPPDPVVVVVSRVSSNLLNQLVSLQSQLVVCVVVVNNVSNLVSLLVSCVSPVSRSRSVVVLSVLCVQLVSCVVVVVLVSNLVSLVSNCSSPVLPLVSLLSNLVSCVSVVNNVVSVVSNVSSVCSVDPPDD

Radius of gyration: 27.75 Å; Cα contacts (8 Å, |Δi|>4): 503; chains: 1; bounding box: 124×50×68 Å

Secondary structure (DSSP, 8-state):
--------------------------------PPP-----TTTHHHHHHHHHHHHHHH-TT--EEEE-SHHHHTTHHHHGGGT-EEEETT--S-EEEEEE-S--TTHHHHHHHEEEEEEEEEEEE-TT-BHHHHHHHHHS-S-SEEEEE-SSSSEEEEEEESS---EEHHHHHHHHH-HHHHHHHHHTT--SHHHHHTTEEE-HHHHHHHHHS---SB--GGGTS-SS----TTEE-TTS-HHHHHHHHHHHHHHHHHHHHHHHHHHHHHTT-HHHHHHHHHHHHHH-TT-HHHHHHHHHHHHHHHHHHHTT-HHHHHHHHHHHHHH-TT-HHHHHHHHHHHHHTT-HHHHHHHHHHHHHHHSTT--